Protein 8YZS (pdb70)

Sequence (469 aa):
AELINQIGNRCHPKLYDEGDPSEKLELVTGTNVYITRAQLNCHVSAGTRHKVLLRRLLASFFDRNTLANSCGTGIRSSTNDPRRKPLDSRVLHAVKYYCQNFAPNFKESENAIAADCTNARRVVRKSWPNQIGNRCHPKLYDEGDPSEKLELVTGTNVYITRAQLNCHVSAGTRHKVLLRRLLASFFDRNTLANSCGTGIRSSTNDPRRKPLDSRVLHAVKYYCQNFAPNFKESENAIAADCTNARRVVRKSWPINQIGNRCHPKLYDEGDPSEKLELVTGTNVYITRAQLNCHVSAGTRHKVLLRRLLASFFDRNTLANSKPLDSRVLHAVKYYCQNFAPNFKESENAIAADCTNARRVVRKSINQIGNRCHPKLYDEGDPSEKLELVTGTNVYITRAQLNCHVSAGTRHKVLLRRLLASFFDRNTLANSPLDSRVLHAVKYYCQNFAPNFKESENAIAADCTNARRV

InterPro domains:
  IPR000210 BTB/POZ domain [PF00651] (20-121)
  IPR000210 BTB/POZ domain [PS50097] (30-94)
  IPR000210 BTB/POZ domain [SM00225] (30-124)
  IPR011333 SKP1/BTB/POZ domain superfamily [G3DSA:3.30.710.10] (1-125)
  IPR011333 SKP1/BTB/POZ domain superfamily [SSF54695] (3-120)
  IPR018379 BEN domain [PF10523] (398-454)
  IPR018379 BEN domain [PS51457] (374-471)
  IPR018379 BEN domain [SM01025] (396-471)
  IPR050457 Zinc finger and BTB domain-containing [PTHR46105] (2-470)

Structure (mmCIF, N/CA/C/O backbone):
data_8YZS
#
_entry.id   8YZS
#
_cell.length_a   77.126
_cell.length_b   83.883
_cell.length_c   133.845
_cell.angle_alpha   90.000
_cell.angle_beta   90.000
_cell.angle_gamma   90.000
#
_symmetry.space_group_name_H-M   'P 21 21 21'
#
loop_
_entity.id
_entity.type
_entity.pdbx_description
1 polymer 'Nucleus accumbens-associated protein 1'
2 polymer 'CATG-containing DNA'
3 water water
#
loop_
_atom_site.group_PDB
_atom_site.id
_atom_site.type_symbol
_atom_site.label_atom_id
_atom_site.label_alt_id
_atom_site.label_comp_id
_atom_site.label_asym_id
_atom_site.label_entity_id
_atom_site.label_seq_id
_atom_site.pdbx_PDB_ins_code
_atom_site.Cartn_x
_atom_site.Cartn_y
_atom_site.Cartn_z
_atom_site.occupancy
_atom_site.B_iso_or_equiv
_atom_site.auth_seq_id
_atom_site.auth_comp_id
_atom_site.auth_asym_id
_atom_site.auth_atom_id
_atom_site.pdbx_PDB_model_num
ATOM 1 N N . ALA A 1 7 ? 45.29200 99.36400 57.11500 1.000 70.57571 345 ALA A N 1
ATOM 2 C CA . ALA A 1 7 ? 46.20400 99.91800 58.10200 1.000 71.71399 345 ALA A CA 1
ATOM 3 C C . ALA A 1 7 ? 47.15600 100.91300 57.44900 1.000 68.96415 345 ALA A C 1
ATOM 4 O O . ALA A 1 7 ? 47.54100 100.78500 56.28100 1.000 67.99398 345 ALA A O 1
ATOM 6 N N . GLU A 1 8 ? 47.53000 101.90800 58.24000 1.000 68.40557 346 GLU A N 1
ATOM 7 C CA . GLU A 1 8 ? 48.47900 102.94800 57.88500 1.000 67.11360 346 GLU A CA 1
ATOM 8 C C . GLU A 1 8 ? 49.90200 102.40800 57.68900 1.000 68.28421 346 GLU A C 1
ATOM 9 O O . GLU A 1 8 ? 50.78500 103.15400 57.24500 1.000 62.30775 346 GLU A O 1
ATOM 15 N N . LEU A 1 9 ? 50.14400 101.12100 57.95200 1.000 67.02965 347 LEU A N 1
ATOM 16 C CA . LEU A 1 9 ? 51.48600 100.55800 57.87900 1.000 63.97764 347 LEU A CA 1
ATOM 17 C C . LEU A 1 9 ? 51.78600 99.81000 56.58000 1.000 60.68070 347 LEU A C 1
ATOM 18 O O . LEU A 1 9 ? 52.95800 99.52300 56.31600 1.000 57.82765 347 LEU A O 1
ATOM 23 N N . ILE A 1 10 ? 50.77300 99.50000 55.75900 1.000 59.42867 348 ILE A N 1
ATOM 24 C CA . ILE A 1 10 ? 50.98300 98.64900 54.58200 1.000 56.05018 348 ILE A CA 1
ATOM 25 C C . ILE A 1 10 ? 51.96100 99.29100 53.60000 1.000 50.95374 348 ILE A C 1
ATOM 26 O O . ILE A 1 10 ? 52.81900 98.60700 53.03000 1.000 51.74822 348 ILE A O 1
ATOM 31 N N . ASN A 1 11 ? 51.85700 100.60800 53.38500 1.000 47.21201 349 ASN A N 1
ATOM 32 C CA . ASN A 1 11 ? 52.70200 101.26200 52.38300 1.000 50.74875 349 ASN A CA 1
ATOM 33 C C . ASN A 1 11 ? 54.18900 101.23100 52.75900 1.000 49.10500 349 ASN A C 1
ATOM 34 O O . ASN A 1 11 ? 55.04600 101.32600 51.87400 1.000 42.80173 349 ASN A O 1
ATOM 39 N N . GLN A 1 12 ? 54.51400 101.13600 54.04800 1.000 46.73665 350 GLN A N 1
ATOM 40 C CA . GLN A 1 12 ? 55.90500 101.25100 54.47600 1.000 51.86746 350 GLN A CA 1
ATOM 41 C C . GLN A 1 12 ? 56.71300 100.03500 54.03100 1.000 53.16197 350 GLN A C 1
ATOM 42 O O . GLN A 1 12 ? 56.20300 98.90700 53.97300 1.000 52.28670 350 GLN A O 1
ATOM 48 N N . ILE A 1 13 ? 57.99200 100.28000 53.71200 1.000 45.39136 351 ILE A N 1
ATOM 49 C CA . ILE A 1 13 ? 58.93700 99.18000 53.48100 1.000 52.75178 351 ILE A CA 1
ATOM 50 C C . ILE A 1 13 ? 58.97600 98.24500 54.68100 1.000 50.29517 351 ILE A C 1
ATOM 51 O O . ILE A 1 13 ? 59.07800 97.01700 54.54000 1.000 49.99539 351 ILE A O 1
ATOM 56 N N . GLY A 1 14 ? 58.92100 98.82000 55.87700 1.000 48.75605 352 GLY A N 1
ATOM 57 C CA . GLY A 1 14 ? 58.94400 98.06400 57.10100 1.000 50.67865 352 GLY A CA 1
ATOM 58 C C . GLY A 1 14 ? 60.35200 97.65400 57.48000 1.000 56.41743 352 GLY A C 1
ATOM 59 O O . GLY A 1 14 ? 61.33600 97.92100 56.77800 1.000 49.80537 352 GLY A O 1
ATOM 60 N N . ASN A 1 15 ? 60.44900 96.99800 58.63500 1.000 53.56197 353 ASN A N 1
ATOM 61 C CA . ASN A 1 15 ? 61.71700 96.39200 58.97700 1.000 53.59068 353 ASN A CA 1
ATOM 62 C C . ASN A 1 15 ? 61.93300 95.20400 58.04200 1.000 59.92265 353 ASN A C 1
ATOM 63 O O . ASN A 1 15 ? 60.98700 94.66500 57.45600 1.000 66.17820 353 ASN A O 1
ATOM 68 N N . ARG A 1 16 ? 63.18900 94.84500 57.81900 1.000 52.59586 354 ARG A N 1
ATOM 69 C CA . ARG A 1 16 ? 63.44800 93.78000 56.85400 1.000 58.29765 354 ARG A CA 1
ATOM 70 C C . ARG A 1 16 ? 63.68400 92.44900 57.55700 1.000 57.56407 354 ARG A C 1
ATOM 71 O O . ARG A 1 16 ? 64.61200 91.70100 57.22600 1.000 51.52154 354 ARG A O 1
ATOM 79 N N . CYS A 1 17 ? 62.82300 92.15200 58.53300 1.000 53.91835 355 CYS A N 1
ATOM 80 C CA . CYS A 1 17 ? 62.90300 90.98500 59.39900 1.000 53.29859 355 CYS A CA 1
ATOM 81 C C . CYS A 1 17 ? 61.63400 90.15600 59.26300 1.000 55.36240 355 CYS A C 1
ATOM 82 O O . CYS A 1 17 ? 60.66200 90.56300 58.61600 1.000 55.45405 355 CYS A O 1
ATOM 85 N N . HIS A 1 18 ? 61.64600 88.99300 59.91300 1.000 51.54459 356 HIS A N 1
ATOM 86 C CA . HIS A 1 18 ? 60.47900 88.12300 59.88700 1.000 52.38279 356 HIS A CA 1
ATOM 87 C C . HIS A 1 18 ? 59.24100 88.86900 60.38400 1.000 53.02226 356 HIS A C 1
ATOM 88 O O . HIS A 1 18 ? 59.27800 89.48000 61.46500 1.000 53.11011 356 HIS A O 1
ATOM 95 N N . PRO A 1 19 ? 58.13900 88.85400 59.63000 1.000 52.25612 357 PRO A N 1
ATOM 96 C CA . PRO A 1 19 ? 56.96000 89.64000 60.05200 1.000 56.15936 357 PRO A CA 1
ATOM 97 C C . PRO A 1 19 ? 56.45800 89.26900 61.43700 1.000 57.97747 357 PRO A C 1
ATOM 98 O O . PRO A 1 19 ? 56.20900 90.16300 62.26500 1.000 57.74697 357 PRO A O 1
ATOM 102 N N . LYS A 1 20 ? 56.34500 87.96700 61.73300 1.000 60.81656 358 LYS A N 1
ATOM 103 C CA . LYS A 1 20 ? 55.87800 87.51000 63.04300 1.000 63.79203 358 LYS A CA 1
ATOM 104 C C . LYS A 1 20 ? 56.91900 87.65900 64.14700 1.000 57.76909 358 LYS A C 1
ATOM 105 O O . LYS A 1 20 ? 56.60700 87.34900 65.29600 1.000 60.19138 358 LYS A O 1
ATOM 111 N N . LEU A 1 21 ? 58.13500 88.11100 63.83600 1.000 56.89818 359 LEU A N 1
ATOM 112 C CA . LEU A 1 21 ? 59.21500 88.02700 64.81100 1.000 57.41202 359 LEU A CA 1
ATOM 113 C C . LEU A 1 21 ? 58.88100 88.79400 66.07700 1.000 56.75054 359 LEU A C 1
ATOM 114 O O . LEU A 1 21 ? 59.09700 88.29600 67.18400 1.000 52.57149 359 LEU A O 1
ATOM 119 N N . TYR A 1 22 ? 58.35300 90.00900 65.93000 1.000 67.98120 360 TYR A N 1
ATOM 120 C CA . TYR A 1 22 ? 58.02600 90.86300 67.06300 1.000 66.16545 360 TYR A CA 1
ATOM 121 C C . TYR A 1 22 ? 56.58200 90.71600 67.51300 1.000 68.58707 360 TYR A C 1
ATOM 122 O O . TYR A 1 22 ? 56.22500 91.25000 68.56600 1.000 75.93777 360 TYR A O 1
ATOM 131 N N . ASP A 1 23 ? 55.75600 90.00000 66.74500 1.000 71.87466 361 ASP A N 1
ATOM 132 C CA . ASP A 1 23 ? 54.43000 89.58200 67.18800 1.000 77.44488 361 ASP A CA 1
ATOM 133 C C . ASP A 1 23 ? 54.53700 88.91600 68.54900 1.000 80.92630 361 ASP A C 1
ATOM 134 O O . ASP A 1 23 ? 55.06300 87.80100 68.64200 1.000 81.51664 361 ASP A O 1
ATOM 139 N N . GLU A 1 24 ? 54.06400 89.58400 69.59900 1.000 82.46840 362 GLU A N 1
ATOM 140 C CA . GLU A 1 24 ? 53.99900 88.98900 70.92800 1.000 88.53934 362 GLU A CA 1
ATOM 141 C C . GLU A 1 24 ? 53.39700 87.58900 70.86200 1.000 89.82303 362 GLU A C 1
ATOM 142 O O . GLU A 1 24 ? 52.23100 87.41600 70.48400 1.000 88.59321 362 GLU A O 1
ATOM 148 N N . GLY A 1 25 ? 54.20600 86.58600 71.19100 1.000 82.02008 363 GLY A N 1
ATOM 149 C CA . GLY A 1 25 ? 53.80000 85.20900 70.97600 1.000 75.44486 363 GLY A CA 1
ATOM 150 C C . GLY A 1 25 ? 54.71500 84.24600 71.70000 1.000 69.66911 363 GLY A C 1
ATOM 151 O O . GLY A 1 25 ? 55.65900 84.64100 72.39300 1.000 69.02590 363 GLY A O 1
ATOM 152 N N . ASP A 1 26 ? 54.41300 82.96500 71.52900 1.000 63.28588 364 ASP A N 1
ATOM 153 C CA . ASP A 1 26 ? 55.17100 81.91800 72.20200 1.000 61.70731 364 ASP A CA 1
ATOM 154 C C . ASP A 1 26 ? 56.62100 81.92100 71.70700 1.000 63.99696 364 ASP A C 1
ATOM 155 O O . ASP A 1 26 ? 56.85800 81.96600 70.48700 1.000 60.71187 364 ASP A O 1
ATOM 160 N N . PRO A 1 27 ? 57.61000 81.92800 72.60800 1.000 57.02179 365 PRO A N 1
ATOM 161 C CA . PRO A 1 27 ? 59.00700 81.91700 72.14300 1.000 57.42302 365 PRO A CA 1
ATOM 162 C C . PRO A 1 27 ? 59.41000 80.60800 71.47700 1.000 60.50431 365 PRO A C 1
ATOM 163 O O . PRO A 1 27 ? 60.32600 80.61000 70.63900 1.000 56.71649 365 PRO A O 1
ATOM 167 N N . SER A 1 28 ? 58.75200 79.49500 71.81300 1.000 56.15253 366 SER A N 1
ATOM 168 C CA . SER A 1 28 ? 59.07900 78.21300 71.19900 1.000 55.74161 366 SER A CA 1
ATOM 169 C C . SER A 1 28 ? 58.37500 78.00000 69.87100 1.000 55.70349 366 SER A C 1
ATOM 170 O O . SER A 1 28 ? 58.62000 76.98100 69.21800 1.000 51.10060 366 SER A O 1
ATOM 173 N N . GLU A 1 29 ? 57.50000 78.91600 69.46900 1.000 54.10431 367 GLU A N 1
ATOM 174 C CA . GLU A 1 29 ? 56.83700 78.76700 68.18500 1.000 55.85525 367 GLU A CA 1
ATOM 175 C C . GLU A 1 29 ? 57.87400 78.73200 67.06600 1.000 55.61174 367 GLU A C 1
ATOM 176 O O . GLU A 1 29 ? 58.84500 79.49900 67.06500 1.000 47.84480 367 GLU A O 1
ATOM 182 N N . LYS A 1 30 ? 57.66200 77.82500 66.12000 1.000 50.18194 368 LYS A N 1
ATOM 183 C CA . LYS A 1 30 ? 58.58100 77.60700 65.01500 1.000 44.28985 368 LYS A CA 1
ATOM 184 C C . LYS A 1 30 ? 58.14900 78.48500 63.84600 1.000 50.21610 368 LYS A C 1
ATOM 185 O O . LYS A 1 30 ? 57.06000 78.30700 63.29800 1.000 50.21186 368 LYS A O 1
ATOM 191 N N . LEU A 1 31 ? 58.98500 79.44800 63.48100 1.000 50.92182 369 LEU A N 1
ATOM 192 C CA . LEU A 1 31 ? 58.68700 80.31400 62.35200 1.000 47.60602 369 LEU A CA 1
ATOM 193 C C . LEU A 1 31 ? 59.33100 79.74200 61.10200 1.000 44.74633 369 LEU A C 1
ATOM 194 O O . LEU A 1 31 ? 60.44200 79.21200 61.15400 1.000 44.23772 369 LEU A O 1
ATOM 199 N N . GLU A 1 32 ? 58.61200 79.79500 59.99000 1.000 48.27823 370 GLU A N 1
ATOM 200 C CA . GLU A 1 32 ? 59.24000 79.50100 58.70900 1.000 48.43756 370 GLU A CA 1
ATOM 201 C C . GLU A 1 32 ? 60.06300 80.72000 58.30700 1.000 46.47526 370 GLU A C 1
ATOM 202 O O . GLU A 1 32 ? 59.50700 81.80800 58.12600 1.000 42.97582 370 GLU A O 1
ATOM 208 N N . LEU A 1 33 ? 61.38600 80.54400 58.22200 1.000 42.22044 371 LEU A N 1
ATOM 209 C CA . LEU A 1 33 ? 62.29000 81.68000 58.04300 1.000 45.75183 371 LEU A CA 1
ATOM 210 C C . LEU A 1 33 ? 61.97600 82.43900 56.75800 1.000 43.29644 371 LEU A C 1
ATOM 211 O O . LEU A 1 33 ? 61.87400 83.66700 56.75600 1.000 45.70020 371 LEU A O 1
ATOM 216 N N . VAL A 1 34 ? 61.81000 81.72200 55.65700 1.000 46.23035 372 VAL A N 1
ATOM 217 C CA . VAL A 1 34 ? 61.43300 82.30100 54.37800 1.000 47.00699 372 VAL A CA 1
ATOM 218 C C . VAL A 1 34 ? 60.27100 81.47600 53.83600 1.000 55.00426 372 VAL A C 1
ATOM 219 O O . VAL A 1 34 ? 60.30600 80.23700 53.87900 1.000 49.86673 372 VAL A O 1
ATOM 223 N N . THR A 1 35 ? 59.24700 82.16500 53.32600 1.000 53.07087 373 THR A N 1
ATOM 224 C CA . THR A 1 35 ? 57.98500 81.51400 53.00200 1.000 56.68341 373 THR A CA 1
ATOM 225 C C . THR A 1 35 ? 58.18300 80.45900 51.92600 1.000 53.59131 373 THR A C 1
ATOM 226 O O . THR A 1 35 ? 58.79100 80.72800 50.88800 1.000 55.36656 373 THR A O 1
ATOM 230 N N . GLY A 1 36 ? 57.68400 79.24700 52.18300 1.000 50.80535 374 GLY A N 1
ATOM 231 C CA . GLY A 1 36 ? 57.78500 78.18500 51.19400 1.000 49.42742 374 GLY A CA 1
ATOM 232 C C . GLY A 1 36 ? 59.13100 77.49900 51.09500 1.000 54.93317 374 GLY A C 1
ATOM 233 O O . GLY A 1 36 ? 59.35500 76.73900 50.14400 1.000 54.67127 374 GLY A O 1
ATOM 234 N N . THR A 1 37 ? 60.04100 77.72700 52.04200 1.000 53.84808 375 THR A N 1
ATOM 235 C CA . THR A 1 37 ? 61.31100 77.00700 52.02200 1.000 54.77698 375 THR A CA 1
ATOM 236 C C . THR A 1 37 ? 61.31000 75.76200 52.90200 1.000 54.00016 375 THR A C 1
ATOM 237 O O . THR A 1 37 ? 62.16900 74.89200 52.70900 1.000 52.40853 375 THR A O 1
ATOM 241 N N . ASN A 1 38 ? 60.37800 75.66000 53.85700 1.000 48.93122 376 ASN A N 1
ATOM 242 C CA . ASN A 1 38 ? 60.37700 74.57400 54.84100 1.000 53.36299 376 ASN A CA 1
ATOM 243 C C . ASN A 1 38 ? 61.64500 74.60100 55.68700 1.000 49.81052 376 ASN A C 1
ATOM 244 O O . ASN A 1 38 ? 62.22700 73.56200 56.01100 1.000 50.34331 376 ASN A O 1
ATOM 249 N N . VAL A 1 39 ? 62.08600 75.80300 56.02500 1.000 42.70303 377 VAL A N 1
ATOM 250 C CA . VAL A 1 39 ? 63.16600 76.01300 56.97200 1.000 43.17108 377 VAL A CA 1
ATOM 251 C C . VAL A 1 39 ? 62.57300 76.70800 58.19200 1.000 38.28324 377 VAL A C 1
ATOM 252 O O . VAL A 1 39 ? 62.01400 77.80400 58.07200 1.000 38.55623 377 VAL A O 1
ATOM 256 N N . TYR A 1 40 ? 62.70100 76.08600 59.36400 1.000 35.67744 378 TYR A N 1
ATOM 257 C CA . TYR A 1 40 ? 62.07300 76.60900 60.56800 1.000 35.31883 378 TYR A CA 1
ATOM 258 C C . TYR A 1 40 ? 63.10300 76.93400 61.64100 1.000 36.92616 378 TYR A C 1
ATOM 259 O O . TYR A 1 40 ? 64.17900 76.32300 61.71300 1.000 36.78225 378 TYR A O 1
ATOM 268 N N . ILE A 1 41 ? 62.73500 77.89900 62.48600 1.000 34.39135 379 ILE A N 1
ATOM 269 C CA . ILE A 1 41 ? 63.54400 78.36500 63.60300 1.000 32.86615 379 ILE A CA 1
ATOM 270 C C . ILE A 1 41 ? 62.57300 78.87900 64.65500 1.000 38.29409 379 ILE A C 1
ATOM 271 O O . ILE A 1 41 ? 61.49500 79.37000 64.32100 1.000 43.59718 379 ILE A O 1
ATOM 276 N N . THR A 1 42 ? 62.93200 78.75100 65.93100 1.000 32.90727 380 THR A N 1
ATOM 277 C CA . THR A 1 42 ? 62.04300 79.29300 66.94500 1.000 41.91126 380 THR A CA 1
ATOM 278 C C . THR A 1 42 ? 62.13400 80.81400 66.98200 1.000 44.47733 380 THR A C 1
ATOM 279 O O . THR A 1 42 ? 63.18900 81.40600 66.71300 1.000 45.44744 380 THR A O 1
ATOM 283 N N . ARG A 1 43 ? 61.00700 81.44500 67.32700 1.000 45.52363 381 ARG A N 1
ATOM 284 C CA . ARG A 1 43 ? 60.99200 82.88900 67.54700 1.000 48.16139 381 ARG A CA 1
ATOM 285 C C . ARG A 1 43 ? 62.12500 83.31100 68.47600 1.000 46.68539 381 ARG A C 1
ATOM 286 O O . ARG A 1 43 ? 62.90400 84.21100 68.14600 1.000 47.22923 381 ARG A O 1
ATOM 294 N N . ALA A 1 44 ? 62.25800 82.63500 69.61800 1.000 36.77500 382 ALA A N 1
ATOM 295 C CA . ALA A 1 44 ? 63.32500 82.95700 70.56000 1.000 42.14515 382 ALA A CA 1
ATOM 296 C C . ALA A 1 44 ? 64.70100 82.88900 69.91100 1.000 45.11653 382 ALA A C 1
ATOM 297 O O . ALA A 1 44 ? 65.55800 83.74100 70.17700 1.000 46.04488 382 ALA A O 1
ATOM 299 N N . GLN A 1 45 ? 64.95300 81.86300 69.09100 1.000 40.24699 383 GLN A N 1
ATOM 300 C CA . GLN A 1 45 ? 66.29100 81.74400 68.52500 1.000 43.11473 383 GLN A CA 1
ATOM 301 C C . GLN A 1 45 ? 66.51200 82.79100 67.44000 1.000 40.59853 383 GLN A C 1
ATOM 302 O O . GLN A 1 45 ? 67.58200 83.41000 67.38000 1.000 41.82238 383 GLN A O 1
ATOM 308 N N . LEU A 1 46 ? 65.50800 83.02800 66.59400 1.000 38.96524 384 LEU A N 1
ATOM 309 C CA . LEU A 1 46 ? 65.64500 84.09500 65.60700 1.000 43.10801 384 LEU A CA 1
ATOM 310 C C . LEU A 1 46 ? 65.85600 85.43500 66.30300 1.000 44.67866 384 LEU A C 1
ATOM 311 O O . LEU A 1 46 ? 66.75600 86.19800 65.93500 1.000 44.53409 384 LEU A O 1
ATOM 324 N N . ASN A 1 48 ? 67.17600 85.88100 69.18800 1.000 44.62578 386 ASN A N 1
ATOM 325 C CA . ASN A 1 48 ? 68.54100 85.82400 69.69600 1.000 44.93508 386 ASN A CA 1
ATOM 326 C C . ASN A 1 48 ? 69.56200 86.16900 68.60600 1.000 46.71794 386 ASN A C 1
ATOM 327 O O . ASN A 1 48 ? 70.55500 86.86000 68.86600 1.000 43.07968 386 ASN A O 1
ATOM 332 N N . CYS A 1 49 ? 69.32500 85.71200 67.37300 1.000 39.14028 387 CYS A N 1
ATOM 333 C CA . CYS A 1 49 ? 70.22800 86.04900 66.27700 1.000 43.34657 387 CYS A CA 1
ATOM 334 C C . CYS A 1 49 ? 70.22100 87.54700 65.98600 1.000 48.09543 387 CYS A C 1
ATOM 335 O O . CYS A 1 49 ? 71.27800 88.14100 65.72200 1.000 47.67433 387 CYS A O 1
ATOM 338 N N . HIS A 1 50 ? 69.03900 88.17500 66.01600 1.000 44.24554 388 HIS A N 1
ATOM 339 C CA . HIS A 1 50 ? 68.94300 89.59100 65.67300 1.000 43.79084 388 HIS A CA 1
ATOM 340 C C . HIS A 1 50 ? 69.51700 90.47100 66.77100 1.000 41.40407 388 HIS A C 1
ATOM 341 O O . HIS A 1 50 ? 70.19400 91.45900 66.48300 1.000 42.64518 388 HIS A O 1
ATOM 348 N N . VAL A 1 51 ? 69.27000 90.12800 68.02900 1.000 40.88912 389 VAL A N 1
ATOM 349 C CA . VAL A 1 51 ? 69.84700 90.89700 69.12900 1.000 43.51101 389 VAL A CA 1
ATOM 350 C C . VAL A 1 51 ? 71.36700 90.85800 69.05300 1.000 48.77492 389 VAL A C 1
ATOM 351 O O . VAL A 1 51 ? 72.03400 91.89800 69.06500 1.000 48.95585 389 VAL A O 1
ATOM 355 N N . SER A 1 52 ? 71.93200 89.65600 68.93800 1.000 48.94474 390 SER A N 1
ATOM 356 C CA . SER A 1 52 ? 73.37900 89.51100 68.83900 1.000 43.54481 390 SER A CA 1
ATOM 357 C C . SER A 1 52 ? 73.94400 90.35000 67.69200 1.000 44.06700 390 SER A C 1
ATOM 358 O O . SER A 1 52 ? 74.95400 91.04300 67.85700 1.000 44.31580 390 SER A O 1
ATOM 361 N N . ALA A 1 53 ? 73.28000 90.33200 66.52700 1.000 44.73278 391 ALA A N 1
ATOM 362 C CA . ALA A 1 53 ? 73.81300 91.00400 65.34000 1.000 39.68246 391 ALA A CA 1
ATOM 363 C C . ALA A 1 53 ? 73.59800 92.51900 65.36400 1.000 48.22009 391 ALA A C 1
ATOM 364 O O . ALA A 1 53 ? 74.48700 93.28000 64.95500 1.000 42.77953 391 ALA A O 1
ATOM 366 N N . GLY A 1 54 ? 72.41300 92.96500 65.78100 1.000 42.28921 392 GLY A N 1
ATOM 367 C CA . GLY A 1 54 ? 72.03800 94.36000 65.62800 1.000 37.90171 392 GLY A CA 1
ATOM 368 C C . GLY A 1 54 ? 71.93600 94.71200 64.16000 1.000 44.77005 392 GLY A C 1
ATOM 369 O O . GLY A 1 54 ? 71.20700 94.07900 63.38000 1.000 46.73722 392 GLY A O 1
ATOM 370 N N . THR A 1 55 ? 72.68000 95.72700 63.75100 1.000 43.59567 393 THR A N 1
ATOM 371 C CA . THR A 1 55 ? 72.67800 96.12500 62.35300 1.000 43.93605 393 THR A CA 1
ATOM 372 C C . THR A 1 55 ? 73.75300 95.42100 61.53800 1.000 42.97990 393 THR A C 1
ATOM 373 O O . THR A 1 55 ? 73.83700 95.63800 60.32000 1.000 43.30177 393 THR A O 1
ATOM 377 N N . ARG A 1 56 ? 74.57500 94.58700 62.17000 1.000 42.86973 394 ARG A N 1
ATOM 378 C CA . ARG A 1 56 ? 75.66700 93.92600 61.45700 1.000 41.29813 394 ARG A CA 1
ATOM 379 C C . ARG A 1 56 ? 75.10000 92.74300 60.68600 1.000 41.27439 394 ARG A C 1
ATOM 380 O O . ARG A 1 56 ? 74.93900 91.64400 61.22900 1.000 40.06163 394 ARG A O 1
ATOM 388 N N . HIS A 1 57 ? 74.79900 92.94800 59.40400 1.000 41.38664 395 HIS A N 1
ATOM 389 C CA . HIS A 1 57 ? 74.30400 91.81700 58.63300 1.000 40.32783 395 HIS A CA 1
ATOM 390 C C . HIS A 1 57 ? 75.30100 90.66000 58.58100 1.000 38.64495 395 HIS A C 1
ATOM 391 O O . HIS A 1 57 ? 74.89000 89.51000 58.37100 1.000 35.21634 395 HIS A O 1
ATOM 398 N N . LYS A 1 58 ? 76.59800 90.92500 58.76900 1.000 36.07808 396 LYS A N 1
ATOM 399 C CA . LYS A 1 58 ? 77.57300 89.84000 58.67200 1.000 39.51763 396 LYS A CA 1
ATOM 400 C C . LYS A 1 58 ? 77.46400 88.90500 59.86200 1.000 33.84319 396 LYS A C 1
ATOM 401 O O . LYS A 1 58 ? 77.57500 87.68900 59.71400 1.000 34.61654 396 LYS A O 1
ATOM 407 N N . VAL A 1 59 ? 77.23200 89.46300 61.04300 1.000 34.66036 397 VAL A N 1
ATOM 408 C CA . VAL A 1 59 ? 77.05800 88.66000 62.23600 1.000 34.29888 397 VAL A CA 1
ATOM 409 C C . VAL A 1 59 ? 75.70300 87.96600 62.21200 1.000 37.50267 397 VAL A C 1
ATOM 410 O O . VAL A 1 59 ? 75.55600 86.85100 62.73500 1.000 35.30971 397 VAL A O 1
ATOM 414 N N . LEU A 1 60 ? 74.69700 88.59700 61.60300 1.000 33.29844 398 LEU A N 1
ATOM 415 C CA . LEU A 1 60 ? 73.38600 87.96700 61.53000 1.000 34.63859 398 LEU A CA 1
ATOM 416 C C . LEU A 1 60 ? 73.47300 86.68400 60.72000 1.000 31.01082 398 LEU A C 1
ATOM 417 O O . LEU A 1 60 ? 72.95500 85.64700 61.13400 1.000 30.13582 398 LEU A O 1
ATOM 422 N N . LEU A 1 61 ? 74.12400 86.74400 59.55300 1.000 28.25625 399 LEU A N 1
ATOM 423 C CA . LEU A 1 61 ? 74.43000 85.53200 58.80300 1.000 31.49303 399 LEU A CA 1
ATOM 424 C C . LEU A 1 61 ? 75.08300 84.47400 59.70800 1.000 33.98482 399 LEU A C 1
ATOM 425 O O . LEU A 1 61 ? 74.66600 83.31400 59.72000 1.000 31.81983 399 LEU A O 1
ATOM 430 N N . ARG A 1 62 ? 76.10200 84.87000 60.47800 1.000 28.86705 400 ARG A N 1
ATOM 431 C CA . ARG A 1 62 ? 76.88600 83.90900 61.26100 1.000 33.60026 400 ARG A CA 1
ATOM 432 C C . ARG A 1 62 ? 76.05400 83.24600 62.35700 1.000 34.80130 400 ARG A C 1
ATOM 433 O O . ARG A 1 62 ? 76.21400 82.04900 62.62500 1.000 35.40085 400 ARG A O 1
ATOM 441 N N . ARG A 1 63 ? 75.16800 84.00800 63.00400 1.000 26.36780 401 ARG A N 1
ATOM 442 C CA . ARG A 1 63 ? 74.35100 83.45700 64.07800 1.000 32.30588 401 ARG A CA 1
ATOM 443 C C . ARG A 1 63 ? 73.23800 82.56800 63.53300 1.000 34.77261 401 ARG A C 1
ATOM 444 O O . ARG A 1 63 ? 72.88600 81.55100 64.15600 1.000 33.67791 401 ARG A O 1
ATOM 452 N N . LEU A 1 64 ? 72.64800 82.94600 62.39300 1.000 29.70047 402 LEU A N 1
ATOM 453 C CA . LEU A 1 64 ? 71.68500 82.06200 61.74700 1.000 35.27184 402 LEU A CA 1
ATOM 454 C C . LEU A 1 64 ? 72.33600 80.74900 61.31800 1.000 34.19001 402 LEU A C 1
ATOM 455 O O . LEU A 1 64 ? 71.76600 79.67100 61.52100 1.000 32.22822 402 LEU A O 1
ATOM 460 N N . LEU A 1 65 ? 73.53400 80.81300 60.73300 1.000 33.43362 403 LEU A N 1
ATOM 461 C CA . LEU A 1 65 ? 74.17300 79.58000 60.27800 1.000 32.20881 403 LEU A CA 1
ATOM 462 C C . LEU A 1 65 ? 74.50400 78.67600 61.45600 1.000 35.93314 403 LEU A C 1
ATOM 463 O O . LEU A 1 65 ? 74.32600 77.45900 61.36800 1.000 32.91620 403 LEU A O 1
ATOM 468 N N . ALA A 1 66 ? 74.93500 79.26100 62.58400 1.000 29.30489 404 ALA A N 1
ATOM 469 C CA . ALA A 1 66 ? 75.24400 78.47300 63.76500 1.000 34.63472 404 ALA A CA 1
ATOM 470 C C . ALA A 1 66 ? 73.97900 77.92900 64.40900 1.000 37.59083 404 ALA A C 1
ATOM 471 O O . ALA A 1 66 ? 74.05200 76.95400 65.16100 1.000 35.84748 404 ALA A O 1
ATOM 473 N N . SER A 1 67 ? 72.82900 78.52800 64.10500 1.000 32.88788 405 SER A N 1
ATOM 474 C CA . SER A 1 67 ? 71.56300 78.03300 64.63000 1.000 39.72424 405 SER A CA 1
ATOM 475 C C . SER A 1 67 ? 71.16200 76.72500 63.97400 1.000 38.10897 405 SER A C 1
ATOM 476 O O . SER A 1 67 ? 70.47900 75.91500 64.60100 1.000 40.38005 405 SER A O 1
ATOM 479 N N . PHE A 1 68 ? 71.55600 76.50400 62.72000 1.000 33.73178 406 PHE A N 1
ATOM 480 C CA . PHE A 1 68 ? 71.19400 75.27700 62.02100 1.000 33.07115 406 PHE A CA 1
ATOM 481 C C . PHE A 1 68 ? 72.31500 74.25300 61.94500 1.000 36.33321 406 PHE A C 1
ATOM 482 O O . PHE A 1 68 ? 72.03200 73.07600 61.70800 1.000 39.04473 406 PHE A O 1
ATOM 490 N N . PHE A 1 69 ? 73.57300 74.67000 62.09700 1.000 33.59455 407 PHE A N 1
ATOM 491 C CA . PHE A 1 69 ? 74.72000 73.82700 61.78300 1.000 29.77859 407 PHE A CA 1
ATOM 492 C C . PHE A 1 69 ? 75.65500 73.86300 62.97600 1.000 34.41964 407 PHE A C 1
ATOM 493 O O . PHE A 1 69 ? 76.25000 74.90700 63.25600 1.000 33.06036 407 PHE A O 1
ATOM 501 N N . ASP A 1 70 ? 75.79900 72.73600 63.67100 1.000 33.58962 408 ASP A N 1
ATOM 502 C CA . ASP A 1 70 ? 76.72400 72.68400 64.79200 1.000 34.30722 408 ASP A CA 1
ATOM 503 C C . ASP A 1 70 ? 78.15100 72.56100 64.25300 1.000 30.09586 408 ASP A C 1
ATOM 504 O O . ASP A 1 70 ? 78.37600 72.46300 63.04900 1.000 30.57743 408 ASP A O 1
ATOM 509 N N . ARG A 1 71 ? 79.12800 72.57800 65.16200 1.000 33.57056 409 ARG A N 1
ATOM 510 C CA . ARG A 1 71 ? 80.54000 72.65300 64.78300 1.000 29.02018 409 ARG A CA 1
ATOM 511 C C . ARG A 1 71 ? 80.98600 71.45100 63.94700 1.000 36.27551 409 ARG A C 1
ATOM 512 O O . ARG A 1 71 ? 81.77500 71.59600 62.99500 1.000 34.11355 409 ARG A O 1
ATOM 520 N N . ASN A 1 72 ? 80.52800 70.24800 64.30900 1.000 36.59239 410 ASN A N 1
ATOM 521 C CA . ASN A 1 72 ? 80.95200 69.05600 63.57500 1.000 38.82057 410 ASN A CA 1
ATOM 522 C C . ASN A 1 72 ? 80.35700 69.04400 62.16200 1.000 31.94623 410 ASN A C 1
ATOM 523 O O . ASN A 1 72 ? 81.03700 68.67700 61.20700 1.000 35.60591 410 ASN A O 1
ATOM 528 N N . THR A 1 73 ? 79.10600 69.49600 61.99100 1.000 31.37985 411 THR A N 1
ATOM 529 C CA . THR A 1 73 ? 78.55800 69.64000 60.64100 1.000 32.74812 411 THR A CA 1
ATOM 530 C C . THR A 1 73 ? 79.33000 70.68800 59.84600 1.000 35.35829 411 THR A C 1
ATOM 531 O O . THR A 1 73 ? 79.65900 70.47000 58.67600 1.000 33.76221 411 THR A O 1
ATOM 535 N N . LEU A 1 74 ? 79.65100 71.82100 60.47500 1.000 32.96841 412 LEU A N 1
ATOM 536 C CA . LEU A 1 74 ? 80.44300 72.84500 59.79400 1.000 32.15598 412 LEU A CA 1
ATOM 537 C C . LEU A 1 74 ? 81.80800 72.31200 59.39100 1.000 35.77352 412 LEU A C 1
ATOM 538 O O . LEU A 1 74 ? 82.27700 72.56600 58.27700 1.000 30.48298 412 LEU A O 1
ATOM 543 N N . ALA A 1 75 ? 82.46300 71.57100 60.29500 1.000 33.46603 413 ALA A N 1
ATOM 544 C CA . ALA A 1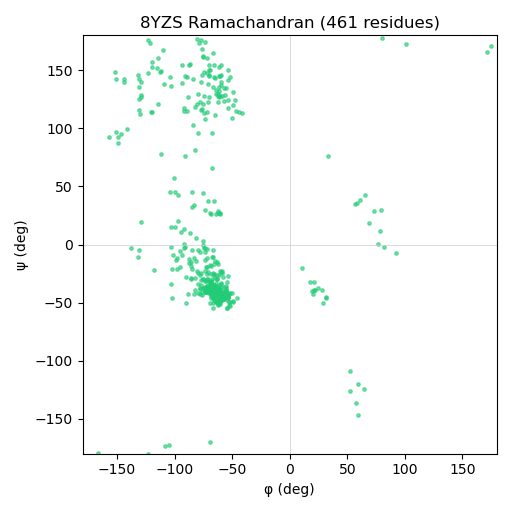 75 ? 83.81300 71.09200 60.02400 1.000 33.58721 413 ALA A CA 1
ATOM 545 C C . ALA A 1 75 ? 83.82900 70.09000 58.86800 1.000 38.03618 413 ALA A C 1
ATOM 546 O O . ALA A 1 75 ? 84.84300 69.95600 58.16800 1.000 39.99950 413 ALA A O 1
ATOM 548 N N . ASN A 1 76 ? 82.71800 69.39400 58.63700 1.000 38.53594 414 ASN A N 1
ATOM 549 C CA . ASN A 1 76 ? 82.64100 68.38400 57.59400 1.000 39.90351 414 ASN A CA 1
ATOM 550 C C . ASN A 1 76 ? 81.96500 68.89700 56.34200 1.000 43.47553 414 ASN A C 1
ATOM 551 O O . ASN A 1 76 ? 81.56600 68.09600 55.48900 1.000 48.18479 414 ASN A O 1
ATOM 556 N N . SER A 1 77 ? 81.81700 70.21200 56.21400 1.000 37.81428 415 SER A N 1
ATOM 557 C CA . SER A 1 77 ? 81.11900 70.79200 55.08400 1.000 41.70386 415 SER A CA 1
ATOM 558 C C . SER A 1 77 ? 82.08400 71.62300 54.25600 1.000 44.60531 415 SER A C 1
ATOM 559 O O . SER A 1 77 ? 83.07400 72.14700 54.77800 1.000 40.83266 415 SER A O 1
ATOM 562 N N . CYS A 1 78 ? 81.79600 71.73400 52.95900 1.000 41.43585 416 CYS A N 1
ATOM 563 C CA . CYS A 1 78 ? 82.57100 72.59300 52.05800 1.000 39.56453 416 CYS A CA 1
ATOM 564 C C . CYS A 1 78 ? 81.89700 73.94700 51.86400 1.000 41.67402 416 CYS A C 1
ATOM 565 O O . CYS A 1 78 ? 81.84500 74.47900 50.74900 1.000 43.02499 416 CYS A O 1
ATOM 568 N N . GLY A 1 79 ? 81.39200 74.53700 52.94800 1.000 37.04014 417 GLY A N 1
ATOM 569 C CA . GLY A 1 79 ? 80.66400 75.78700 52.82500 1.000 37.66358 417 GLY A CA 1
ATOM 570 C C . GLY A 1 79 ? 79.47900 75.64900 51.88300 1.000 40.68856 417 GLY A C 1
ATOM 571 O O . GLY A 1 79 ? 78.72700 74.66900 51.91600 1.000 43.66777 417 GLY A O 1
ATOM 572 N N . THR A 1 80 ? 79.30400 76.63700 51.01500 1.000 42.97838 418 THR A N 1
ATOM 573 C CA . THR A 1 80 ? 78.12900 76.59600 50.15200 1.000 43.57466 418 THR A CA 1
ATOM 574 C C . THR A 1 80 ? 78.22200 75.46500 49.13500 1.000 44.82580 418 THR A C 1
ATOM 575 O O . THR A 1 80 ? 77.19700 74.87700 48.77600 1.000 44.86541 418 THR A O 1
ATOM 579 N N . GLY A 1 81 ? 79.43000 75.11600 48.69900 1.000 45.24797 419 GLY A N 1
ATOM 580 C CA . GLY A 1 81 ? 79.58100 74.04600 47.73500 1.000 47.34400 419 GLY A CA 1
ATOM 581 C C . GLY A 1 81 ? 79.27900 74.43500 46.30700 1.000 45.29067 419 GLY A C 1
ATOM 582 O O . GLY A 1 81 ? 78.81900 73.59100 45.53000 1.000 43.02049 419 GLY A O 1
ATOM 583 N N . ILE A 1 82 ? 79.50700 75.69800 45.93700 1.000 44.12570 420 ILE A N 1
ATOM 584 C CA . ILE A 1 82 ? 79.38600 76.08200 44.53200 1.000 40.23434 420 ILE A CA 1
ATOM 585 C C . ILE A 1 82 ? 80.32200 75.23800 43.67900 1.000 49.41439 420 ILE A C 1
ATOM 586 O O . ILE A 1 82 ? 79.92200 74.69900 42.64200 1.000 47.61159 420 ILE A O 1
ATOM 591 N N . ARG A 1 83 ? 81.56700 75.08300 44.11400 1.000 47.80980 421 ARG A N 1
ATOM 592 C CA . ARG A 1 83 ? 82.43300 74.01700 43.63400 1.000 49.22926 421 ARG A CA 1
ATOM 593 C C . ARG A 1 83 ? 82.63100 73.01200 44.75000 1.000 50.72296 421 ARG A C 1
ATOM 594 O O . ARG A 1 83 ? 82.32400 73.27200 45.91600 1.000 55.31008 421 ARG A O 1
ATOM 602 N N . SER A 1 84 ? 83.17000 71.86100 44.38800 1.000 53.39610 422 SER A N 1
ATOM 603 C CA . SER A 1 84 ? 83.47300 70.88600 45.41200 1.000 54.68091 422 SER A CA 1
ATOM 604 C C . SER A 1 84 ? 84.69600 71.33900 46.20900 1.000 54.33055 422 SER A C 1
ATOM 605 O O . SER A 1 84 ? 85.34700 72.33900 45.89400 1.000 53.76124 422 SER A O 1
ATOM 608 N N . SER A 1 85 ? 85.00300 70.58900 47.25800 1.000 51.14826 423 SER A N 1
ATOM 609 C CA . SER A 1 85 ? 86.09100 70.96700 48.13600 1.000 53.98551 423 SER A CA 1
ATOM 610 C C . SER A 1 85 ? 87.43600 70.78900 47.43900 1.000 60.95598 423 SER A C 1
ATOM 611 O O . SER A 1 85 ? 87.64000 69.87000 46.63800 1.000 56.10161 423 SER A O 1
ATOM 614 N N . THR A 1 86 ? 88.35700 71.69200 47.76800 1.000 57.91233 424 THR A N 1
ATOM 615 C CA . THR A 1 86 ? 89.72900 71.60800 47.27800 1.000 65.06171 424 THR A CA 1
ATOM 616 C C . THR A 1 86 ? 90.52100 70.51500 48.00200 1.000 65.39580 424 THR A C 1
ATOM 617 O O . THR A 1 86 ? 91.31700 69.80100 47.38300 1.000 69.05305 424 THR A O 1
ATOM 621 N N . ASN A 1 87 ? 90.27900 70.35300 49.30300 1.000 61.16274 425 ASN A N 1
ATOM 622 C CA . ASN A 1 87 ? 91.06000 69.55700 50.24000 1.000 60.10331 425 ASN A CA 1
ATOM 623 C C . ASN A 1 87 ? 90.58700 68.11700 50.34600 1.000 65.85978 425 ASN A C 1
ATOM 624 O O . ASN A 1 87 ? 91.39800 67.18700 50.28200 1.000 71.92048 425 ASN A O 1
ATOM 629 N N . ASP A 1 88 ? 89.29100 67.93300 50.55500 1.000 66.08887 426 ASP A N 1
ATOM 630 C CA . ASP A 1 88 ? 88.72500 66.65700 50.99100 1.000 65.29845 426 ASP A CA 1
ATOM 631 C C . ASP A 1 88 ? 87.40900 66.48200 50.24400 1.000 69.09827 426 ASP A C 1
ATOM 632 O O . ASP A 1 88 ? 86.37900 67.04600 50.64800 1.000 62.03252 426 ASP A O 1
ATOM 637 N N . PRO A 1 89 ? 87.39800 65.70000 49.15600 1.000 74.34622 427 PRO A N 1
ATOM 638 C CA . PRO A 1 89 ? 86.17900 65.59700 48.33300 1.000 71.31016 427 PRO A CA 1
ATOM 639 C C . PRO A 1 89 ? 85.00800 64.92400 49.04000 1.000 67.42790 427 PRO A C 1
ATOM 640 O O . PRO A 1 89 ? 83.88700 64.98200 48.52200 1.000 69.45391 427 PRO A O 1
ATOM 644 N N . ARG A 1 90 ? 85.22700 64.30200 50.19900 1.000 67.92048 428 ARG A N 1
ATOM 645 C CA . ARG A 1 90 ? 84.14100 63.74500 51.00100 1.000 70.35593 428 ARG A CA 1
ATOM 646 C C . ARG A 1 90 ? 83.30300 64.80600 51.71900 1.000 65.03710 428 ARG A C 1
ATOM 647 O O . ARG A 1 90 ? 82.29100 64.44400 52.33400 1.000 65.01485 428 ARG A O 1
ATOM 655 N N . ARG A 1 91 ? 83.68700 66.08400 51.67400 1.000 63.02420 429 ARG A N 1
ATOM 656 C CA . ARG A 1 91 ? 82.97300 67.12100 52.41200 1.000 57.32708 429 ARG A CA 1
ATOM 657 C C . ARG A 1 91 ? 81.74100 67.53400 51.62700 1.000 51.81955 429 ARG A C 1
ATOM 658 O O . ARG A 1 91 ? 81.85600 67.98500 50.48400 1.000 55.47839 429 ARG A O 1
ATOM 666 N N . LYS A 1 92 ? 80.58600 67.38500 52.22800 1.000 50.62965 430 LYS A N 1
ATOM 667 C CA . LYS A 1 92 ? 79.38200 67.73900 51.48700 1.000 54.22862 430 LYS A CA 1
ATOM 668 C C . LYS A 1 92 ? 79.06900 69.21900 51.66700 1.000 46.98987 430 LYS A C 1
ATOM 669 O O . LYS A 1 92 ? 79.48400 69.82300 52.65600 1.000 44.88481 430 LYS A O 1
ATOM 675 N N . PRO A 1 93 ? 78.36700 69.83800 50.71900 1.000 46.53192 431 PRO A N 1
ATOM 676 C CA . PRO A 1 93 ? 77.93300 71.22400 50.92700 1.000 42.50818 431 PRO A CA 1
ATOM 677 C C . PRO A 1 93 ? 77.01800 71.32200 52.13700 1.000 42.22254 431 PRO A C 1
ATOM 678 O O . PRO A 1 93 ? 76.35600 70.35500 52.52100 1.000 41.88538 431 PRO A O 1
ATOM 682 N N . LEU A 1 94 ? 77.01800 72.49700 52.76600 1.000 37.08261 432 LEU A N 1
ATOM 683 C CA . LEU A 1 94 ? 76.02100 72.76400 53.78400 1.000 40.87148 432 LEU A CA 1
ATOM 684 C C . LEU A 1 94 ? 74.64900 72.64800 53.13900 1.000 41.03100 432 LEU A C 1
ATOM 685 O O . LEU A 1 94 ? 74.48400 72.95400 51.95800 1.000 40.59918 432 LEU A O 1
ATOM 690 N N . ASP A 1 95 ? 73.67700 72.16700 53.91300 1.000 42.60802 433 ASP A N 1
ATOM 691 C CA . ASP A 1 95 ? 72.32200 71.92100 53.43900 1.000 37.92016 433 ASP A CA 1
ATOM 692 C C . ASP A 1 95 ? 71.83100 73.04900 52.53500 1.000 38.86703 433 ASP A C 1
ATOM 693 O O . ASP A 1 95 ? 71.62800 74.19200 52.98000 1.000 36.45512 433 ASP A O 1
ATOM 698 N N . SER A 1 96 ? 71.63200 72.71500 51.25800 1.000 34.91001 434 SER A N 1
ATOM 699 C CA . SER A 1 96 ? 71.38800 73.74100 50.25100 1.000 44.28229 434 SER A CA 1
ATOM 700 C C . SER A 1 96 ? 70.07000 74.47100 50.48600 1.000 42.46314 434 SER A C 1
ATOM 701 O O . SER A 1 96 ? 69.98500 75.68500 50.26700 1.000 42.48938 434 SER A O 1
ATOM 704 N N . ARG A 1 97 ? 69.04800 73.76200 50.97300 1.000 42.95977 435 ARG A N 1
ATOM 705 C CA . ARG A 1 97 ? 67.78200 74.41800 51.27000 1.000 36.67572 435 ARG A CA 1
ATOM 706 C C . ARG A 1 97 ? 67.92800 75.37000 52.44700 1.000 37.05463 435 ARG A C 1
ATOM 707 O O . ARG A 1 97 ? 67.35500 76.46700 52.44500 1.000 37.91107 435 ARG A O 1
ATOM 715 N N . VAL A 1 98 ? 68.67300 74.97400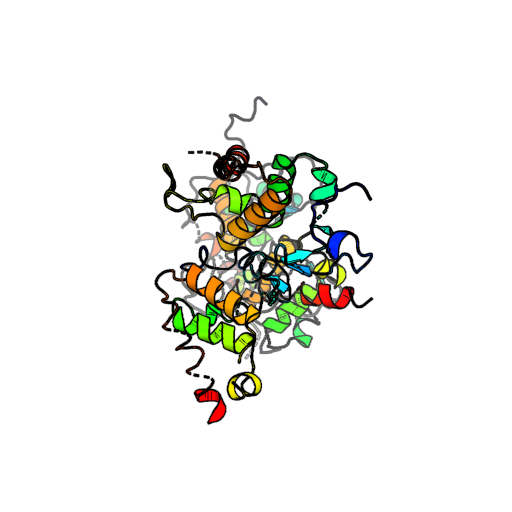 53.48100 1.000 36.61130 436 VAL A N 1
ATOM 716 C CA . VAL A 1 98 ? 68.82200 75.88100 54.61400 1.000 36.58679 436 VAL A CA 1
ATOM 717 C C . VAL A 1 98 ? 69.67100 77.08500 54.20400 1.000 36.79671 436 VAL A C 1
ATOM 718 O O . VAL A 1 98 ? 69.35200 78.23400 54.53600 1.000 31.31708 436 VAL A O 1
ATOM 722 N N . LEU A 1 99 ? 70.75300 76.83800 53.46100 1.000 36.62463 437 LEU A N 1
ATOM 723 C CA . LEU A 1 99 ? 71.64300 77.92400 53.06000 1.000 39.16164 437 LEU A CA 1
ATOM 724 C C . LEU A 1 99 ? 70.91000 78.97800 52.23500 1.000 39.21511 437 LEU A C 1
ATOM 725 O O . LEU A 1 99 ? 71.07200 80.18100 52.47500 1.000 36.99659 437 LEU A O 1
ATOM 730 N N . HIS A 1 100 ? 70.08900 78.54500 51.25700 1.000 40.03752 438 HIS A N 1
ATOM 731 C CA . HIS A 1 100 ? 69.37100 79.51300 50.42200 1.000 39.89529 438 HIS A CA 1
ATOM 732 C C . HIS A 1 100 ? 68.41200 80.33900 51.25100 1.000 35.90322 438 HIS A C 1
ATOM 733 O O . HIS A 1 100 ? 68.31400 81.55800 51.07500 1.000 38.67037 438 HIS A O 1
ATOM 740 N N . ALA A 1 101 ? 67.68800 79.70100 52.16200 1.000 34.64016 439 ALA A N 1
ATOM 741 C CA . ALA A 1 101 ? 66.74900 80.46300 52.96300 1.000 35.24296 439 ALA A CA 1
ATOM 742 C C . ALA A 1 101 ? 67.48600 81.45900 53.83900 1.000 36.97377 439 ALA A C 1
ATOM 743 O O . ALA A 1 101 ? 67.08600 82.62500 53.94700 1.000 38.79430 439 ALA A O 1
ATOM 745 N N . VAL A 1 102 ? 68.56400 81.01300 54.49400 1.000 34.97757 440 VAL A N 1
ATOM 746 C CA . VAL A 1 102 ? 69.31000 81.91400 55.37300 1.000 33.76188 440 VAL A CA 1
ATOM 747 C C . VAL A 1 102 ? 69.85100 83.09700 54.57200 1.000 34.24770 440 VAL A C 1
ATOM 748 O O . VAL A 1 102 ? 69.73000 84.26000 54.98200 1.000 32.19884 440 VAL A O 1
ATOM 752 N N . LYS A 1 103 ? 70.44700 82.81100 53.41000 1.000 31.16056 441 LYS A N 1
ATOM 753 C CA . LYS A 1 103 ? 71.02600 83.87000 52.58600 1.000 39.04899 441 LYS A CA 1
ATOM 754 C C . LYS A 1 103 ? 69.94400 84.80700 52.06500 1.000 41.81700 441 LYS A C 1
ATOM 755 O O . LYS A 1 103 ? 70.08700 86.03600 52.13900 1.000 39.92588 441 LYS A O 1
ATOM 761 N N . TYR A 1 104 ? 68.84000 84.24000 51.54300 1.000 40.38850 442 TYR A N 1
ATOM 762 C CA . TYR A 1 104 ? 67.72600 85.07500 51.10400 1.000 40.95659 442 TYR A CA 1
ATOM 763 C C . TYR A 1 104 ? 67.23200 85.95900 52.23800 1.000 38.77007 442 TYR A C 1
ATOM 764 O O . TYR A 1 104 ? 66.94900 87.14200 52.03000 1.000 38.89375 442 TYR A O 1
ATOM 773 N N . TYR A 1 105 ? 67.15700 85.41300 53.45800 1.000 37.70120 443 TYR A N 1
ATOM 774 C CA . TYR A 1 105 ? 66.73300 86.22200 54.59700 1.000 40.02934 443 TYR A CA 1
ATOM 775 C C . TYR A 1 105 ? 67.71700 87.33700 54.92000 1.000 41.33301 443 TYR A C 1
ATOM 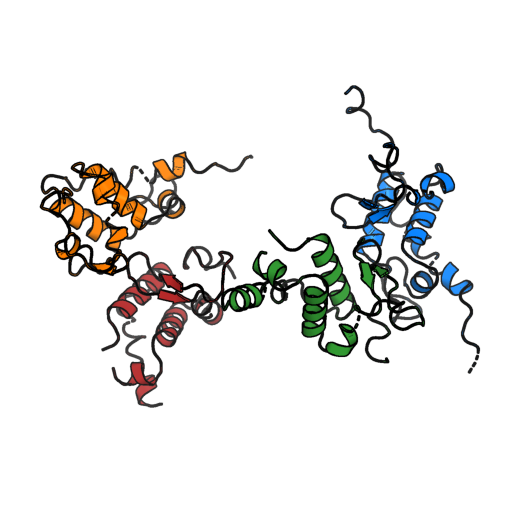776 O O . TYR A 1 105 ? 67.30400 88.39600 55.39700 1.000 39.25595 443 TYR A O 1
ATOM 785 N N . CYS A 1 106 ? 69.02200 87.09600 54.75200 1.000 38.88098 444 CYS A N 1
ATOM 786 C CA . CYS A 1 106 ? 69.99200 88.13800 55.09800 1.000 39.72139 444 CYS A CA 1
ATOM 787 C C . CYS A 1 106 ? 70.14000 89.15400 53.96200 1.000 43.65551 444 CYS A C 1
ATOM 788 O O . CYS A 1 106 ? 70.28400 90.35900 54.21800 1.000 37.13546 444 CYS A O 1
ATOM 791 N N . GLN A 1 107 ? 70.12500 88.68900 52.70200 1.000 37.67264 445 GLN A N 1
ATOM 792 C CA . GLN A 1 107 ? 70.13400 89.63900 51.59400 1.000 45.90972 445 GLN A CA 1
ATOM 793 C C . GLN A 1 107 ? 68.88400 90.49600 51.61700 1.000 43.73914 445 GLN A C 1
ATOM 794 O O . GLN A 1 107 ? 68.92700 91.66300 51.22400 1.000 47.68737 445 GLN A O 1
ATOM 800 N N . ASN A 1 108 ? 67.77800 89.96000 52.12200 1.000 47.65061 446 ASN A N 1
ATOM 801 C CA . ASN A 1 108 ? 66.59700 90.79400 52.29000 1.000 46.67019 446 ASN A CA 1
ATOM 802 C C . ASN A 1 108 ? 66.70000 91.70600 53.51500 1.000 44.88780 446 ASN A C 1
ATOM 803 O O . ASN A 1 108 ? 66.12500 92.80200 53.50400 1.000 48.95933 446 ASN A O 1
ATOM 808 N N . PHE A 1 109 ? 67.40500 91.28300 54.57800 1.000 37.11729 447 PHE A N 1
ATOM 809 C CA . PHE A 1 109 ? 67.63400 92.16200 55.73100 1.000 39.34698 447 PHE A CA 1
ATOM 810 C C . PHE A 1 109 ? 68.61300 93.29300 55.42500 1.000 41.71891 447 PHE A C 1
ATOM 811 O O . PHE A 1 109 ? 68.56400 94.32100 56.10800 1.000 44.45980 447 PHE A O 1
ATOM 819 N N . ALA A 1 110 ? 69.48300 93.12100 54.43400 1.000 38.64134 448 ALA A N 1
ATOM 820 C CA . ALA A 1 110 ? 70.52100 94.10400 54.10600 1.000 37.50230 448 ALA A CA 1
ATOM 821 C C . ALA A 1 110 ? 70.75300 93.99900 52.61300 1.000 45.64538 448 ALA A C 1
ATOM 822 O O . ALA A 1 110 ? 71.52200 93.14500 52.14100 1.000 40.69373 448 ALA A O 1
ATOM 824 N N . PRO A 1 111 ? 70.05500 94.81700 51.82000 1.000 45.09454 449 PRO A N 1
ATOM 825 C CA . PRO A 1 111 ? 70.09800 94.60900 50.36600 1.000 42.13265 449 PRO A CA 1
ATOM 826 C C . PRO A 1 111 ? 71.47100 94.82400 49.73600 1.000 42.76793 449 PRO A C 1
ATOM 827 O O . PRO A 1 111 ? 71.66900 94.35700 48.61200 1.000 40.53214 449 PRO A O 1
ATOM 831 N N . ASN A 1 112 ? 72.44300 95.44500 50.42300 1.000 42.79748 450 ASN A N 1
ATOM 832 C CA . ASN A 1 112 ? 73.78900 95.56900 49.85000 1.000 50.96175 450 ASN A CA 1
ATOM 833 C C . ASN A 1 112 ? 74.67000 94.33400 50.06300 1.000 48.84683 450 ASN A C 1
ATOM 834 O O . ASN A 1 112 ? 75.73500 94.24800 49.43800 1.000 45.01382 450 ASN A O 1
ATOM 839 N N . PHE A 1 113 ? 74.27800 93.38200 50.90200 1.000 47.47370 451 PHE A N 1
ATOM 840 C CA . PHE A 1 113 ? 75.03100 92.16400 51.13000 1.000 42.39185 451 PHE A CA 1
ATOM 841 C C . PHE A 1 113 ? 75.10600 91.40600 49.83900 1.000 43.93440 451 PHE A C 1
ATOM 842 O O . PHE A 1 113 ? 74.12900 91.06300 49.30500 1.000 49.09624 451 PHE A O 1
ATOM 850 N N . LYS A 1 114 ? 76.26400 91.10100 49.34700 1.000 38.06150 452 LYS A N 1
ATOM 851 C CA . LYS A 1 114 ? 76.37300 90.37500 48.08900 1.000 41.93766 452 LYS A CA 1
ATOM 852 C C . LYS A 1 114 ? 76.47300 88.86800 48.31800 1.000 42.49944 452 LYS A C 1
ATOM 853 O O . LYS A 1 114 ? 76.91300 88.40100 49.37300 1.000 43.19324 452 LYS A O 1
ATOM 859 N N . GLU A 1 115 ? 76.04100 88.11300 47.30100 1.000 43.97053 453 GLU A N 1
ATOM 860 C CA . GLU A 1 115 ? 76.17000 86.66200 47.29400 1.000 45.06414 453 GLU A CA 1
ATOM 861 C C . GLU A 1 115 ? 77.58800 86.22900 47.61700 1.000 44.40816 453 GLU A C 1
ATOM 862 O O . GLU A 1 115 ? 77.79700 85.24000 48.33300 1.000 39.51097 453 GLU A O 1
ATOM 868 N N . SER A 1 116 ? 78.57900 86.92600 47.06500 1.000 35.44963 454 SER A N 1
ATOM 869 C CA . SER A 1 116 ? 79.94500 86.46300 47.26000 1.000 42.69245 454 SER A CA 1
ATOM 870 C C . SER A 1 116 ? 80.44200 86.76600 48.66900 1.000 36.05831 454 SER A C 1
ATOM 871 O O . SER A 1 116 ? 81.26700 86.02100 49.19400 1.000 35.81019 454 SER A O 1
ATOM 874 N N . GLU A 1 117 ? 79.95900 87.83400 49.30000 1.000 31.59525 455 GLU A N 1
ATOM 875 C CA . GLU A 1 117 ? 80.32000 88.04400 50.69700 1.000 38.51268 455 GLU A CA 1
ATOM 876 C C . GLU A 1 117 ? 79.66600 86.99800 51.58800 1.000 39.96523 455 GLU A C 1
ATOM 877 O O . GLU A 1 117 ? 80.27000 86.54000 52.56800 1.000 37.76162 455 GLU A O 1
ATOM 891 N N . ASN A 1 119 ? 78.76200 83.88600 50.72300 1.000 31.19163 457 ASN A N 1
ATOM 892 C CA . ASN A 1 119 ? 79.44700 82.60900 50.57300 1.000 36.59172 457 ASN A CA 1
ATOM 893 C C . ASN A 1 119 ? 80.80000 82.60600 51.27400 1.000 38.82025 457 ASN A C 1
ATOM 894 O O . ASN A 1 119 ? 81.24000 81.55600 51.76900 1.000 35.90255 457 ASN A O 1
ATOM 899 N N . ALA A 1 120 ? 81.46800 83.76100 51.32300 1.000 33.98630 458 ALA A N 1
ATOM 900 C CA . ALA A 1 120 ? 82.78300 83.83600 51.94400 1.000 37.47109 458 ALA A CA 1
ATOM 901 C C . ALA A 1 120 ? 82.67900 83.65300 53.45300 1.000 33.66114 458 ALA A C 1
ATOM 902 O O . ALA A 1 120 ? 83.51600 82.97600 54.06000 1.000 30.19073 458 ALA A O 1
ATOM 904 N N . ILE A 1 121 ? 81.62500 84.20000 54.05800 1.000 33.40457 459 ILE A N 1
ATOM 905 C CA . ILE A 1 121 ? 81.35700 83.99200 55.48000 1.000 29.57047 459 ILE A CA 1
ATOM 906 C C . ILE A 1 121 ? 80.98800 82.53600 55.76000 1.000 33.52051 459 ILE A C 1
ATOM 907 O O . ILE A 1 121 ? 81.45700 81.94100 56.73600 1.000 35.48234 459 ILE A O 1
ATOM 912 N N . ALA A 1 122 ? 80.16900 81.92500 54.90300 1.000 32.69180 460 ALA A N 1
ATOM 913 C CA . ALA A 1 122 ? 79.81800 80.52500 55.10700 1.000 31.33012 460 ALA A CA 1
ATOM 914 C C . ALA A 1 122 ? 81.04500 79.62500 55.02700 1.000 32.57211 460 ALA A C 1
ATOM 915 O O . ALA A 1 122 ? 81.16000 78.65000 55.78600 1.000 34.85698 460 ALA A O 1
ATOM 917 N N . ALA A 1 123 ? 81.96700 79.91600 54.10900 1.000 29.28830 461 ALA A N 1
ATOM 918 C CA . ALA A 1 123 ? 83.19800 79.12100 54.02900 1.000 30.89430 461 ALA A CA 1
ATOM 919 C C . ALA A 1 123 ? 84.05700 79.31000 55.27500 1.000 30.55841 461 ALA A C 1
ATOM 920 O O . ALA A 1 123 ? 84.72500 78.36600 55.72200 1.000 30.28602 461 ALA A O 1
ATOM 922 N N . ASP A 1 124 ? 84.05000 80.52000 55.84200 1.000 29.94255 462 ASP A N 1
ATOM 923 C CA . ASP A 1 124 ? 84.84700 80.81100 57.02500 1.000 29.34493 462 ASP A CA 1
ATOM 924 C C . ASP A 1 124 ? 84.29600 80.11800 58.27200 1.000 35.79962 462 ASP A C 1
ATOM 925 O O . ASP A 1 124 ? 85.07400 79.76400 59.16100 1.000 29.55923 462 ASP A O 1
ATOM 938 N N . CYS A 1 126 ? 82.96300 77.08300 58.37500 1.000 27.21792 464 CYS A N 1
ATOM 939 C CA . CYS A 1 126 ? 83.51200 75.74100 58.23700 1.000 33.18055 464 CYS A CA 1
ATOM 940 C C . CYS A 1 126 ? 85.00700 75.74300 58.48800 1.000 33.94936 464 CYS A C 1
ATOM 941 O O . CYS A 1 126 ? 85.54200 74.84700 59.14800 1.000 34.72703 464 CYS A O 1
ATOM 944 N N . THR A 1 127 ? 85.69100 76.73700 57.94200 1.000 30.14132 465 THR A N 1
ATOM 945 C CA . THR A 1 127 ? 87.12400 76.87200 58.14900 1.000 34.77393 465 THR A CA 1
ATOM 946 C C . THR A 1 127 ? 87.46100 77.08600 59.62900 1.000 34.41778 465 THR A C 1
ATOM 947 O O . THR A 1 127 ? 88.42500 76.51400 60.14500 1.000 32.90958 465 THR A O 1
ATOM 951 N N . ASN A 1 128 ? 86.65200 77.86000 60.34000 1.000 29.99138 466 ASN A N 1
ATOM 952 C CA . ASN A 1 128 ? 86.86600 78.01300 61.77200 1.000 31.67247 466 ASN A CA 1
ATOM 953 C C . ASN A 1 128 ? 86.51800 76.72600 62.52200 1.000 29.24708 466 ASN A C 1
ATOM 954 O O . ASN A 1 128 ? 87.16500 76.37700 63.50800 1.000 29.24085 466 ASN A O 1
ATOM 959 N N . ALA A 1 129 ? 85.47700 76.02700 62.09200 1.000 27.37899 467 ALA A N 1
ATOM 960 C CA . ALA A 1 129 ? 85.10800 74.80200 62.78800 1.000 31.51934 467 ALA A CA 1
ATOM 961 C C . ALA A 1 129 ? 86.22900 73.76600 62.70700 1.000 32.12790 467 ALA A C 1
ATOM 962 O O . ALA A 1 129 ? 86.49700 73.07200 63.68700 1.000 32.76269 467 ALA A O 1
ATOM 964 N N . ARG A 1 130 ? 86.91900 73.68200 61.56600 1.000 29.50985 468 ARG A N 1
ATOM 965 C CA . ARG A 1 130 ? 88.02500 72.73600 61.40500 1.000 33.77430 468 ARG A CA 1
ATOM 966 C C . ARG A 1 130 ? 89.24600 73.12400 62.23300 1.000 34.46405 468 ARG A C 1
ATOM 967 O O . ARG A 1 130 ? 89.95500 72.23800 62.72800 1.000 32.93533 468 ARG A O 1
ATOM 975 N N . ARG A 1 131 ? 89.53300 74.42600 62.37500 1.000 34.32045 469 ARG A N 1
ATOM 976 C CA . ARG A 1 131 ? 90.69200 74.78800 63.18600 1.000 32.20030 469 ARG A CA 1
ATOM 977 C C . ARG A 1 131 ? 90.45500 74.56700 64.66900 1.000 31.27293 469 ARG A C 1
ATOM 978 O O . ARG A 1 131 ? 91.42000 74.60300 65.43000 1.000 39.22907 469 ARG A O 1
ATOM 986 N N . VAL A 1 132 ? 89.21600 74.32200 65.09300 1.000 33.29362 470 VAL A N 1
ATOM 987 C CA . VAL A 1 132 ? 88.89700 74.13000 66.50100 1.000 35.28197 470 VAL A CA 1
ATOM 988 C C . VAL A 1 132 ? 88.69900 72.65300 66.84000 1.000 37.72083 470 VAL A C 1
ATOM 989 O O . VAL A 1 132 ? 89.20700 72.19000 67.85600 1.000 31.65028 470 VAL A O 1
ATOM 993 N N . VAL A 1 133 ? 87.94100 71.90800 66.02200 1.000 31.48252 471 VAL A N 1
ATOM 994 C CA . VAL A 1 133 ? 87.74700 70.47300 66.19200 1.000 34.70917 471 VAL A CA 1
ATOM 995 C C . VAL A 1 133 ? 89.10600 69.81500 66.41900 1.000 36.63834 471 VAL A C 1
ATOM 996 O O . VAL A 1 133 ? 90.05600 70.00000 65.64600 1.000 33.90666 471 VAL A O 1
ATOM 1000 N N . ARG A 1 134 ? 89.22700 69.09300 67.51600 1.000 36.08270 472 ARG A N 1
ATOM 1001 C CA . ARG A 1 134 ? 90.49700 68.46300 67.83600 1.000 42.86530 472 ARG A CA 1
ATOM 1002 C C . ARG A 1 134 ? 90.63000 67.18800 67.01400 1.000 41.32613 472 ARG A C 1
ATOM 1003 O O . ARG A 1 134 ? 89.70100 66.37200 66.96400 1.000 42.80407 472 ARG A O 1
ATOM 1011 N N . LYS A 1 135 ? 91.76100 67.04100 66.33700 1.000 42.82889 473 LYS A N 1
ATOM 1012 C CA . LYS A 1 135 ? 91.96900 65.86600 65.50400 1.000 50.77848 473 LYS A CA 1
ATOM 1013 C C . LYS A 1 135 ? 92.19900 64.64700 66.38500 1.000 51.93509 473 LYS A C 1
ATOM 1014 O O . LYS A 1 135 ? 92.53500 64.76400 67.56200 1.000 51.60718 473 LYS A O 1
ATOM 1020 N N . SER A 1 136 ? 91.99900 63.47000 65.80300 1.000 52.54346 474 SER A N 1
ATOM 1021 C CA . SER A 1 136 ? 92.13600 62.22500 66.54700 1.000 55.61742 474 SER A CA 1
ATOM 1022 C C . SER A 1 136 ? 93.58100 62.00700 66.99300 1.000 56.73609 474 SER A C 1
ATOM 1023 O O . SER A 1 136 ? 94.53200 62.33800 66.27600 1.000 54.35624 474 SER A O 1
ATOM 1026 N N . TRP A 1 137 ? 93.74400 61.43300 68.18100 1.000 52.07771 475 TRP A N 1
ATOM 1027 C CA . TRP A 1 137 ? 95.07000 61.11400 68.69100 1.000 56.29421 475 TRP A CA 1
ATOM 1028 C C . TRP A 1 137 ? 95.53900 59.69800 68.32800 1.000 53.98568 475 TRP A C 1
ATOM 1029 O O . TRP A 1 137 ? 96.59200 59.27000 68.81600 1.000 50.85491 475 TRP A O 1
ATOM 1048 N N . PRO A 1 139 ? 97.06200 56.77000 65.61300 1.000 64.04497 477 PRO A N 1
ATOM 1049 C CA . PRO A 1 139 ? 98.10200 56.93500 64.58000 1.000 61.59275 477 PRO A CA 1
ATOM 1050 C C . PRO A 1 139 ? 97.52000 57.16500 63.18500 1.000 62.10566 477 PRO A C 1
ATOM 1051 O O . PRO A 1 139 ? 96.38800 56.73600 62.95000 1.000 65.96807 477 PRO A O 1
ATOM 1055 N N . ASN B 1 11 ? 5.79200 52.04100 38.25500 1.000 94.93991 349 ASN B N 1
ATOM 1056 C CA . ASN B 1 11 ? 4.50300 51.70600 37.65900 1.000 98.10872 349 ASN B CA 1
ATOM 1057 C C . ASN B 1 11 ? 4.17500 52.66900 36.52200 1.000 96.28242 349 ASN B C 1
ATOM 1058 O O . ASN B 1 11 ? 3.78600 52.24000 35.42600 1.000 93.28731 349 ASN B O 1
ATOM 1063 N N . GLN B 1 12 ? 4.33000 53.96900 36.78000 1.000 95.52746 350 GLN B N 1
ATOM 1064 C CA . GLN B 1 12 ? 3.96400 54.99600 35.80400 1.000 93.43064 350 GLN B CA 1
ATOM 1065 C C . GLN B 1 12 ? 5.22700 55.68400 35.30500 1.000 90.89101 350 GLN B C 1
ATOM 1066 O O . GLN B 1 12 ? 5.60200 56.78600 35.71600 1.000 90.61740 350 GLN B O 1
ATOM 1072 N N . ILE B 1 13 ? 5.89200 54.97500 34.40100 1.000 91.70469 351 ILE B N 1
ATOM 1073 C CA . ILE B 1 13 ? 6.87700 55.52400 33.48900 1.000 81.69205 351 ILE B CA 1
ATOM 1074 C C . ILE B 1 13 ? 6.25700 55.80500 32.12000 1.000 79.10436 351 ILE B C 1
ATOM 1075 O O . ILE B 1 13 ? 6.87100 56.50500 31.29500 1.000 73.19761 351 ILE B O 1
ATOM 1080 N N . GLY B 1 14 ? 5.04300 55.32200 31.87700 1.000 74.23552 352 GLY B N 1
ATOM 1081 C CA . GLY B 1 14 ? 4.47500 55.22300 30.55100 1.000 73.56719 352 GLY B CA 1
ATOM 1082 C C . GLY B 1 14 ? 4.57300 53.80300 30.02200 1.000 78.15229 352 GLY B C 1
ATOM 1083 O O . GLY B 1 14 ? 5.20200 52.92000 30.61300 1.00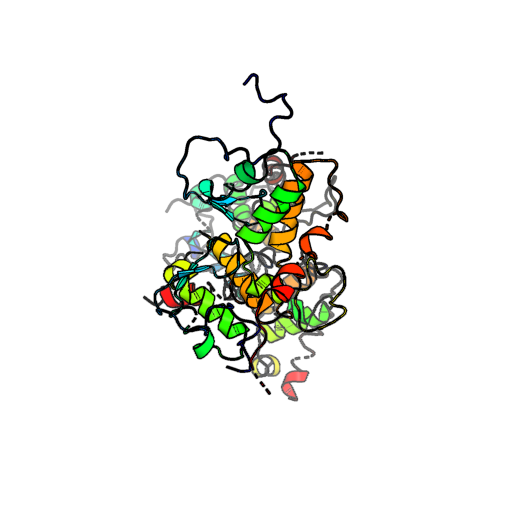0 77.82823 352 GLY B O 1
ATOM 1084 N N . ASN B 1 15 ? 3.93200 53.58300 28.87300 1.000 78.93348 353 ASN B N 1
ATOM 1085 C CA . ASN B 1 15 ? 3.94600 52.25800 28.25700 1.000 78.06700 353 ASN B CA 1
ATOM 1086 C C . ASN B 1 15 ? 5.24800 52.00600 27.49500 1.000 77.99355 353 ASN B C 1
ATOM 1087 O O . ASN B 1 15 ? 5.77200 50.88200 27.52600 1.000 75.18497 353 ASN B O 1
ATOM 1092 N N . ARG B 1 16 ? 5.69500 53.02200 26.77600 1.000 70.62108 354 ARG B N 1
ATOM 1093 C CA . ARG B 1 16 ? 6.75800 52.88700 25.80600 1.000 64.32290 354 ARG B CA 1
ATOM 1094 C C . ARG B 1 16 ? 8.22100 52.96500 26.16800 1.000 63.03695 354 ARG B C 1
ATOM 1095 O O . ARG B 1 16 ? 8.98900 53.55700 25.47400 1.000 56.57471 354 ARG B O 1
ATOM 1103 N N . CYS B 1 17 ? 8.59600 52.29300 27.22500 1.000 60.07521 355 CYS B N 1
ATOM 1104 C CA . CYS B 1 17 ? 9.98000 52.29200 27.66000 1.000 58.16234 355 CYS B CA 1
ATOM 1105 C C . CYS B 1 17 ? 10.66200 50.96800 27.30800 1.000 57.85547 355 CYS B C 1
ATOM 1106 O O . CYS B 1 17 ? 10.11600 50.13100 26.58500 1.000 59.61210 355 CYS B O 1
ATOM 1109 N N . HIS B 1 18 ? 11.88600 50.78900 27.79200 1.000 54.90621 356 HIS B N 1
ATOM 1110 C CA . HIS B 1 18 ? 12.59400 49.52600 27.59100 1.000 56.90724 356 HIS B CA 1
ATOM 1111 C C . HIS B 1 18 ? 11.74500 48.36600 28.11000 1.000 56.25549 356 HIS B C 1
ATOM 1112 O O . HIS B 1 18 ? 11.18300 48.46200 29.21300 1.000 55.44634 356 HIS B O 1
ATOM 1119 N N . PRO B 1 19 ? 11.62700 47.26900 27.35700 1.000 57.29326 357 PRO B N 1
ATOM 1120 C CA . PRO B 1 19 ? 10.76500 46.16100 27.82600 1.000 63.71804 357 PRO B CA 1
ATOM 1121 C C . PRO B 1 19 ? 11.19200 45.61900 29.18400 1.000 62.95912 357 PRO B C 1
ATOM 1122 O O . PRO B 1 19 ? 10.34900 45.44100 30.07200 1.000 66.10264 357 PRO B O 1
ATOM 1126 N N . LYS B 1 20 ? 12.49400 45.41400 29.39200 1.000 61.26179 358 LYS B N 1
ATOM 1127 C CA . LYS B 1 20 ? 13.00000 44.83300 30.63300 1.000 64.13086 358 LYS B CA 1
ATOM 1128 C C . LYS B 1 20 ? 12.98600 45.80100 31.80300 1.000 63.14405 358 LYS B C 1
ATOM 1129 O O . LYS B 1 20 ? 13.46100 45.43700 32.88200 1.000 64.39330 358 LYS B O 1
ATOM 1135 N N . LEU B 1 21 ? 12.47300 47.01800 31.61900 1.000 61.44574 359 LEU B N 1
ATOM 1136 C CA . LEU B 1 21 ? 12.52600 48.01400 32.68600 1.000 63.82083 359 LEU B CA 1
ATOM 1137 C C . LEU B 1 21 ? 11.59500 47.65300 33.83600 1.000 67.59951 359 LEU B C 1
ATOM 1138 O O . LEU B 1 21 ? 11.93700 47.86100 35.00800 1.000 69.69031 359 LEU B O 1
ATOM 1143 N N . TYR B 1 22 ? 10.41100 47.12300 33.51800 1.000 67.41951 360 TYR B N 1
ATOM 1144 C CA . TYR B 1 22 ? 9.40700 46.81900 34.53000 1.000 72.77377 360 TYR B CA 1
ATOM 1145 C C . TYR B 1 22 ? 9.65900 45.49400 35.25700 1.000 77.48839 360 TYR B C 1
ATOM 1146 O O . TYR B 1 22 ? 9.15900 45.31500 36.37600 1.000 83.37072 360 TYR B O 1
ATOM 1155 N N . ASP B 1 23 ? 10.39800 44.56300 34.64900 1.000 74.67049 361 ASP B N 1
ATOM 1156 C CA . ASP B 1 23 ? 10.77700 43.33200 35.33400 1.000 74.74412 361 ASP B CA 1
ATOM 1157 C C . ASP B 1 23 ? 11.59300 43.65300 36.58400 1.000 76.92318 361 ASP B C 1
ATOM 1158 O O . ASP B 1 23 ? 12.44600 44.54300 36.57500 1.000 76.32527 361 ASP B O 1
ATOM 1163 N N . GLU B 1 24 ? 11.34000 42.91200 37.66300 1.000 79.09818 362 GLU B N 1
ATOM 1164 C CA . GLU B 1 24 ? 11.91800 43.24500 38.96300 1.000 83.28449 362 GLU B CA 1
ATOM 1165 C C . GLU B 1 24 ? 13.34200 42.72000 39.13800 1.000 82.13438 362 GLU B C 1
ATOM 1166 O O . GLU B 1 24 ? 13.73400 42.36400 40.25500 1.000 86.60378 362 GLU B O 1
ATOM 1172 N N . GLY B 1 25 ? 14.12800 42.68900 38.06400 1.000 76.45253 363 GLY B N 1
ATOM 1173 C CA . GLY B 1 25 ? 15.48500 42.18100 38.11700 1.000 69.30389 363 GLY B CA 1
ATOM 1174 C C . GLY B 1 25 ? 16.43300 43.08100 38.90200 1.000 70.19244 363 GLY B C 1
ATOM 1175 O O . GLY B 1 25 ? 16.04400 44.03200 39.58300 1.000 73.36062 363 GLY B O 1
ATOM 1176 N N . ASP B 1 26 ? 17.72000 42.76000 38.78400 1.000 68.98951 364 ASP B N 1
ATOM 1177 C CA . ASP B 1 26 ? 18.74400 43.47500 39.53900 1.000 66.56061 364 ASP B CA 1
ATOM 1178 C C . ASP B 1 26 ? 18.84600 44.92400 39.06100 1.000 65.19431 364 ASP B C 1
ATOM 1179 O O . ASP B 1 26 ? 18.84000 45.18300 37.85500 1.000 63.08627 364 ASP B O 1
ATOM 1184 N N . PRO B 1 27 ? 18.92400 45.89200 39.97700 1.000 64.15161 365 PRO B N 1
ATOM 1185 C CA . PRO B 1 27 ? 19.14600 47.28000 39.53400 1.000 61.26996 365 PRO B CA 1
ATOM 1186 C C . PRO B 1 27 ? 20.41300 47.45500 38.71400 1.000 63.58143 365 PRO B C 1
ATOM 1187 O O . PRO B 1 27 ? 20.39200 48.14700 37.68800 1.000 57.58251 365 PRO B O 1
ATOM 1191 N N . SER B 1 28 ? 21.52500 46.85000 39.13900 1.000 64.32614 366 SER B N 1
ATOM 1192 C CA . SER B 1 28 ? 22.80100 47.01700 38.44700 1.000 62.12586 366 SER B CA 1
ATOM 1193 C C . SER B 1 28 ? 22.86400 46.29400 37.11100 1.000 56.44926 366 SER B C 1
ATOM 1194 O O . SER B 1 28 ? 23.87600 46.43600 36.41500 1.000 53.75836 366 SER B O 1
ATOM 1197 N N . GLU B 1 29 ? 21.83600 45.53900 36.73500 1.000 52.60260 367 GLU B N 1
ATOM 1198 C CA . GLU B 1 29 ? 21.86900 44.83800 35.46000 1.000 54.31865 367 GLU B CA 1
ATOM 1199 C C . GLU B 1 29 ? 22.07800 45.81800 34.31400 1.000 58.99654 367 GLU B C 1
ATOM 1200 O O . GLU B 1 29 ? 21.44200 46.87800 34.24500 1.000 55.68317 367 GLU B O 1
ATOM 1206 N N . LYS B 1 30 ? 22.97700 45.45900 33.40900 1.000 52.98316 368 LYS B N 1
ATOM 1207 C CA . LYS B 1 30 ? 23.30900 46.32100 32.29100 1.000 49.25160 368 LYS B CA 1
ATOM 1208 C C . LYS B 1 30 ? 22.41100 45.95300 31.11100 1.000 50.24289 368 LYS B C 1
ATOM 1209 O O . LYS B 1 30 ? 22.43100 44.81200 30.64000 1.000 49.12197 368 LYS B O 1
ATOM 1215 N N . LEU B 1 31 ? 21.58800 46.90400 30.66900 1.000 48.46604 369 LEU B N 1
ATOM 1216 C CA . LEU B 1 31 ? 20.60500 46.66800 29.61800 1.000 48.74685 369 LEU B CA 1
ATOM 1217 C C . LEU B 1 31 ? 21.08600 47.27600 28.31000 1.000 44.89596 369 LEU B C 1
ATOM 1218 O O . LEU B 1 31 ? 21.72400 48.33500 28.31300 1.000 42.39872 369 LEU B O 1
ATOM 1223 N N . GLU B 1 32 ? 20.78200 46.61200 27.19400 1.000 42.48275 370 GLU B N 1
ATOM 1224 C CA . GLU B 1 32 ? 21.09500 47.19400 25.89200 1.000 47.48500 370 GLU B CA 1
ATOM 1225 C C . GLU B 1 32 ? 19.98300 48.17800 25.53200 1.000 48.14139 370 GLU B C 1
ATOM 1226 O O . GLU B 1 32 ? 18.81800 47.78100 25.41800 1.000 42.70841 370 GLU B O 1
ATOM 1232 N N . LEU B 1 33 ? 20.33900 49.46100 25.37900 1.000 39.64510 371 LEU B N 1
ATOM 1233 C CA . LEU B 1 33 ? 19.31800 50.50400 25.30200 1.000 45.36457 371 LEU B CA 1
ATOM 1234 C C . LEU B 1 33 ? 18.30500 50.19800 24.20500 1.000 41.84224 371 LEU B C 1
ATOM 1235 O O . LEU B 1 33 ? 17.09200 50.14500 24.45200 1.000 37.70907 371 LEU B O 1
ATOM 1240 N N . VAL B 1 34 ? 18.78000 49.98600 22.98000 1.000 41.58678 372 VAL B N 1
ATOM 1241 C CA . VAL B 1 34 ? 17.94400 49.37600 21.96000 1.000 43.18340 372 VAL B CA 1
ATOM 1242 C C . VAL B 1 34 ? 18.74700 48.24900 21.32900 1.000 47.59690 372 VAL B C 1
ATOM 1243 O O . VAL B 1 34 ? 19.97900 48.33200 21.20300 1.000 44.86073 372 VAL B O 1
ATOM 1247 N N . THR B 1 35 ? 18.05000 47.16200 21.01100 1.000 47.46013 373 THR B N 1
ATOM 1248 C CA . THR B 1 35 ? 18.71200 45.91600 20.65700 1.000 41.52306 373 THR B CA 1
ATOM 1249 C C . THR B 1 35 ? 19.57300 46.12100 19.41800 1.000 43.98692 373 THR B C 1
ATOM 1250 O O . THR B 1 35 ? 19.13500 46.73400 18.44600 1.000 45.83102 373 THR B O 1
ATOM 1254 N N . GLY B 1 36 ? 20.82800 45.65500 19.47600 1.000 49.23421 374 GLY B N 1
ATOM 1255 C CA . GLY B 1 36 ? 21.72600 45.70400 18.33600 1.000 41.58759 374 GLY B CA 1
ATOM 1256 C C . GLY B 1 36 ? 22.60800 46.93500 18.23300 1.000 47.30323 374 GLY B C 1
ATOM 1257 O O . GLY B 1 36 ? 23.49300 46.96400 17.36400 1.000 44.79179 374 GLY B O 1
ATOM 1258 N N . THR B 1 37 ? 22.41100 47.95000 19.09100 1.000 45.96587 375 THR B N 1
ATOM 1259 C CA . THR B 1 37 ? 23.22100 49.16300 19.02000 1.000 45.00995 375 THR B CA 1
ATOM 1260 C C . THR B 1 37 ? 24.50700 49.10700 19.82000 1.000 45.49394 375 THR B C 1
ATOM 1261 O O . THR B 1 37 ? 25.35100 49.98900 19.62500 1.000 41.51210 375 THR B O 1
ATOM 1265 N N . ASN B 1 38 ? 24.66100 48.15300 20.74200 1.000 38.58666 376 ASN B N 1
ATOM 1266 C CA . ASN B 1 38 ? 25.88700 48.06500 21.52400 1.000 45.24086 376 ASN B CA 1
ATOM 1267 C C . ASN B 1 38 ? 26.04700 49.28700 22.43600 1.000 42.81815 376 ASN B C 1
ATOM 1268 O O . ASN B 1 38 ? 27.13000 49.86000 22.55800 1.000 41.55764 376 ASN B O 1
ATOM 1273 N N . VAL B 1 39 ? 24.95500 49.69900 23.07500 1.000 40.64954 377 VAL B N 1
ATOM 1274 C CA . VAL B 1 39 ? 24.97100 50.79200 24.03900 1.000 43.27543 377 VAL B CA 1
ATOM 1275 C C . VAL B 1 39 ? 24.24000 50.32300 25.28500 1.000 36.69206 377 VAL B C 1
ATOM 1276 O O . VAL B 1 39 ? 23.08800 49.88900 25.19900 1.000 38.85842 377 VAL B O 1
ATOM 1280 N N . TYR B 1 40 ? 24.90000 50.41300 26.43600 1.000 33.93976 378 TYR B N 1
ATOM 1281 C CA . TYR B 1 40 ? 24.42100 49.76700 27.64500 1.000 37.87793 378 TYR B CA 1
ATOM 1282 C C . TYR B 1 40 ? 24.22700 50.77400 28.76400 1.000 38.46575 378 TYR B C 1
ATOM 1283 O O . TYR B 1 40 ? 24.96900 51.75400 28.88100 1.000 33.59291 378 TYR B O 1
ATOM 1292 N N . ILE B 1 41 ? 23.23700 50.49700 29.60700 1.000 36.04844 379 ILE B N 1
ATOM 1293 C CA . ILE B 1 41 ? 22.91900 51.36000 30.73800 1.000 40.41730 379 ILE B CA 1
ATOM 1294 C C . ILE B 1 41 ? 22.31300 50.48800 31.83700 1.000 42.26004 379 ILE B C 1
ATOM 1295 O O . ILE B 1 41 ? 21.57700 49.53600 31.55400 1.000 41.31461 379 ILE B O 1
ATOM 1300 N N . THR B 1 42 ? 22.64200 50.79200 33.09700 1.000 44.18841 380 THR B N 1
ATOM 1301 C CA . THR B 1 42 ? 22.04000 50.03100 34.18500 1.000 50.83326 380 THR B CA 1
ATOM 1302 C C . THR B 1 42 ? 20.54100 50.28200 34.22800 1.000 49.50136 380 THR B C 1
ATOM 1303 O O . THR B 1 42 ? 20.06900 51.39400 33.96200 1.000 47.96583 380 THR B O 1
ATOM 1307 N N . ARG B 1 43 ? 19.79200 49.22800 34.56000 1.000 49.20062 381 ARG B N 1
ATOM 1308 C CA . ARG B 1 43 ? 18.38000 49.39500 34.87500 1.000 51.51092 381 ARG B CA 1
ATOM 1309 C C . ARG B 1 43 ? 18.16100 50.57300 35.82200 1.000 48.55452 381 ARG B C 1
ATOM 1310 O O . ARG B 1 43 ? 17.29900 51.41800 35.57100 1.000 49.98692 381 ARG B O 1
ATOM 1318 N N . ALA B 1 44 ? 18.96800 50.67300 36.88500 1.000 49.60996 382 ALA B N 1
ATOM 1319 C CA . ALA B 1 44 ? 18.78700 51.73500 37.87800 1.000 49.86015 382 ALA B CA 1
ATOM 1320 C C . ALA B 1 44 ? 18.95100 53.13100 37.27400 1.000 51.29933 382 ALA B C 1
ATOM 1321 O O . ALA B 1 44 ? 18.23700 54.06800 37.65800 1.000 49.94139 382 ALA B O 1
ATOM 1323 N N . GLN B 1 45 ? 19.91000 53.30600 36.35900 1.000 50.89993 383 GLN B N 1
ATOM 1324 C CA . GLN B 1 45 ? 20.12500 54.63200 35.79600 1.000 45.12556 383 GLN B CA 1
ATOM 1325 C C . GLN B 1 45 ? 19.07000 54.94600 34.74500 1.000 44.46027 383 GLN B C 1
ATOM 1326 O O . GLN B 1 45 ? 18.600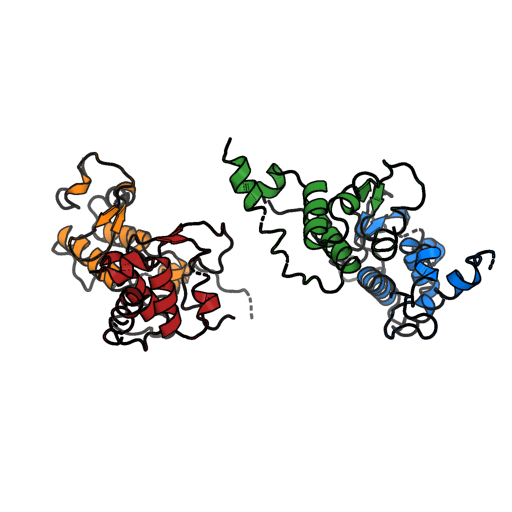00 56.08300 34.65200 1.000 42.20495 383 GLN B O 1
ATOM 1332 N N . LEU B 1 46 ? 18.68400 53.94300 33.96200 1.000 43.30553 384 LEU B N 1
ATOM 1333 C CA . LEU B 1 46 ? 17.62000 54.12200 32.99000 1.000 39.82699 384 LEU B CA 1
ATOM 1334 C C . LEU B 1 46 ? 16.29900 54.43600 33.67800 1.000 46.04126 384 LEU B C 1
ATOM 1335 O O . LEU B 1 46 ? 15.56900 55.34200 33.24700 1.000 45.54147 384 LEU B O 1
ATOM 1348 N N . ASN B 1 48 ? 16.05100 55.84100 36.60700 1.000 41.80436 386 ASN B N 1
ATOM 1349 C CA . ASN B 1 48 ? 16.26000 57.20700 37.05800 1.000 45.35365 386 ASN B CA 1
ATOM 1350 C C . ASN B 1 48 ? 15.91400 58.21700 35.96900 1.000 47.98332 386 ASN B C 1
ATOM 1351 O O . ASN B 1 48 ? 15.22400 59.20900 36.23200 1.000 47.88465 386 ASN B O 1
ATOM 1356 N N . CYS B 1 49 ? 16.37500 57.97500 34.73600 1.000 44.80650 387 CYS B N 1
ATOM 1357 C CA . CYS B 1 49 ? 16.10200 58.90600 33.64000 1.000 45.73464 387 CYS B CA 1
ATOM 1358 C C . CYS B 1 49 ? 14.60800 59.06900 33.42200 1.000 45.48062 387 CYS B C 1
ATOM 1359 O O . CYS B 1 49 ? 14.11300 60.18600 33.22000 1.000 38.15167 387 CYS B O 1
ATOM 1362 N N . HIS B 1 50 ? 13.87700 57.95300 33.46200 1.000 40.23293 388 HIS B N 1
ATOM 1363 C CA . HIS B 1 50 ? 12.45400 57.97500 33.17800 1.000 44.00784 388 HIS B CA 1
ATOM 1364 C C . HIS B 1 50 ? 11.66500 58.61400 34.32200 1.000 48.21900 388 HIS B C 1
ATOM 1365 O O . HIS B 1 50 ? 10.69800 59.34600 34.08700 1.000 42.34572 388 HIS B O 1
ATOM 1372 N N . VAL B 1 51 ? 12.05900 58.34300 35.56600 1.000 47.44581 389 VAL B N 1
ATOM 1373 C CA . VAL B 1 51 ? 11.37100 58.95700 36.69500 1.000 48.47366 389 VAL B CA 1
ATOM 1374 C C . VAL B 1 51 ? 11.55600 60.47500 36.66600 1.000 49.92361 389 VAL B C 1
ATOM 1375 O O . VAL B 1 51 ? 10.60700 61.23700 36.88900 1.000 45.11534 389 VAL B O 1
ATOM 1379 N N . SER B 1 52 ? 12.77100 60.93700 36.36700 1.000 47.72414 390 SER B N 1
ATOM 1380 C CA . SER B 1 52 ? 12.99600 62.36900 36.19600 1.000 47.21272 390 SER B CA 1
ATOM 1381 C C . SER B 1 52 ? 12.10600 62.94500 35.09300 1.000 48.86308 390 SER B C 1
ATOM 1382 O O . SER B 1 52 ? 11.43900 63.96700 35.28900 1.000 46.69103 390 SER B O 1
ATOM 1385 N N . ALA B 1 53 ? 12.04700 62.27100 33.94500 1.000 43.22056 391 ALA B N 1
ATOM 1386 C CA . ALA B 1 53 ? 11.39800 62.82100 32.76500 1.000 39.02115 391 ALA B CA 1
ATOM 1387 C C . ALA B 1 53 ? 9.88300 62.69100 32.79200 1.000 48.70158 391 ALA B C 1
ATOM 1388 O O . ALA B 1 53 ? 9.17600 63.55500 32.24600 1.000 45.01986 391 ALA B O 1
ATOM 1390 N N . GLY B 1 54 ? 9.37200 61.61800 33.37400 1.000 46.22139 392 GLY B N 1
ATOM 1391 C CA . GLY B 1 54 ? 7.94500 61.37600 33.31000 1.000 43.61345 392 GLY B CA 1
ATOM 1392 C C . GLY B 1 54 ? 7.51900 61.26900 31.86900 1.000 43.33624 392 GLY B C 1
ATOM 1393 O O . GLY B 1 54 ? 8.00200 60.42100 31.11300 1.000 48.08275 392 GLY B O 1
ATOM 1394 N N . THR B 1 55 ? 6.62200 62.15900 31.47200 1.000 44.09108 393 THR B N 1
ATOM 1395 C CA . THR B 1 55 ? 6.07400 62.18800 30.12500 1.000 43.70564 393 THR B CA 1
ATOM 1396 C C . THR B 1 55 ? 6.94000 62.97700 29.13100 1.000 45.86450 393 THR B C 1
ATOM 1397 O O . THR B 1 55 ? 6.75800 62.83100 27.91500 1.000 45.67302 393 THR B O 1
ATOM 1401 N N . ARG B 1 56 ? 7.88400 63.79000 29.60600 1.000 43.21494 394 ARG B N 1
ATOM 1402 C CA . ARG B 1 56 ? 8.53800 64.80200 28.77200 1.000 44.12333 394 ARG B CA 1
ATOM 1403 C C . ARG B 1 56 ? 9.69200 64.16800 27.99600 1.000 40.45072 394 ARG B C 1
ATOM 1404 O O . ARG B 1 56 ? 10.76600 63.91000 28.54500 1.000 37.78889 394 ARG B O 1
ATOM 1412 N N . HIS B 1 57 ? 9.47400 63.90800 26.71100 1.000 39.71314 395 HIS B N 1
ATOM 1413 C CA . HIS B 1 57 ? 10.50100 63.20900 25.95100 1.000 38.88718 395 HIS B CA 1
ATOM 1414 C C . HIS B 1 57 ? 11.78300 64.03800 25.82100 1.000 37.29242 395 HIS B C 1
ATOM 1415 O O . HIS B 1 57 ? 12.87700 63.46600 25.74800 1.000 33.11615 395 HIS B O 1
ATOM 1422 N N . LYS B 1 58 ? 11.67400 65.37400 25.83100 1.000 36.73486 396 LYS B N 1
ATOM 1423 C CA . LYS B 1 58 ? 12.85800 66.23000 25.76400 1.000 36.93672 396 LYS B CA 1
ATOM 1424 C C . LYS B 1 58 ? 13.71800 66.10000 27.01800 1.000 34.65393 396 LYS B C 1
ATOM 1425 O O . LYS B 1 58 ? 14.95000 66.13600 26.94100 1.000 31.46759 396 LYS B O 1
ATOM 1431 N N . VAL B 1 59 ? 13.09100 65.98000 28.18300 1.000 34.08297 397 VAL B N 1
ATOM 1432 C CA . VAL B 1 59 ? 13.85900 65.78400 29.40700 1.000 34.73193 397 VAL B CA 1
ATOM 1433 C C . VAL B 1 59 ? 14.47500 64.38800 29.43100 1.000 34.02805 397 VAL B C 1
ATOM 1434 O O . VAL B 1 59 ? 15.62000 64.20800 29.86300 1.000 33.08282 397 VAL B O 1
ATOM 1438 N N . LEU B 1 60 ? 13.74200 63.39200 28.92600 1.000 31.94543 398 LEU B N 1
ATOM 1439 C CA . LEU B 1 60 ? 14.27700 62.03800 28.80000 1.000 33.43742 398 LEU B CA 1
ATOM 1440 C C . LEU B 1 60 ? 15.56600 62.02200 27.98000 1.000 34.35917 398 LEU B C 1
ATOM 1441 O O . LEU B 1 60 ? 16.54200 61.36200 28.35000 1.000 30.86596 398 LEU B O 1
ATOM 1446 N N . LEU B 1 61 ? 15.56900 62.71600 26.83500 1.000 34.32537 399 LEU B N 1
ATOM 1447 C CA . LEU B 1 61 ? 16.77400 62.81200 26.01900 1.000 34.28742 399 LEU B CA 1
ATOM 1448 C C . LEU B 1 61 ? 17.92100 63.42100 26.81800 1.000 34.21744 399 LEU B C 1
ATOM 1449 O O . LEU B 1 61 ? 19.04600 62.90500 26.80200 1.000 32.52401 399 LEU B O 1
ATOM 1454 N N . ARG B 1 62 ? 17.64600 64.51600 27.52700 1.000 26.74876 400 ARG B N 1
ATOM 1455 C CA . ARG B 1 62 ? 18.69100 65.16900 28.31900 1.000 37.60854 400 ARG B CA 1
ATOM 1456 C C . ARG B 1 62 ? 19.24500 64.24300 29.40200 1.000 36.39928 400 ARG B C 1
ATOM 1457 O O . ARG B 1 62 ? 20.47000 64.12600 29.55700 1.000 36.65798 400 ARG B O 1
ATOM 1465 N N . ARG B 1 63 ? 18.37000 63.55100 30.14000 1.000 31.42384 401 ARG B N 1
ATOM 1466 C CA . ARG B 1 63 ? 18.84600 62.63200 31.16900 1.000 34.31448 401 ARG B CA 1
ATOM 1467 C C . ARG B 1 63 ? 19.73000 61.54500 30.56800 1.000 36.80714 401 ARG B C 1
ATOM 1468 O O . ARG B 1 63 ? 20.80900 61.24200 31.09400 1.000 38.07535 401 ARG B O 1
ATOM 1476 N N . LEU B 1 64 ? 19.28900 60.94700 29.46000 1.000 33.70286 402 LEU B N 1
ATOM 1477 C CA . LEU B 1 64 ? 20.05400 59.86700 28.84300 1.000 35.11340 402 LEU B CA 1
ATOM 1478 C C . LEU B 1 64 ? 21.42700 60.35200 28.39400 1.000 34.88228 402 LEU B C 1
ATOM 1479 O O . LEU B 1 64 ? 22.44800 59.72500 28.69400 1.000 33.44824 402 LEU B O 1
ATOM 1484 N N . LEU B 1 65 ? 21.46800 61.49300 27.69900 1.000 29.80575 403 LEU B N 1
ATOM 1485 C CA . LEU B 1 65 ? 22.74000 62.04900 27.25400 1.000 32.11560 403 LEU B CA 1
ATOM 1486 C C . LEU B 1 65 ? 23.67700 62.29700 28.43000 1.000 37.03636 403 LEU B C 1
ATOM 1487 O O . LEU B 1 65 ? 24.86700 61.98400 28.35500 1.000 35.98180 403 LEU B O 1
ATOM 1492 N N . ALA B 1 66 ? 23.15500 62.86700 29.52500 1.000 35.10900 404 ALA B N 1
ATOM 1493 C CA . ALA B 1 66 ? 23.96100 63.08200 30.71700 1.000 37.01086 404 ALA B CA 1
ATOM 1494 C C . ALA B 1 66 ? 24.33000 61.76900 31.40000 1.000 39.00449 404 ALA B C 1
ATOM 1495 O O . ALA B 1 66 ? 25.27200 61.74600 32.19500 1.000 39.14626 404 ALA B O 1
ATOM 1497 N N . SER B 1 67 ? 23.62100 60.67500 31.11800 1.000 35.16549 405 SER B N 1
ATOM 1498 C CA . SER B 1 67 ? 24.06900 59.38500 31.64100 1.000 41.63387 405 SER B CA 1
ATOM 1499 C C . SER B 1 67 ? 25.30900 58.84200 30.92700 1.000 40.02370 405 SER B C 1
ATOM 1500 O O . SER B 1 67 ? 25.90100 57.87500 31.41000 1.000 39.55427 405 SER B O 1
ATOM 1503 N N . PHE B 1 68 ? 25.69600 59.41100 29.78000 1.000 36.38567 406 PHE B N 1
ATOM 1504 C CA . PHE B 1 68 ? 26.84900 58.92700 29.03100 1.000 37.61971 406 PHE B CA 1
ATOM 1505 C C . PHE B 1 68 ? 27.96900 59.94600 28.89900 1.000 35.80543 406 PHE B C 1
ATOM 1506 O O . PHE B 1 68 ? 29.11100 59.54200 28.67000 1.000 40.51878 406 PHE B O 1
ATOM 1514 N N . PHE B 1 69 ? 27.67900 61.23900 29.05000 1.000 33.87917 407 PHE B N 1
ATOM 1515 C CA . PHE B 1 69 ? 28.60700 62.31600 28.74000 1.000 36.10669 407 PHE B CA 1
ATOM 1516 C C . PHE B 1 69 ? 28.63400 63.27000 29.92000 1.000 41.86560 407 PHE B C 1
ATOM 1517 O O . PHE B 1 69 ? 27.62000 63.91800 30.20900 1.000 43.22473 407 PHE B O 1
ATOM 1525 N N . ASP B 1 70 ? 29.78800 63.37800 30.57800 1.000 37.33115 408 ASP B N 1
ATOM 1526 C CA . ASP B 1 70 ? 29.90600 64.28100 31.71100 1.000 41.78770 408 ASP B CA 1
ATOM 1527 C C . ASP B 1 70 ? 30.08500 65.70800 31.21800 1.000 41.73644 408 ASP B C 1
ATOM 1528 O O . ASP B 1 70 ? 30.21400 65.95900 30.02200 1.000 45.01865 408 ASP B O 1
ATOM 1533 N N . ARG B 1 71 ? 30.07400 66.65600 32.16100 1.000 41.76071 409 ARG B N 1
ATOM 1534 C CA . ARG B 1 71 ? 30.09300 68.06200 31.78400 1.000 42.88736 409 ARG B CA 1
ATOM 1535 C C . ARG B 1 71 ? 31.30800 68.39100 30.91400 1.000 44.90558 409 ARG B C 1
ATOM 1536 O O . ARG B 1 71 ? 31.20200 69.18300 29.96800 1.000 42.96022 409 ARG B O 1
ATOM 1544 N N . ASN B 1 72 ? 32.45900 67.76800 31.19300 1.000 38.34587 410 ASN B N 1
ATOM 1545 C CA . ASN B 1 72 ? 33.66200 68.08600 30.43400 1.000 43.17424 410 ASN B CA 1
ATOM 1546 C C . ASN B 1 72 ? 33.60800 67.51800 29.01300 1.000 41.62434 410 ASN B C 1
ATOM 1547 O O . ASN B 1 72 ? 34.00200 68.19600 28.06200 1.000 42.88160 410 ASN B O 1
ATOM 1552 N N . THR B 1 73 ? 33.11800 66.28800 28.83300 1.000 42.77428 411 THR B N 1
ATOM 1553 C CA . THR B 1 73 ? 32.90000 65.81400 27.46500 1.000 38.98507 411 THR B CA 1
ATOM 1554 C C . THR B 1 73 ? 31.93900 66.73900 26.71200 1.000 40.64976 411 THR B C 1
ATOM 1555 O O . THR B 1 73 ? 32.19900 67.12600 25.56700 1.000 36.15269 411 THR B O 1
ATOM 1559 N N . LEU B 1 74 ? 30.83400 67.13100 27.34800 1.000 36.89926 412 LEU B N 1
ATOM 1560 C CA . LEU B 1 74 ? 29.89200 68.00700 26.66400 1.000 36.91851 412 LEU B CA 1
ATOM 1561 C C . LEU B 1 74 ? 30.54700 69.31300 26.25800 1.000 38.80128 412 LEU B C 1
ATOM 1562 O O . LEU B 1 74 ? 30.34800 69.79100 25.13500 1.000 40.54102 412 LEU B O 1
ATOM 1567 N N . ALA B 1 75 ? 31.33100 69.91300 27.16500 1.000 37.11125 413 ALA B N 1
ATOM 1568 C CA . ALA B 1 75 ? 31.93700 71.20000 26.86700 1.000 42.13716 413 ALA B CA 1
ATOM 1569 C C . ALA B 1 75 ? 32.92600 71.09900 25.71300 1.000 41.48489 413 ALA B C 1
ATOM 1570 O O . ALA B 1 75 ? 33.04900 72.04500 24.93200 1.000 42.89137 413 ALA B O 1
ATOM 1572 N N . ASN B 1 76 ? 33.61400 69.96700 25.56800 1.000 38.74316 414 ASN B N 1
ATOM 1573 C CA . ASN B 1 76 ? 34.60500 69.82600 24.51300 1.000 47.02693 414 ASN B CA 1
ATOM 1574 C C . ASN B 1 76 ? 34.05600 69.11600 23.27700 1.000 47.62646 414 ASN B C 1
ATOM 1575 O O . ASN B 1 76 ? 34.83600 68.61400 22.46100 1.000 50.02543 414 ASN B O 1
ATOM 1580 N N . SER B 1 77 ? 32.73800 69.08900 23.10500 1.000 40.22108 415 SER B N 1
ATOM 1581 C CA . SER B 1 77 ? 32.11400 68.43000 21.97000 1.000 43.91643 415 SER B CA 1
ATOM 1582 C C . SER B 1 77 ? 31.31300 69.42300 21.14200 1.000 42.72318 415 SER B C 1
ATOM 1583 O O . SER B 1 77 ? 30.89700 70.47300 21.63100 1.000 45.57847 415 SER B O 1
ATOM 1586 N N . CYS B 1 78 ? 31.09400 69.08000 19.87600 1.000 41.53811 416 CYS B N 1
ATOM 1587 C CA . CYS B 1 78 ? 30.27300 69.90900 18.99900 1.000 42.40488 416 CYS B CA 1
ATOM 1588 C C . CYS B 1 78 ? 28.89400 69.30100 18.78200 1.000 39.45237 416 CYS B C 1
ATOM 1589 O O . CYS B 1 78 ? 28.37100 69.27900 17.66500 1.000 44.46065 416 CYS B O 1
ATOM 1592 N N . GLY B 1 79 ? 28.26300 68.84200 19.85500 1.000 40.92159 417 GLY B N 1
ATOM 1593 C CA . GLY B 1 79 ? 26.96200 68.21300 19.73700 1.000 36.55290 417 GLY B CA 1
ATOM 1594 C C . GLY B 1 79 ? 27.02400 67.00300 18.82500 1.000 41.04500 417 GLY B C 1
ATOM 1595 O O . GLY B 1 79 ? 28.03200 66.28000 18.74200 1.000 38.27622 417 GLY B O 1
ATOM 1596 N N . THR B 1 80 ? 25.92300 66.79200 18.10800 1.000 39.39993 418 THR B N 1
ATOM 1597 C CA . THR B 1 80 ? 25.86700 65.70300 17.14000 1.000 39.64430 418 THR B CA 1
ATOM 1598 C C . THR B 1 80 ? 27.01300 65.78000 16.12700 1.000 41.42448 418 THR B C 1
ATOM 1599 O O . THR B 1 80 ? 27.49600 64.74300 15.65000 1.000 35.53050 418 THR B O 1
ATOM 1603 N N . GLY B 1 81 ? 27.46000 66.98900 15.79600 1.000 40.05609 419 GLY B N 1
ATOM 1604 C CA . GLY B 1 81 ? 28.57900 67.14800 14.89200 1.000 41.20870 419 GLY B CA 1
ATOM 1605 C C . GLY B 1 81 ? 28.26500 66.85700 13.44400 1.000 44.38469 419 GLY B C 1
ATOM 1606 O O . GLY B 1 81 ? 29.15400 66.41500 12.71400 1.000 44.64997 419 GLY B O 1
ATOM 1607 N N . ILE B 1 82 ? 27.01000 67.06200 13.01400 1.000 40.80685 420 ILE B N 1
ATOM 1608 C CA . ILE B 1 82 ? 26.69500 66.99200 11.58500 1.000 43.00434 420 ILE B CA 1
ATOM 1609 C C . ILE B 1 82 ? 27.64900 67.88100 10.80200 1.000 43.90768 420 ILE B C 1
ATOM 1610 O O . ILE B 1 82 ? 28.13600 67.50500 9.73400 1.000 43.33575 420 ILE B O 1
ATOM 1615 N N . ARG B 1 83 ? 27.93000 69.07200 11.32500 1.000 44.72096 421 ARG B N 1
ATOM 1616 C CA . ARG B 1 83 ? 29.03000 69.90400 10.86700 1.000 47.30580 421 ARG B CA 1
ATOM 1617 C C . ARG B 1 83 ? 30.05700 70.04400 11.98100 1.000 49.31116 421 ARG B C 1
ATOM 1618 O O . ARG B 1 83 ? 29.76500 69.80200 13.15700 1.000 48.55952 421 ARG B O 1
ATOM 1626 N N . SER B 1 84 ? 31.27100 70.42400 11.59800 1.000 43.77219 422 SER B N 1
ATOM 1627 C CA . SER B 1 84 ? 32.30000 70.64400 12.59900 1.000 52.40482 422 SER B CA 1
ATOM 1628 C C . SER B 1 84 ? 32.05700 71.96700 13.31600 1.000 52.14783 422 SER B C 1
ATOM 1629 O O . SER B 1 84 ? 31.33200 72.84300 12.83300 1.000 49.36041 422 SER B O 1
ATOM 1632 N N . SER B 1 85 ? 32.67400 72.10200 14.48500 1.000 47.56086 423 SER B N 1
ATOM 1633 C CA . SER B 1 85 ? 32.51600 73.31400 15.27100 1.000 49.49734 423 SER B CA 1
ATOM 1634 C C . SER B 1 85 ? 32.81800 74.55600 14.43800 1.000 57.08187 423 SER B C 1
ATOM 1635 O O . SER B 1 85 ? 33.70600 74.56100 13.57500 1.000 48.74854 423 SER B O 1
ATOM 1638 N N . THR B 1 86 ? 32.05500 75.61000 14.71600 1.000 54.54154 424 THR B N 1
ATOM 1639 C CA . THR B 1 86 ? 32.17400 76.89900 14.05600 1.000 55.27296 424 THR B CA 1
ATOM 1640 C C . THR B 1 86 ? 33.23700 77.80100 14.67900 1.000 59.07589 424 THR B C 1
ATOM 1641 O O . THR B 1 86 ? 33.71400 78.72600 14.00600 1.000 55.76581 424 THR B O 1
ATOM 1645 N N . ASN B 1 87 ? 33.63100 77.55500 15.94100 1.000 52.11848 425 ASN B N 1
ATOM 1646 C CA . ASN B 1 87 ? 34.57100 78.43300 16.62500 1.000 54.18839 425 ASN B CA 1
ATOM 1647 C C . ASN B 1 87 ? 35.73600 77.71000 17.29100 1.000 59.33190 425 ASN B C 1
ATOM 1648 O O . ASN B 1 87 ? 36.62900 78.38300 17.81400 1.000 61.68919 425 ASN B O 1
ATOM 1653 N N . ASP B 1 88 ? 35.76000 76.37000 17.29200 1.000 55.92819 426 ASP B N 1
ATOM 1654 C CA . ASP B 1 88 ? 36.87200 75.62500 17.86900 1.000 53.63403 426 ASP B CA 1
ATOM 1655 C C . ASP B 1 88 ? 36.90900 74.23800 17.24800 1.000 61.59045 426 ASP B C 1
ATOM 1656 O O . ASP B 1 88 ? 36.26300 73.31700 17.76400 1.000 59.15239 426 ASP B O 1
ATOM 1661 N N . PRO B 1 89 ? 37.66400 74.03900 16.16400 1.000 64.74682 427 PRO B N 1
ATOM 1662 C CA . PRO B 1 89 ? 37.60100 72.76700 15.42900 1.000 59.66937 427 PRO B CA 1
ATOM 1663 C C . PRO B 1 89 ? 38.30800 71.60400 16.11000 1.000 62.59070 427 PRO B C 1
ATOM 1664 O O . PRO B 1 89 ? 38.29500 70.49100 15.56700 1.000 60.56311 427 PRO B O 1
ATOM 1668 N N . ARG B 1 90 ? 38.91100 71.81300 17.28000 1.000 64.06595 428 ARG B N 1
ATOM 1669 C CA . ARG B 1 90 ? 39.39800 70.69600 18.08300 1.000 67.03146 428 ARG B CA 1
ATOM 1670 C C . ARG B 1 90 ? 38.28000 69.90000 18.76300 1.000 64.52370 428 ARG B C 1
ATOM 1671 O O . ARG B 1 90 ? 38.58100 68.91000 19.44500 1.000 57.40145 428 ARG B O 1
ATOM 1679 N N . ARG B 1 91 ? 37.01200 70.30200 18.62800 1.000 58.03404 429 ARG B N 1
ATOM 1680 C CA . ARG B 1 91 ? 35.92900 69.61700 19.32200 1.000 53.89354 429 ARG B CA 1
ATOM 1681 C C . ARG B 1 91 ? 35.40600 68.46800 18.46700 1.000 49.92817 429 ARG B C 1
ATOM 1682 O O . ARG B 1 91 ? 35.06300 68.65500 17.29300 1.000 49.91712 429 ARG B O 1
ATOM 1690 N N . LYS B 1 92 ? 35.36800 67.28600 19.05400 1.000 44.95715 430 LYS B N 1
ATOM 1691 C CA . LYS B 1 92 ? 34.85600 66.12600 18.34700 1.000 47.14953 430 LYS B CA 1
ATOM 1692 C C . LYS B 1 92 ? 33.34200 66.03300 18.51900 1.000 44.39284 430 LYS B C 1
ATOM 1693 O O . LYS B 1 92 ? 32.79400 66.51400 19.51500 1.000 43.13726 430 LYS B O 1
ATOM 1699 N N . PRO B 1 93 ? 32.65100 65.38700 17.58200 1.000 43.03433 431 PRO B N 1
ATOM 1700 C CA . PRO B 1 93 ? 31.24100 65.09000 17.80900 1.000 35.61779 431 PRO B CA 1
ATOM 1701 C C . PRO B 1 93 ? 31.07300 64.21600 19.04500 1.000 38.97734 431 PRO B C 1
ATOM 1702 O O . PRO B 1 93 ? 31.98100 63.47800 19.44400 1.000 36.07679 431 PRO B O 1
ATOM 1706 N N . LEU B 1 94 ? 29.89200 64.30700 19.65200 1.000 34.91942 432 LEU B N 1
ATOM 1707 C CA . LEU B 1 94 ? 29.53100 63.34500 20.67800 1.000 39.14005 432 LEU B CA 1
ATOM 1708 C C . LEU B 1 94 ? 29.49700 61.95900 20.04700 1.000 38.96714 432 LEU B C 1
ATOM 1709 O O . LEU B 1 94 ? 29.14400 61.80300 18.87700 1.000 37.32204 432 LEU B O 1
ATOM 1714 N N . ASP B 1 95 ? 29.90400 60.96300 20.82300 1.000 34.58627 433 ASP B N 1
ATOM 1715 C CA . ASP B 1 95 ? 29.99400 59.57900 20.39000 1.000 34.44147 433 ASP B CA 1
ATOM 1716 C C . ASP B 1 95 ? 28.75500 59.18000 19.58800 1.000 36.85685 433 ASP B C 1
ATOM 1717 O O . ASP B 1 95 ? 27.63500 59.13400 20.11600 1.000 37.88699 433 ASP B O 1
ATOM 1722 N N . SER B 1 96 ? 28.94200 58.89400 18.30600 1.000 34.13008 434 SER B N 1
ATOM 1723 C CA . SER B 1 96 ? 27.78600 58.79000 17.42100 1.000 40.89142 434 SER B CA 1
ATOM 1724 C C . SER B 1 96 ? 27.04000 57.47400 17.59600 1.000 38.60223 434 SER B C 1
ATOM 1725 O O . SER B 1 96 ? 25.84200 57.41100 17.30000 1.000 40.42014 434 SER B O 1
ATOM 1728 N N . ARG B 1 97 ? 27.71800 56.42900 18.07900 1.000 36.88418 435 ARG B N 1
ATOM 1729 C CA . ARG B 1 97 ? 27.03000 55.19200 18.44500 1.000 38.08355 435 ARG B CA 1
ATOM 1730 C C . ARG B 1 97 ? 26.08000 55.42100 19.61400 1.000 35.02112 435 ARG B C 1
ATOM 1731 O O . ARG B 1 97 ? 24.97100 54.87700 19.64200 1.000 35.87597 435 ARG B O 1
ATOM 1739 N N . VAL B 1 98 ? 26.51600 56.20000 20.60600 1.000 33.75569 436 VAL B N 1
ATOM 1740 C CA . VAL B 1 98 ? 25.65300 56.55400 21.72900 1.000 31.92957 436 VAL B CA 1
ATOM 1741 C C . VAL B 1 98 ? 24.49200 57.42400 21.25000 1.000 32.30522 436 VAL B C 1
ATOM 1742 O O . VAL B 1 98 ? 23.33100 57.19500 21.60500 1.000 31.63260 436 VAL B O 1
ATOM 1746 N N . LEU B 1 99 ? 24.79500 58.45500 20.45300 1.000 31.68530 437 LEU B N 1
ATOM 1747 C CA . LEU B 1 99 ? 23.74600 59.36100 20.00100 1.000 34.09803 437 LEU B CA 1
ATOM 1748 C C . LEU B 1 99 ? 22.70800 58.62100 19.17400 1.000 35.98761 437 LEU B C 1
ATOM 1749 O O . LEU B 1 99 ? 21.50100 58.82400 19.35400 1.000 33.21977 437 LEU B O 1
ATOM 1754 N N . HIS B 1 100 ? 23.16400 57.75600 18.26500 1.000 31.58464 438 HIS B N 1
ATOM 1755 C CA . HIS B 1 100 ? 22.23300 56.94800 17.49600 1.000 34.28633 438 HIS B CA 1
ATOM 1756 C C . HIS B 1 100 ? 21.29500 56.18600 18.41900 1.000 36.39400 438 HIS B C 1
ATOM 1757 O O . HIS B 1 100 ? 20.07500 56.18100 18.22000 1.000 33.88340 438 HIS B O 1
ATOM 1764 N N . ALA B 1 101 ? 21.84800 55.55900 19.45600 1.000 33.85277 439 ALA B N 1
ATOM 1765 C CA . ALA B 1 101 ? 21.02300 54.70700 20.30200 1.000 36.91562 439 ALA B CA 1
ATOM 1766 C C . ALA B 1 101 ? 20.09100 55.54000 21.17500 1.000 35.68886 439 ALA B C 1
ATOM 1767 O O . ALA B 1 101 ? 18.92100 55.18200 21.35900 1.000 31.46002 439 ALA B O 1
ATOM 1769 N N . VAL B 1 102 ? 20.58400 56.65400 21.72600 1.000 33.70493 440 VAL B N 1
ATOM 1770 C CA . VAL B 1 102 ? 19.71600 57.46500 22.57700 1.000 33.33847 440 VAL B CA 1
ATOM 1771 C C . VAL B 1 102 ? 18.55500 58.05000 21.77400 1.000 31.56150 440 VAL B C 1
ATOM 1772 O O . VAL B 1 102 ? 17.40800 58.07100 22.24300 1.000 30.49281 440 VAL B O 1
ATOM 1776 N N . LYS B 1 103 ? 18.83300 58.52000 20.55000 1.000 32.58071 441 LYS B N 1
ATOM 1777 C CA . LYS B 1 103 ? 17.80300 59.15900 19.72600 1.000 35.94917 441 LYS B CA 1
ATOM 1778 C C . LYS B 1 103 ? 16.78100 58.14600 19.21400 1.000 37.48037 441 LYS B C 1
ATOM 1779 O O . LYS B 1 103 ? 15.58300 58.44600 19.14800 1.000 30.05442 441 LYS B O 1
ATOM 1785 N N . TYR B 1 104 ? 17.25100 56.96100 18.81400 1.000 32.68260 442 TYR B N 1
ATOM 1786 C CA . TYR B 1 104 ? 16.36000 55.86300 18.45200 1.000 37.99491 442 TYR B CA 1
ATOM 1787 C C . TYR B 1 104 ? 15.43500 55.51600 19.61000 1.000 34.63406 442 TYR B C 1
ATOM 1788 O O . TYR B 1 104 ? 14.21600 55.38800 19.44000 1.000 33.46821 442 TYR B O 1
ATOM 1797 N N . TYR B 1 105 ? 16.00600 55.39100 20.80700 1.000 30.93008 443 TYR B N 1
ATOM 1798 C CA . TYR B 1 105 ? 15.21300 55.10000 21.99200 1.000 35.72634 443 TYR B CA 1
ATOM 1799 C C . TYR B 1 105 ? 14.18400 56.18700 22.28000 1.000 38.32008 443 TYR B C 1
ATOM 1800 O O . TYR B 1 105 ? 13.05200 55.88400 22.68700 1.000 38.32991 443 TYR B O 1
ATOM 1809 N N . CYS B 1 106 ? 14.57000 57.45900 22.14800 1.000 33.16705 444 CYS B N 1
ATOM 1810 C CA . CYS B 1 106 ? 13.61100 58.51800 22.46200 1.000 37.84437 444 CYS B CA 1
ATOM 1811 C C . CYS B 1 106 ? 12.53600 58.63500 21.39000 1.000 38.24067 444 CYS B C 1
ATOM 1812 O O . CYS B 1 106 ? 11.38600 58.94400 21.71000 1.000 36.61631 444 CYS B O 1
ATOM 1815 N N . GLN B 1 107 ? 12.86600 58.33900 20.13600 1.000 34.59467 445 GLN B N 1
ATOM 1816 C CA . GLN B 1 107 ? 11.83000 58.29200 19.11600 1.000 40.47036 445 GLN B CA 1
ATOM 1817 C C . GLN B 1 107 ? 10.88200 57.10100 19.32500 1.000 43.13053 445 GLN B C 1
ATOM 1818 O O . GLN B 1 107 ? 9.67100 57.22200 19.08400 1.000 41.60888 445 GLN B O 1
ATOM 1824 N N . ASN B 1 108 ? 11.39300 55.94400 19.78800 1.000 40.92082 446 ASN B N 1
ATOM 1825 C CA . ASN B 1 108 ? 10.47200 54.86800 20.16100 1.000 37.84989 446 ASN B CA 1
ATOM 1826 C C . ASN B 1 108 ? 9.56300 55.33200 21.28000 1.000 42.42025 446 ASN B C 1
ATOM 1827 O O . ASN B 1 108 ? 8.36300 55.03100 21.29000 1.000 41.27337 446 ASN B O 1
ATOM 1832 N N . PHE B 1 109 ? 10.13200 56.06900 22.23700 1.000 39.48082 447 PHE B N 1
ATOM 1833 C CA . PHE B 1 109 ? 9.35300 56.60400 23.34700 1.000 39.57371 447 PHE B CA 1
ATOM 1834 C C . PHE B 1 109 ? 8.28600 57.57500 22.85500 1.000 41.99469 447 PHE B C 1
ATOM 1835 O O . PHE B 1 109 ? 7.17100 57.59500 23.38200 1.000 43.52303 447 PHE B O 1
ATOM 1843 N N . ALA B 1 110 ? 8.60100 58.36000 21.82800 1.000 36.92874 448 ALA B N 1
ATOM 1844 C CA . ALA B 1 110 ? 7.74800 59.46900 21.40600 1.000 36.72977 448 ALA B CA 1
ATOM 1845 C C . ALA B 1 110 ? 7.91500 59.63400 19.90300 1.000 37.52166 448 ALA B C 1
ATOM 1846 O O . ALA B 1 110 ? 8.74900 60.41700 19.44000 1.000 37.70714 448 ALA B O 1
ATOM 1848 N N . PRO B 1 111 ? 7.12600 58.90600 19.10400 1.000 40.93098 449 PRO B N 1
ATOM 1849 C CA . PRO B 1 111 ? 7.42600 58.80400 17.65700 1.000 36.11244 449 PRO B CA 1
ATOM 1850 C C . PRO B 1 111 ? 7.37000 60.11000 16.89400 1.000 40.03344 449 PRO B C 1
ATOM 1851 O O . PRO B 1 111 ? 7.91000 60.16800 15.78200 1.000 39.10491 449 PRO B O 1
ATOM 1855 N N . ASN B 1 112 ? 6.76100 61.16100 17.43800 1.000 40.52915 450 ASN B N 1
ATOM 1856 C CA . ASN B 1 112 ? 6.73800 62.44500 16.73900 1.000 49.02453 450 ASN B CA 1
ATOM 1857 C C . ASN B 1 112 ? 7.85900 63.40700 17.16600 1.000 49.79537 450 ASN B C 1
ATOM 1858 O O . ASN B 1 112 ? 7.99700 64.47700 16.55700 1.000 44.81029 450 ASN B O 1
ATOM 1863 N N . PHE B 1 113 ? 8.65700 63.05300 18.18000 1.000 43.95528 451 PHE B N 1
ATOM 1864 C CA . PHE B 1 113 ? 9.92400 63.72900 18.45600 1.000 42.72738 451 PHE B CA 1
ATOM 1865 C C . PHE B 1 113 ? 10.78200 63.73300 17.19200 1.000 41.88629 451 PHE B C 1
ATOM 1866 O O . PHE B 1 113 ? 11.14100 62.67100 16.67700 1.000 45.49418 451 PHE B O 1
ATOM 1874 N N . LYS B 1 114 ? 11.08600 64.91600 16.66800 1.000 37.67302 452 LYS B N 1
ATOM 1875 C CA . LYS B 1 114 ? 11.81900 65.01800 15.41000 1.000 39.19976 452 LYS B CA 1
ATOM 1876 C C . LYS B 1 114 ? 13.32600 65.03900 15.62100 1.000 41.08990 452 LYS B C 1
ATOM 1877 O O . LYS B 1 114 ? 13.83100 65.67100 16.55900 1.000 42.38679 452 LYS B O 1
ATOM 1883 N N . GLU B 1 115 ? 14.04000 64.40700 14.68500 1.000 41.46628 453 GLU B N 1
ATOM 1884 C CA . GLU B 1 115 ? 15.49500 64.33500 14.74600 1.000 39.03321 453 GLU B CA 1
ATOM 1885 C C . GLU B 1 115 ? 16.13700 65.71100 14.89200 1.000 35.86073 453 GLU B C 1
ATOM 1886 O O . GLU B 1 115 ? 17.05100 65.89800 15.70800 1.000 32.70151 453 GLU B O 1
ATOM 1892 N N . SER B 1 116 ? 15.68400 66.68400 14.11000 1.000 32.86932 454 SER B N 1
ATOM 1893 C CA . SER B 1 116 ? 16.31700 67.99600 14.17500 1.000 38.03867 454 SER B CA 1
ATOM 1894 C C . SER B 1 116 ? 16.15300 68.63700 15.55500 1.000 34.25347 454 SER B C 1
ATOM 1895 O O . SER B 1 116 ? 17.03100 69.37600 16.00000 1.000 37.08835 454 SER B O 1
ATOM 1898 N N . GLU B 1 117 ? 15.07400 68.33500 16.26600 1.000 30.66674 455 GLU B N 1
ATOM 1899 C CA . GLU B 1 117 ? 14.93500 68.86600 17.61400 1.000 34.61030 455 GLU B CA 1
ATOM 1900 C C . GLU B 1 117 ? 15.87800 68.15000 18.57400 1.000 38.79824 455 GLU B C 1
ATOM 1901 O O . GLU B 1 117 ? 16.50400 68.79100 19.43500 1.000 35.84869 455 GLU B O 1
ATOM 1915 N N . ASN B 1 119 ? 18.78400 66.80900 17.85800 1.000 28.58548 457 ASN B N 1
ATOM 1916 C CA . ASN B 1 119 ? 20.12400 67.34100 17.64500 1.000 31.76428 457 ASN B CA 1
ATOM 1917 C C . ASN B 1 119 ? 20.27900 68.72100 18.27800 1.000 31.87383 457 ASN B C 1
ATOM 1918 O O . ASN B 1 119 ? 21.33100 69.03800 18.83400 1.000 32.11890 457 ASN B O 1
ATOM 1923 N N . ALA B 1 120 ? 19.24800 69.56300 18.19400 1.000 33.86591 458 ALA B N 1
ATOM 1924 C CA . ALA B 1 120 ? 19.36200 70.89600 18.78800 1.000 35.77486 458 ALA B CA 1
ATOM 1925 C C . ALA B 1 120 ? 19.43500 70.80700 20.29300 1.000 31.43401 458 ALA B C 1
ATOM 1926 O O . ALA B 1 120 ? 20.09600 71.63800 20.92300 1.000 31.28870 458 ALA B O 1
ATOM 1928 N N . ILE B 1 121 ? 18.80600 69.78100 20.88000 1.000 33.34114 459 ILE B N 1
ATOM 1929 C CA . ILE B 1 121 ? 18.96100 69.53200 22.31100 1.000 28.86954 459 ILE B CA 1
ATOM 1930 C C . ILE B 1 121 ? 20.37000 69.03000 22.62600 1.000 33.40935 459 ILE B C 1
ATOM 1931 O O . ILE B 1 121 ? 20.95700 6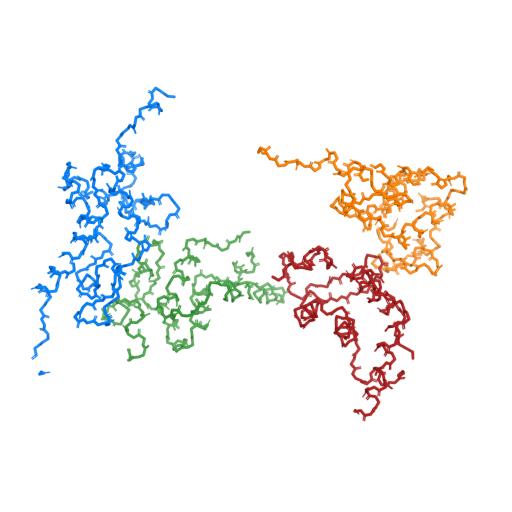9.38000 23.66500 1.000 29.79697 459 ILE B O 1
ATOM 1936 N N . ALA B 1 122 ? 20.92600 68.17000 21.76800 1.000 28.97709 460 ALA B N 1
ATOM 1937 C CA . ALA B 1 122 ? 22.28700 67.71300 22.02300 1.000 28.93398 460 ALA B CA 1
ATOM 1938 C C . ALA B 1 122 ? 23.23700 68.89300 21.99600 1.000 31.38555 460 ALA B C 1
ATOM 1939 O O . ALA B 1 122 ? 24.12600 69.00700 22.84400 1.000 33.94735 460 ALA B O 1
ATOM 1941 N N . ALA B 1 123 ? 23.03400 69.79500 21.03400 1.000 30.88608 461 ALA B N 1
ATOM 1942 C CA . ALA B 1 123 ? 23.87100 70.97800 20.91100 1.000 34.68863 461 ALA B CA 1
ATOM 1943 C C . ALA B 1 123 ? 23.72700 71.88800 22.13000 1.000 34.37215 461 ALA B C 1
ATOM 1944 O O . ALA B 1 123 ? 24.71400 72.46200 22.59700 1.000 31.97382 461 ALA B O 1
ATOM 1946 N N . ASP B 1 124 ? 22.49600 72.04500 22.63600 1.000 32.08211 462 ASP B N 1
ATOM 1947 C CA . ASP B 1 124 ? 22.24000 72.90700 23.78600 1.000 32.42630 462 ASP B CA 1
ATOM 1948 C C . ASP B 1 124 ? 22.89500 72.37200 25.05700 1.000 37.85422 462 ASP B C 1
ATOM 1949 O O . ASP B 1 124 ? 23.27500 73.14800 25.94400 1.000 33.72593 462 ASP B O 1
ATOM 1962 N N . CYS B 1 126 ? 25.79800 70.95200 25.11600 1.000 32.56171 464 CYS B N 1
ATOM 1963 C CA . CYS B 1 126 ? 27.19300 71.35000 24.98700 1.000 37.51005 464 CYS B CA 1
ATOM 1964 C C . CYS B 1 126 ? 27.36300 72.84600 25.23200 1.000 36.54476 464 CYS B C 1
ATOM 1965 O O . CYS B 1 126 ? 28.31900 73.25700 25.89200 1.000 37.14467 464 CYS B O 1
ATOM 1968 N N . THR B 1 127 ? 26.44600 73.67700 24.73200 1.000 33.57068 465 THR B N 1
ATOM 1969 C CA . THR B 1 127 ? 26.55400 75.09600 25.04300 1.000 40.66007 465 THR B CA 1
ATOM 1970 C C . THR B 1 127 ? 26.34600 75.34800 26.53200 1.000 42.82352 465 THR B C 1
ATOM 1971 O O . THR B 1 127 ? 27.03300 76.19100 27.12000 1.000 39.19473 465 THR B O 1
ATOM 1975 N N . ASN B 1 128 ? 25.42500 74.61100 27.16200 1.000 38.48916 466 ASN B N 1
ATOM 1976 C CA . ASN B 1 128 ? 25.23100 74.77500 28.59400 1.000 40.12703 466 ASN B CA 1
ATOM 1977 C C . ASN B 1 128 ? 26.47500 74.36800 29.36400 1.000 38.85091 466 ASN B C 1
ATOM 1978 O O . ASN B 1 128 ? 26.86000 75.03300 30.33200 1.000 39.19205 466 ASN B O 1
ATOM 1983 N N . ALA B 1 129 ? 27.09400 73.24900 28.98500 1.000 35.03063 467 ALA B N 1
ATOM 1984 C CA . ALA B 1 129 ? 28.29300 72.83000 29.70000 1.000 36.03610 467 ALA B CA 1
ATOM 1985 C C . ALA B 1 129 ? 29.39200 73.89600 29.60500 1.000 45.24882 467 ALA B C 1
ATOM 1986 O O . ALA B 1 129 ? 30.15300 74.09500 30.55700 1.000 43.18422 467 ALA B O 1
ATOM 1988 N N . ARG B 1 130 ? 29.47100 74.61000 28.47100 1.000 38.61817 468 ARG B N 1
ATOM 1989 C CA . ARG B 1 130 ? 30.50000 75.62700 28.28000 1.000 45.65170 468 ARG B CA 1
ATOM 1990 C C . ARG B 1 130 ? 30.15700 76.91400 29.02700 1.000 45.71660 468 ARG B C 1
ATOM 1991 O O . ARG B 1 130 ? 31.04800 77.55600 29.58400 1.000 39.37272 468 ARG B O 1
ATOM 1999 N N . ARG B 1 131 ? 28.87800 77.30500 29.06300 1.000 39.34224 469 ARG B N 1
ATOM 2000 C CA . ARG B 1 131 ? 28.54100 78.53800 29.75600 1.000 40.93384 469 ARG B CA 1
ATOM 2001 C C . ARG B 1 131 ? 28.74400 78.43800 31.26200 1.000 41.08090 469 ARG B C 1
ATOM 2002 O O . ARG B 1 131 ? 28.72600 79.47400 31.92600 1.000 47.06944 469 ARG B O 1
ATOM 2010 N N . VAL B 1 132 ? 28.98100 77.23800 31.80100 1.000 44.57722 470 VAL B N 1
ATOM 2011 C CA . VAL B 1 132 ? 29.11200 77.00100 33.23800 1.000 42.70258 470 VAL B CA 1
ATOM 2012 C C . VAL B 1 132 ? 30.57900 76.83500 33.63500 1.000 48.11119 470 VAL B C 1
ATOM 2013 O O . VAL B 1 132 ? 30.97700 77.22200 34.74300 1.000 47.42017 470 VAL B O 1
ATOM 2017 N N . VAL B 1 133 ? 31.38700 76.23600 32.75000 1.000 47.24820 471 VAL B N 1
ATOM 2018 C CA . VAL B 1 133 ? 32.82500 76.11000 32.99700 1.000 46.83068 471 VAL B CA 1
ATOM 2019 C C . VAL B 1 133 ? 33.40800 77.50000 33.21400 1.000 49.05845 471 VAL B C 1
ATOM 2020 O O . VAL B 1 133 ? 33.23200 78.40700 32.38700 1.000 48.43001 471 VAL B O 1
ATOM 2024 N N . ARG B 1 134 ? 34.05500 77.68700 34.36100 1.000 49.34220 472 ARG B N 1
ATOM 2025 C CA . ARG B 1 134 ? 34.67100 78.96900 34.67200 1.000 56.64010 472 ARG B CA 1
ATOM 2026 C C . ARG B 1 134 ? 35.94500 79.14400 33.84800 1.000 52.16033 472 ARG B C 1
ATOM 2027 O O . ARG B 1 134 ? 36.81200 78.26400 33.81900 1.000 49.51726 472 ARG B O 1
ATOM 2035 N N . LYS B 1 135 ? 36.03900 80.26600 33.15000 1.000 50.71191 473 LYS B N 1
ATOM 2036 C CA . LYS B 1 135 ? 37.26400 80.58400 32.43200 1.000 63.48745 473 LYS B CA 1
ATOM 2037 C C . LYS B 1 135 ? 38.41400 80.83400 33.41100 1.000 61.39411 473 LYS B C 1
ATOM 2038 O O . LYS B 1 135 ? 38.22200 81.01900 34.62000 1.000 59.47931 473 LYS B O 1
ATOM 2044 N N . SER B 1 136 ? 39.63000 80.81700 32.88000 1.000 62.06587 474 SER B N 1
ATOM 2045 C CA . SER B 1 136 ? 40.77600 81.14800 33.71400 1.000 64.85972 474 SER B CA 1
ATOM 2046 C C . SER B 1 136 ? 40.83400 82.65600 33.93200 1.000 63.73188 474 SER B C 1
ATOM 2047 O O . SER B 1 136 ? 40.46200 83.45400 33.06100 1.000 61.19214 474 SER B O 1
ATOM 2050 N N . TRP B 1 137 ? 41.28300 83.04600 35.11700 1.000 59.23551 475 TRP B N 1
ATOM 2051 C CA . TRP B 1 137 ? 41.41700 84.46700 35.39800 1.000 57.53471 475 TRP B CA 1
ATOM 2052 C C . TRP B 1 137 ? 42.71200 85.05100 34.86000 1.000 63.75511 475 TRP B C 1
ATOM 2053 O O . TRP B 1 137 ? 42.97300 86.23700 35.08700 1.000 61.15445 475 TRP B O 1
ATOM 2072 N N . PRO B 1 139 ? 45.36400 86.63600 32.12900 1.000 74.93491 477 PRO B N 1
ATOM 2073 C CA . PRO B 1 139 ? 45.16500 87.63800 31.07300 1.000 67.58859 477 PRO B CA 1
ATOM 2074 C C . PRO B 1 139 ? 44.99100 86.98900 29.70600 1.000 70.48156 477 PRO B C 1
ATOM 2075 O O . PRO B 1 139 ? 44.18400 87.50000 28.93100 1.000 75.32624 477 PRO B O 1
ATOM 2079 N N . ILE C 1 10 ? 77.62600 51.80000 61.55000 1.000 83.87075 348 ILE C N 1
ATOM 2080 C CA . ILE C 1 10 ? 78.13900 50.79100 60.63200 1.000 84.98670 348 ILE C CA 1
ATOM 2081 C C . ILE C 1 10 ? 78.67900 51.45300 59.35900 1.000 88.75412 348 ILE C C 1
ATOM 2082 O O . ILE C 1 10 ? 78.34000 52.60100 59.06000 1.000 88.39625 348 ILE C O 1
ATOM 2087 N N . ASN C 1 11 ? 79.50900 50.71300 58.60800 1.000 90.13220 349 ASN C N 1
ATOM 2088 C CA . ASN C 1 11 ? 80.37600 51.31100 57.59000 1.000 90.52545 349 ASN C CA 1
ATOM 2089 C C . ASN C 1 11 ? 79.63400 51.77500 56.33900 1.000 90.84961 349 ASN C C 1
ATOM 2090 O O . ASN C 1 11 ? 80.18000 52.58600 55.57900 1.000 87.73867 349 ASN C O 1
ATOM 2095 N N . GLN C 1 12 ? 78.42100 51.28300 56.08800 1.000 94.13631 350 GLN C N 1
ATOM 2096 C CA . GLN C 1 12 ? 77.74100 51.61300 54.84000 1.000 91.69142 350 GLN C CA 1
ATOM 2097 C C . GLN C 1 12 ? 76.67500 52.69700 54.98400 1.000 85.88167 350 GLN C C 1
ATOM 2098 O O . GLN C 1 12 ? 76.16700 53.17000 53.96100 1.000 82.44910 350 GLN C O 1
ATOM 2104 N N . ILE C 1 13 ? 76.32200 53.11400 56.20700 1.000 85.35283 351 ILE C N 1
ATOM 2105 C CA . ILE C 1 13 ? 75.30500 54.15800 56.35700 1.000 85.88034 351 ILE C CA 1
ATOM 2106 C C . ILE C 1 13 ? 75.74100 55.26500 57.31900 1.000 82.25499 351 ILE C C 1
ATOM 2107 O O . ILE C 1 13 ? 75.09900 56.32100 57.38900 1.000 77.06785 351 ILE C O 1
ATOM 2112 N N . GLY C 1 14 ? 76.84300 55.05100 58.04400 1.000 86.01672 352 GLY C N 1
ATOM 2113 C CA . GLY C 1 14 ? 77.27300 56.00600 59.05900 1.000 84.42075 352 GLY C CA 1
ATOM 2114 C C . GLY C 1 14 ? 77.55600 57.41000 58.54500 1.000 83.85036 352 GLY C C 1
ATOM 2115 O O . GLY C 1 14 ? 77.51000 58.36500 59.33400 1.000 74.31432 352 GLY C O 1
ATOM 2116 N N . ASN C 1 15 ? 77.84400 57.55800 57.24300 1.000 81.36093 353 ASN C N 1
ATOM 2117 C CA . ASN C 1 15 ? 78.14000 58.84600 56.61600 1.000 81.19077 353 ASN C CA 1
ATOM 2118 C C . ASN C 1 15 ? 76.97900 59.41400 55.79900 1.000 81.41306 353 ASN C C 1
ATOM 2119 O O . ASN C 1 15 ? 77.11000 60.51400 55.24400 1.000 82.30896 353 ASN C O 1
ATOM 2124 N N . ARG C 1 16 ? 75.85500 58.69700 55.69700 1.000 76.16680 354 ARG C N 1
ATOM 2125 C CA . ARG C 1 16 ? 74.72000 59.16200 54.90500 1.000 71.75378 354 ARG C CA 1
ATOM 2126 C C . ARG C 1 16 ? 73.41900 59.11800 55.70000 1.000 63.66658 354 ARG C C 1
ATOM 2127 O O . ARG C 1 16 ? 72.33600 59.13100 55.10900 1.000 61.27509 354 ARG C O 1
ATOM 2135 N N . CYS C 1 17 ? 73.50800 59.07000 57.01800 1.000 58.90780 355 CYS C N 1
ATOM 2136 C CA . CYS C 1 17 ? 72.37100 59.00000 57.92100 1.000 58.13536 355 CYS C CA 1
ATOM 2137 C C . CYS C 1 17 ? 72.44000 60.17300 58.89300 1.000 57.39803 355 CYS C C 1
ATOM 2138 O O . CYS C 1 17 ? 73.36000 60.98900 58.84600 1.000 61.49704 355 CYS C O 1
ATOM 2141 N N . HIS C 1 18 ? 71.46800 60.25100 59.79000 1.000 47.07126 356 HIS C N 1
ATOM 2142 C CA . HIS C 1 18 ? 71.45800 61.34500 60.74000 1.000 53.77812 356 HIS C CA 1
ATOM 2143 C C . HIS C 1 18 ? 72.74900 61.33300 61.56200 1.000 63.23141 356 HIS C C 1
ATOM 2144 O O . HIS C 1 18 ? 73.10600 60.28900 62.13000 1.000 60.95056 356 HIS C O 1
ATOM 2151 N N . PRO C 1 19 ? 73.47200 62.46200 61.64300 1.000 63.77020 357 PRO C N 1
ATOM 2152 C CA . PRO C 1 19 ? 74.79400 62.45600 62.29800 1.000 60.09083 357 PRO C CA 1
ATOM 2153 C C . PRO C 1 19 ? 74.77000 61.98400 63.73800 1.000 61.84871 357 PRO C C 1
ATOM 2154 O O . PRO C 1 19 ? 75.77600 61.45100 64.22200 1.000 57.38499 357 PRO C O 1
ATOM 2158 N N . LYS C 1 20 ? 73.66400 62.16700 64.45300 1.000 59.93484 358 LYS C N 1
ATOM 2159 C CA . LYS C 1 20 ? 73.62000 61.78500 65.85400 1.000 65.01031 358 LYS C CA 1
ATOM 2160 C C . LYS C 1 20 ? 72.85900 60.47900 66.08600 1.000 70.21720 358 LYS C C 1
ATOM 2161 O O . LYS C 1 20 ? 72.51300 60.16300 67.23300 1.000 69.21334 358 LYS C O 1
ATOM 2167 N N . LEU C 1 21 ? 72.61400 59.70200 65.02600 1.000 67.91552 359 LEU C N 1
ATOM 2168 C CA . LEU C 1 21 ? 71.91600 58.43100 65.19400 1.000 68.93903 359 LEU C CA 1
ATOM 2169 C C . LEU C 1 21 ? 72.76800 57.44500 65.98300 1.000 68.60231 359 LEU C C 1
ATOM 2170 O O . LEU C 1 21 ? 72.33800 56.92900 67.02100 1.000 64.40374 359 LEU C O 1
ATOM 2175 N N . TYR C 1 22 ? 73.99900 57.20500 65.52500 1.000 73.21174 360 TYR C N 1
ATOM 2176 C CA . TYR C 1 22 ? 74.81400 56.14600 66.11000 1.000 77.35815 360 TYR C CA 1
ATOM 2177 C C . TYR C 1 22 ? 75.54600 56.59400 67.37200 1.000 82.73307 360 TYR C C 1
ATOM 2178 O O . TYR C 1 22 ? 75.59300 55.83700 68.34900 1.000 84.93071 360 TYR C O 1
ATOM 2187 N N . ASP C 1 23 ? 76.12500 57.80100 67.38700 1.000 81.29592 361 ASP C N 1
ATOM 2188 C CA . ASP C 1 23 ? 76.82000 58.24200 68.59100 1.000 81.03687 361 ASP C CA 1
ATOM 2189 C C . ASP C 1 23 ? 75.89000 58.11900 69.79000 1.000 82.14087 361 ASP C C 1
ATOM 2190 O O . ASP C 1 23 ? 74.68000 58.33700 69.68300 1.000 80.77036 361 ASP C O 1
ATOM 2195 N N . GLU C 1 24 ? 76.47100 57.70600 70.91800 1.000 87.41183 362 GLU C N 1
ATOM 2196 C CA . GLU C 1 24 ? 75.71200 57.24000 72.07400 1.000 89.94975 362 GLU C CA 1
ATOM 2197 C C . GLU C 1 24 ? 74.67000 58.26500 72.50700 1.000 85.82053 362 GLU C C 1
ATOM 2198 O O . GLU C 1 24 ? 74.84300 59.47600 72.34100 1.000 83.81744 362 GLU C O 1
ATOM 2204 N N . GLY C 1 25 ? 73.57800 57.76600 73.06700 1.000 82.55399 363 GLY C N 1
ATOM 2205 C CA . GLY C 1 25 ? 72.51000 58.63200 73.51900 1.000 77.95690 363 GLY C CA 1
ATOM 2206 C C . GLY C 1 25 ? 71.31200 57.80600 73.90900 1.000 73.47612 363 GLY C C 1
ATOM 2207 O O . GLY C 1 25 ? 71.21300 56.61500 73.60100 1.000 76.23163 363 GLY C O 1
ATOM 2208 N N . ASP C 1 26 ? 70.39500 58.45900 74.60300 1.000 72.88165 364 ASP C N 1
ATOM 2209 C CA . ASP C 1 26 ? 69.18500 57.77900 75.02200 1.000 73.61239 364 ASP C CA 1
ATOM 2210 C C . ASP C 1 26 ? 68.29800 57.51100 73.80100 1.000 77.63858 364 ASP C C 1
ATOM 2211 O O . ASP C 1 26 ? 68.19300 58.35600 72.89800 1.000 71.68188 364 ASP C O 1
ATOM 2216 N N . PRO C 1 27 ? 67.69100 56.32200 73.71200 1.000 77.21744 365 PRO C N 1
ATOM 2217 C CA . PRO C 1 27 ? 66.95600 55.97000 72.48800 1.000 69.02746 365 PRO C CA 1
ATOM 2218 C C . PRO C 1 27 ? 65.68600 56.76900 72.29200 1.000 65.69405 365 PRO C C 1
ATOM 2219 O O . PRO C 1 27 ? 65.17100 56.80500 71.16900 1.000 63.62420 365 PRO C O 1
ATOM 2223 N N . SER C 1 28 ? 65.16300 57.40600 73.33500 1.000 67.40279 366 SER C N 1
ATOM 2224 C CA . SER C 1 28 ? 63.91100 58.14100 73.24100 1.000 68.43953 366 SER C CA 1
ATOM 2225 C C . SER C 1 28 ? 64.10400 59.61000 72.89400 1.000 65.62218 366 SER C C 1
ATOM 2226 O O . SER C 1 28 ? 63.10900 60.34000 72.79900 1.000 60.85907 366 SER C O 1
ATOM 2229 N N . GLU C 1 29 ? 65.35100 60.05500 72.71600 1.000 65.36783 367 GLU C N 1
ATOM 2230 C CA . GLU C 1 29 ? 65.62700 61.45300 72.39900 1.000 66.26517 367 GLU C CA 1
ATOM 2231 C C . GLU C 1 29 ? 65.17000 61.78400 70.98200 1.000 62.61905 367 GLU C C 1
ATOM 2232 O O . GLU C 1 29 ? 65.54500 61.10600 70.02000 1.000 59.46692 367 GLU C O 1
ATOM 2238 N N . LYS C 1 30 ? 64.36700 62.83300 70.85100 1.000 61.70444 368 LYS C N 1
ATOM 2239 C CA . LYS C 1 30 ? 63.82900 63.21200 69.55400 1.000 56.62081 368 LYS C CA 1
ATOM 2240 C C . LYS C 1 30 ? 64.90400 63.90500 68.72600 1.000 62.23117 368 LYS C C 1
ATOM 2241 O O . LYS C 1 30 ? 65.40600 64.96800 69.11300 1.000 64.94624 368 LYS C O 1
ATOM 2247 N N . LEU C 1 31 ? 65.26900 63.29500 67.59800 1.000 55.73240 369 LEU C N 1
ATOM 2248 C CA . LEU C 1 31 ? 66.12900 63.93200 66.61500 1.000 51.64170 369 LEU C CA 1
ATOM 2249 C C . LEU C 1 31 ? 65.27500 64.66800 65.58600 1.000 53.34811 369 LEU C C 1
ATOM 2250 O O . LEU C 1 31 ? 64.16700 64.23100 65.25700 1.000 52.79680 369 LEU C O 1
ATOM 2255 N N . GLU C 1 32 ? 65.78000 65.80800 65.11200 1.000 51.43553 370 GLU C N 1
ATOM 2256 C CA . GLU C 1 32 ? 65.22000 66.46400 63.93900 1.000 45.78653 370 GLU C CA 1
ATOM 2257 C C . GLU C 1 32 ? 65.72000 65.71100 62.71800 1.000 45.51368 370 GLU C C 1
ATOM 2258 O O . GLU C 1 32 ? 66.93400 65.55300 62.53900 1.000 42.79392 370 GLU C O 1
ATOM 2264 N N . LEU C 1 33 ? 64.78800 65.22000 61.89800 1.000 43.76494 371 LEU C N 1
ATOM 2265 C CA . LEU C 1 33 ? 65.15700 64.27900 60.84300 1.000 39.87893 371 LEU C CA 1
ATOM 2266 C C . LEU C 1 33 ? 66.11800 64.92200 59.85600 1.000 39.23318 371 LEU C C 1
ATOM 2267 O O . LEU C 1 33 ? 67.16500 64.35100 59.51800 1.000 37.71981 371 LEU C O 1
ATOM 2272 N N . VAL C 1 34 ? 65.75800 66.10400 59.36500 1.000 40.64795 372 VAL C N 1
ATOM 2273 C CA . VAL C 1 34 ? 66.61000 66.92400 58.51500 1.000 40.15302 372 VAL C CA 1
ATOM 2274 C C . VAL C 1 34 ? 66.62100 68.32100 59.12700 1.000 43.26463 372 VAL C C 1
ATOM 2275 O O . VAL C 1 34 ? 65.59700 68.79500 59.63500 1.000 42.89388 372 VAL C O 1
ATOM 2279 N N . THR C 1 35 ? 67.78700 68.96100 59.12500 1.000 40.67227 373 THR C N 1
ATOM 2280 C CA . THR C 1 35 ? 67.95800 70.18000 59.90500 1.000 43.81413 373 THR C CA 1
ATOM 2281 C C . THR C 1 35 ? 67.03600 71.29200 59.38900 1.000 37.47532 373 THR C C 1
ATOM 2282 O O . THR C 1 35 ? 66.88600 71.48100 58.18700 1.000 38.93269 373 THR C O 1
ATOM 2286 N N . GLY C 1 36 ? 66.34300 71.96500 60.30500 1.000 39.26318 374 GLY C N 1
ATOM 2287 C CA . GLY C 1 36 ? 65.43000 73.02300 59.93300 1.000 35.62381 374 GLY C CA 1
ATOM 2288 C C . GLY C 1 36 ? 64.04400 72.60000 59.47900 1.000 43.36355 374 GLY C C 1
ATOM 2289 O O . GLY C 1 36 ? 63.22100 73.47900 59.19400 1.000 38.85285 374 GLY C O 1
ATOM 2290 N N . THR C 1 37 ? 63.74100 71.29700 59.39500 1.000 42.47829 375 THR C N 1
ATOM 2291 C CA . THR C 1 37 ? 62.43000 70.87600 58.89700 1.000 41.88251 375 THR C CA 1
ATOM 2292 C C . THR C 1 37 ? 61.37100 70.80200 59.98200 1.000 35.81298 375 THR C C 1
ATOM 2293 O O . THR C 1 37 ? 60.18900 70.69300 59.65700 1.000 42.04057 375 THR C O 1
ATOM 2297 N N . ASN C 1 38 ? 61.75700 70.86400 61.25000 1.000 37.06701 376 ASN C N 1
ATOM 2298 C CA . ASN C 1 38 ? 60.80900 70.77500 62.36100 1.000 43.06761 376 ASN C CA 1
ATOM 2299 C C . ASN C 1 38 ? 59.99400 69.48200 62.29300 1.000 45.37093 376 ASN C C 1
ATOM 2300 O O . ASN C 1 38 ? 58.80300 69.47600 62.61100 1.000 42.59663 376 ASN C O 1
ATOM 2305 N N . VAL C 1 39 ? 60.62800 68.40800 61.82100 1.000 40.69096 377 VAL C N 1
ATOM 2306 C CA . VAL C 1 39 ? 60.06900 67.06400 61.80000 1.000 41.69923 377 VAL C CA 1
ATOM 2307 C C . VAL C 1 39 ? 60.97600 66.17700 62.64200 1.000 41.69115 377 VAL C C 1
ATOM 2308 O O . VAL C 1 39 ? 62.13100 65.92000 62.26700 1.000 41.63792 377 VAL C O 1
ATOM 2312 N N . TYR C 1 40 ? 60.44600 65.67900 63.75300 1.000 39.23942 378 TYR C N 1
ATOM 2313 C CA . TYR C 1 40 ? 61.24300 64.95100 64.72700 1.000 45.86924 378 TYR C CA 1
ATOM 2314 C C . TYR C 1 40 ? 60.85100 63.48100 64.79300 1.000 47.98617 378 TYR C C 1
ATOM 2315 O O . TYR C 1 40 ? 59.68500 63.11300 64.60700 1.000 42.68363 378 TYR C O 1
ATOM 2324 N N . ILE C 1 41 ? 61.85500 62.66000 65.09000 1.000 45.66890 379 ILE C N 1
ATOM 2325 C CA . ILE C 1 41 ? 61.73100 61.21900 65.21100 1.000 41.07801 379 ILE C CA 1
ATOM 2326 C C . ILE C 1 41 ? 62.66600 60.76800 66.33000 1.000 51.65395 379 ILE C C 1
ATOM 2327 O O . ILE C 1 41 ? 63.77500 61.29100 66.47800 1.000 47.51841 379 ILE C O 1
ATOM 2332 N N . THR C 1 42 ? 62.21100 59.82100 67.15100 1.000 52.71147 380 THR C N 1
ATOM 2333 C CA . THR C 1 42 ? 63.09300 59.30600 68.18600 1.000 54.26560 380 THR C CA 1
ATOM 2334 C C . THR C 1 42 ? 64.25500 58.56100 67.54500 1.000 48.72894 380 THR C C 1
ATOM 2335 O O . THR C 1 42 ? 64.16700 58.08100 66.41300 1.000 49.32727 380 THR C O 1
ATOM 2339 N N . ARG C 1 43 ? 65.37100 58.50700 68.26900 1.000 49.22419 381 ARG C N 1
ATOM 2340 C CA . ARG C 1 43 ? 66.53000 57.77400 67.77800 1.000 51.08882 381 ARG C CA 1
ATOM 2341 C C . ARG C 1 43 ? 66.21800 56.28700 67.65200 1.000 50.95366 381 ARG C C 1
ATOM 2342 O O . ARG C 1 43 ? 66.69600 55.62200 66.72500 1.000 51.80031 381 ARG C O 1
ATOM 2350 N N . ALA C 1 44 ? 65.40000 55.75900 68.57100 1.000 49.72357 382 ALA C N 1
ATOM 2351 C CA . ALA C 1 44 ? 65.00700 54.35100 68.52700 1.000 54.99684 382 ALA C CA 1
ATOM 2352 C C . ALA C 1 44 ? 64.23700 54.03500 67.24800 1.000 50.26041 382 ALA C C 1
ATOM 2353 O O . ALA C 1 44 ? 64.57800 53.08900 66.51800 1.000 45.12139 382 ALA C O 1
ATOM 2355 N N . GLN C 1 45 ? 63.20100 54.82900 66.95000 1.000 49.10567 383 GLN C N 1
ATOM 2356 C CA . GLN C 1 45 ? 62.45800 54.64300 65.70100 1.000 48.25620 383 GLN C CA 1
ATOM 2357 C C . GLN C 1 45 ? 63.35900 54.79900 64.48000 1.000 47.40547 383 GLN C C 1
ATOM 2358 O O . GLN C 1 45 ? 63.33900 53.95800 63.56900 1.000 45.18522 383 GLN C O 1
ATOM 2364 N N . LEU C 1 46 ? 64.17300 55.86500 64.44500 1.000 46.57971 384 LEU C N 1
ATOM 2365 C CA . LEU C 1 46 ? 65.05700 56.06800 63.29500 1.000 48.29739 384 LEU C CA 1
ATOM 2366 C C . LEU C 1 46 ? 66.02800 54.90400 63.13400 1.000 44.20512 384 LEU C C 1
ATOM 2367 O O . LEU C 1 46 ? 66.26700 54.43400 62.01500 1.000 45.93036 384 LEU C O 1
ATOM 2380 N N . ASN C 1 48 ? 65.58200 51.79000 64.11800 1.000 47.18535 386 ASN C N 1
ATOM 2381 C CA . ASN C 1 48 ? 64.82400 50.63600 63.64800 1.000 51.45741 386 ASN C CA 1
ATOM 2382 C C . ASN C 1 48 ? 64.64800 50.67000 62.13100 1.000 55.23497 386 ASN C C 1
ATOM 2383 O O . ASN C 1 48 ? 64.94000 49.67900 61.44500 1.000 53.45359 386 ASN C O 1
ATOM 2388 N N . CYS C 1 49 ? 64.19000 51.81400 61.58600 1.000 50.69730 387 CYS C N 1
ATOM 2389 C CA . CYS C 1 49 ? 64.06600 51.96000 60.13400 1.000 42.98092 387 CYS C CA 1
ATOM 2390 C C . CYS C 1 49 ? 65.36400 51.59300 59.43600 1.000 48.03751 387 CYS C C 1
ATOM 2391 O O . CYS C 1 49 ? 65.36900 50.81800 58.47400 1.000 47.80826 387 CYS C O 1
ATOM 2394 N N . HIS C 1 50 ? 66.48500 52.15000 59.90200 1.000 50.04249 388 HIS C N 1
ATOM 2395 C CA . HIS C 1 50 ? 67.75100 51.90500 59.21300 1.000 51.60981 388 HIS C CA 1
ATOM 2396 C C . HIS C 1 50 ? 68.16900 50.44200 59.30700 1.000 51.81700 388 HIS C C 1
ATOM 2397 O O . HIS C 1 50 ? 68.67600 49.87700 58.32900 1.000 50.32626 388 HIS C O 1
ATOM 2404 N N . VAL C 1 51 ? 67.97700 49.81700 60.47400 1.000 48.44534 389 VAL C N 1
ATOM 2405 C CA . VAL C 1 51 ? 68.33600 48.41000 60.62900 1.000 49.95956 389 VAL C CA 1
ATOM 2406 C C . VAL C 1 51 ? 67.43200 47.53900 59.77100 1.000 54.62035 389 VAL C C 1
ATOM 2407 O O . VAL C 1 51 ? 67.90400 46.68400 59.01600 1.000 55.27419 389 VAL C O 1
ATOM 2411 N N . SER C 1 52 ? 66.11600 47.73700 59.88100 1.000 52.36498 390 SER C N 1
ATOM 2412 C CA . SER C 1 52 ? 65.20200 46.96400 59.05500 1.000 54.11822 390 SER C CA 1
ATOM 2413 C C . SER C 1 52 ? 65.54900 47.10000 57.58000 1.000 53.75208 390 SER C C 1
ATOM 2414 O O . SER C 1 52 ? 65.57300 46.10500 56.85000 1.000 55.83026 390 SER C O 1
ATOM 2417 N N . ALA C 1 53 ? 65.86400 48.32400 57.12900 1.000 56.38286 391 ALA C N 1
ATOM 2418 C CA . ALA C 1 53 ? 66.09600 48.56400 55.70600 1.000 50.85629 391 ALA C CA 1
ATOM 2419 C C . ALA C 1 53 ? 67.52800 48.26700 55.29000 1.000 57.68813 391 ALA C C 1
ATOM 2420 O O . ALA C 1 53 ? 67.76600 47.91500 54.12900 1.000 58.45094 391 ALA C O 1
ATOM 2422 N N . GLY C 1 54 ? 68.48500 48.42500 56.20300 1.000 59.88269 392 GLY C N 1
ATOM 2423 C CA . GLY C 1 54 ? 69.88700 48.30900 55.85400 1.000 59.32222 392 GLY C CA 1
ATOM 2424 C C . GLY C 1 54 ? 70.27100 49.18600 54.67900 1.000 62.24792 392 GLY C C 1
ATOM 2425 O O . GLY C 1 54 ? 70.29800 50.41400 54.78700 1.000 67.04096 392 GLY C O 1
ATOM 2426 N N . THR C 1 55 ? 70.52900 48.55800 53.53700 1.000 59.08025 393 THR C N 1
ATOM 2427 C CA . THR C 1 55 ? 71.03900 49.23300 52.35400 1.000 57.76410 393 THR C CA 1
ATOM 2428 C C . THR C 1 55 ? 69.95500 49.57600 51.33500 1.000 61.30884 393 THR C C 1
ATOM 2429 O O . THR C 1 55 ? 70.14900 50.48800 50.52200 1.000 56.91885 393 THR C O 1
ATOM 2433 N N . ARG C 1 56 ? 68.80500 48.90800 51.37700 1.000 60.41393 394 ARG C N 1
ATOM 2434 C CA . ARG C 1 56 ? 67.76300 49.15500 50.38800 1.000 60.53886 394 ARG C CA 1
ATOM 2435 C C . ARG C 1 56 ? 67.09400 50.49000 50.70300 1.000 59.26376 394 ARG C C 1
ATOM 2436 O O . ARG C 1 56 ? 66.42700 50.63400 51.73600 1.000 58.65608 394 ARG C O 1
ATOM 2444 N N . HIS C 1 57 ? 67.27300 51.47000 49.81500 1.000 56.86857 395 HIS C N 1
ATOM 2445 C CA . HIS C 1 57 ? 66.74600 52.80600 50.06700 1.000 56.30239 395 HIS C CA 1
ATOM 2446 C C . HIS C 1 57 ? 65.25700 52.92500 49.75800 1.000 57.37181 395 HIS C C 1
ATOM 2447 O O . HIS C 1 57 ? 64.58600 53.81200 50.30900 1.000 51.56788 395 HIS C O 1
ATOM 2454 N N . LYS C 1 58 ? 64.72300 52.07800 48.87800 1.000 53.11894 396 LYS C N 1
ATOM 2455 C CA . LYS C 1 58 ? 63.27700 52.07500 48.71800 1.000 54.13194 396 LYS C CA 1
ATOM 2456 C C . LYS C 1 58 ? 62.59900 51.53200 49.97300 1.000 51.78380 396 LYS C C 1
ATOM 2457 O O . LYS C 1 58 ? 61.51200 51.99400 50.34100 1.000 49.70045 396 LYS C O 1
ATOM 2463 N N . VAL C 1 59 ? 63.24800 50.60100 50.67300 1.000 44.89244 397 VAL C N 1
ATOM 2464 C CA . VAL C 1 59 ? 62.68800 50.09100 51.92000 1.000 48.99827 397 VAL C CA 1
ATOM 2465 C C . VAL C 1 59 ? 62.82100 51.13700 53.03300 1.000 49.55784 397 VAL C C 1
ATOM 2466 O O . VAL C 1 59 ? 61.89300 51.34000 53.83900 1.000 40.26730 397 VAL C O 1
ATOM 2470 N N . LEU C 1 60 ? 63.96800 51.83400 53.07900 1.000 49.64880 398 LEU C N 1
ATOM 2471 C CA . LEU C 1 60 ? 64.16500 52.90500 54.05800 1.000 46.92534 398 LEU C CA 1
ATOM 2472 C C . LEU C 1 60 ? 63.04000 53.92900 53.99800 1.000 40.75365 398 LEU C C 1
ATOM 2473 O O . LEU C 1 60 ? 62.51000 54.33600 55.03500 1.000 42.21184 398 LEU C O 1
ATOM 2478 N N . LEU C 1 61 ? 62.66500 54.34600 52.78800 1.000 36.50366 399 LEU C N 1
ATOM 2479 C CA . LEU C 1 61 ? 61.55300 55.26800 52.60400 1.000 41.03875 399 LEU C CA 1
ATOM 2480 C C . LEU C 1 61 ? 60.26000 54.69300 53.17200 1.000 39.75842 399 LEU C C 1
ATOM 2481 O O . LEU C 1 61 ? 59.52600 55.38500 53.88500 1.000 33.18708 399 LEU C O 1
ATOM 2486 N N . ARG C 1 62 ? 59.95800 53.43500 52.84300 1.000 36.76863 400 ARG C N 1
ATOM 2487 C CA . ARG C 1 62 ? 58.74100 52.80900 53.34900 1.000 41.64962 400 ARG C CA 1
ATOM 2488 C C . ARG C 1 62 ? 58.76000 52.69500 54.87100 1.000 41.06834 400 ARG C C 1
ATOM 2489 O O . ARG C 1 62 ? 57.73400 52.92000 55.52900 1.000 39.06117 400 ARG C O 1
ATOM 2497 N N . ARG C 1 63 ? 59.91300 52.34300 55.44600 1.000 33.83620 401 ARG C N 1
ATOM 2498 C CA . ARG C 1 63 ? 60.01000 52.29300 56.89600 1.000 37.28332 401 ARG C CA 1
ATOM 2499 C C . ARG C 1 63 ? 59.77100 53.66800 57.50800 1.000 35.99688 401 ARG C C 1
ATOM 2500 O O . ARG C 1 63 ? 59.02900 53.79600 58.48700 1.000 37.66808 401 ARG C O 1
ATOM 2508 N N . LEU C 1 64 ? 60.34100 54.71700 56.90900 1.000 37.34829 402 LEU C N 1
ATOM 2509 C CA . LEU C 1 64 ? 60.15500 56.06000 57.45800 1.000 40.48438 402 LEU C CA 1
ATOM 2510 C C . LEU C 1 64 ? 58.70200 56.50700 57.34600 1.000 35.30570 402 LEU C C 1
ATOM 2511 O O . LEU C 1 64 ? 58.12600 57.03300 58.30800 1.000 35.16289 402 LEU C O 1
ATOM 2516 N N . LEU C 1 65 ? 58.07800 56.28000 56.19600 1.000 33.91210 403 LEU C N 1
ATOM 2517 C CA . LEU C 1 65 ? 56.67900 56.66700 56.06100 1.000 33.96389 403 LEU C CA 1
ATOM 2518 C C . LEU C 1 65 ? 55.80700 55.91300 57.05300 1.000 35.25689 403 LEU C C 1
ATOM 2519 O O . LEU C 1 65 ? 54.93600 56.50800 57.69100 1.000 35.10317 403 LEU C O 1
ATOM 2524 N N . ALA C 1 66 ? 56.05500 54.60700 57.23000 1.000 36.00687 404 ALA C N 1
ATOM 2525 C CA . ALA C 1 66 ? 55.22600 53.84500 58.15700 1.000 40.51147 404 ALA C CA 1
ATOM 2526 C C . ALA C 1 66 ? 55.49500 54.26600 59.60200 1.000 36.55375 404 ALA C C 1
ATOM 2527 O O . ALA C 1 66 ? 54.57500 54.28800 60.42200 1.000 37.95247 404 ALA C O 1
ATOM 2529 N N . SER C 1 67 ? 56.73000 54.65900 59.90800 1.000 32.87278 405 SER C N 1
ATOM 2530 C CA . SER C 1 67 ? 57.04400 55.18900 61.22900 1.000 37.55399 405 SER C CA 1
ATOM 2531 C C . SER C 1 67 ? 56.22100 56.43700 61.54400 1.000 37.71693 405 SER C C 1
ATOM 2532 O O . SER C 1 67 ? 55.77600 56.62100 62.68100 1.000 36.99012 405 SER C O 1
ATOM 2535 N N . PHE C 1 68 ? 55.96400 57.28700 60.55000 1.000 37.28693 406 PHE C N 1
ATOM 2536 C CA . PHE C 1 68 ? 55.18600 58.49800 60.80900 1.000 33.90319 406 PHE C CA 1
ATOM 2537 C C . PHE C 1 68 ? 53.67900 58.30600 60.63300 1.000 38.82581 406 PHE C C 1
ATOM 2538 O O . PHE C 1 68 ? 52.89000 59.01800 61.27400 1.000 41.36240 406 PHE C O 1
ATOM 2546 N N . PHE C 1 69 ? 53.23600 57.38200 59.78100 1.000 36.20343 407 PHE C N 1
ATOM 2547 C CA . PHE C 1 69 ? 51.81200 57.28200 59.46000 1.000 38.51260 407 PHE C CA 1
ATOM 2548 C C . PHE C 1 69 ? 51.31300 55.85200 59.62400 1.000 40.23177 407 PHE C C 1
ATOM 2549 O O . PHE C 1 69 ? 51.87600 54.91900 59.03200 1.000 35.23624 407 PHE C O 1
ATOM 2557 N N . ASP C 1 70 ? 50.24500 55.68300 60.40500 1.000 37.52914 408 ASP C N 1
ATOM 2558 C CA . ASP C 1 70 ? 49.64400 54.36400 60.48400 1.000 38.33761 408 ASP C CA 1
ATOM 2559 C C . ASP C 1 70 ? 48.82400 54.08600 59.22300 1.000 41.66302 408 ASP C C 1
ATOM 2560 O O . ASP C 1 70 ? 48.52500 54.98800 58.42500 1.000 37.80067 408 ASP C O 1
ATOM 2565 N N . ARG C 1 71 ? 48.43300 52.81300 59.08200 1.000 42.98578 409 ARG C N 1
ATOM 2566 C CA . ARG C 1 71 ? 47.68400 52.34900 57.91500 1.000 39.27518 409 ARG C CA 1
ATOM 2567 C C . ARG C 1 71 ? 46.44400 53.18600 57.67100 1.000 42.81043 409 ARG C C 1
ATOM 2568 O O . ARG C 1 71 ? 46.15500 53.57000 56.53300 1.000 48.14730 409 ARG C O 1
ATOM 2576 N N . ASN C 1 72 ? 45.69900 53.48900 58.73100 1.000 40.46744 410 ASN C N 1
ATOM 2577 C CA . ASN C 1 72 ? 44.49200 54.29200 58.57000 1.000 45.49884 410 ASN C CA 1
ATOM 2578 C C . ASN C 1 72 ? 44.80300 55.64500 57.93400 1.000 51.79516 410 ASN C C 1
ATOM 2579 O O . ASN C 1 72 ? 44.12400 56.07200 56.99000 1.000 52.78586 410 ASN C O 1
ATOM 2584 N N . THR C 1 73 ? 45.84000 56.32800 58.43300 1.000 47.68219 411 THR C N 1
ATOM 2585 C CA . THR C 1 73 ? 46.20800 57.63400 57.89400 1.000 45.16148 411 THR C CA 1
ATOM 2586 C C . THR C 1 73 ? 46.66200 57.52400 56.44100 1.000 44.95769 411 THR C C 1
ATOM 2587 O O . THR C 1 73 ? 46.31700 58.36800 55.60900 1.000 51.09778 411 THR C O 1
ATOM 2591 N N . LEU C 1 74 ? 47.43900 56.48900 56.11500 1.000 42.59719 412 LEU C N 1
ATOM 2592 C CA . LEU C 1 74 ? 47.81200 56.27600 54.72100 1.000 45.83958 412 LEU C CA 1
ATOM 2593 C C . LEU C 1 74 ? 46.57900 56.01200 53.86500 1.000 49.56891 412 LEU C C 1
ATOM 2594 O O . LEU C 1 74 ? 46.43200 56.57800 52.78000 1.000 51.08293 412 LEU C O 1
ATOM 2599 N N . ALA C 1 75 ? 45.67000 55.16200 54.34800 1.000 49.16097 413 ALA C N 1
ATOM 2600 C CA . ALA C 1 75 ? 44.47400 54.84800 53.57400 1.000 52.66924 413 ALA C CA 1
ATOM 2601 C C . ALA C 1 75 ? 43.60000 56.08300 53.37700 1.000 56.55143 413 ALA C C 1
ATOM 2602 O O . ALA C 1 75 ? 43.03400 56.28400 52.29700 1.000 59.80161 413 ALA C O 1
ATOM 2604 N N . ASN C 1 76 ? 43.49600 56.93800 54.39400 1.000 53.48149 414 ASN C N 1
ATOM 2605 C CA . ASN C 1 76 ? 42.63100 58.10100 54.26300 1.000 60.27597 414 ASN C CA 1
ATOM 2606 C C . ASN C 1 76 ? 43.24900 59.22500 53.44700 1.000 60.05772 414 ASN C C 1
ATOM 2607 O O . ASN C 1 76 ? 42.55400 60.20400 53.16500 1.000 65.83689 414 ASN C O 1
ATOM 2612 N N . SER C 1 77 ? 44.51600 59.11800 53.06100 1.000 60.34220 415 SER C N 1
ATOM 2613 C CA . SER C 1 77 ? 45.14800 60.17800 52.27700 1.000 66.11127 415 SER C CA 1
ATOM 2614 C C . SER C 1 77 ? 44.65100 60.18900 50.82800 1.000 62.57472 415 SER C C 1
ATOM 2615 O O . SER C 1 77 ? 44.90800 59.25700 50.06000 1.000 65.29581 415 SER C O 1
ATOM 2618 N N . LYS C 1 92 ? 42.39900 64.27400 52.40800 1.000 80.03255 430 LYS C N 1
ATOM 2619 C CA . LYS C 1 92 ? 43.16600 64.40300 53.64800 1.000 75.76021 430 LYS C CA 1
ATOM 2620 C C . LYS C 1 92 ? 44.59800 63.90700 53.43700 1.000 71.22100 430 LYS C C 1
ATOM 2621 O O . LYS C 1 92 ? 44.94900 62.81900 53.88100 1.000 67.38284 430 LYS C O 1
ATOM 2627 N N . PRO C 1 93 ? 45.43100 64.71400 52.78000 1.000 76.04274 431 PRO C N 1
ATOM 2628 C CA . PRO C 1 93 ? 46.73700 64.22400 52.32000 1.000 72.61916 431 PRO C CA 1
ATOM 2629 C C . PRO C 1 93 ? 47.73200 64.09100 53.46600 1.000 62.73025 431 PRO C C 1
ATOM 2630 O O . PRO C 1 93 ? 47.55100 64.63800 54.55500 1.000 63.41546 431 PRO C O 1
ATOM 2634 N N . LEU C 1 94 ? 48.78900 63.32500 53.21100 1.000 59.44195 432 LEU C N 1
ATOM 2635 C CA . LEU C 1 94 ? 49.83600 63.19300 54.21400 1.000 55.31484 432 LEU C CA 1
ATOM 2636 C C . LEU C 1 94 ? 50.44100 64.56100 54.49400 1.000 50.26159 432 LEU C C 1
ATOM 2637 O O . LEU C 1 94 ? 50.55200 65.40100 53.59800 1.000 53.97072 432 LEU C O 1
ATOM 2642 N N . ASP C 1 95 ? 50.82000 64.79000 55.74600 1.000 54.97429 433 ASP C N 1
ATOM 2643 C CA . ASP C 1 95 ? 51.44000 66.05700 56.11200 1.000 50.29291 433 ASP C CA 1
ATOM 2644 C C . ASP C 1 95 ? 52.63600 66.36900 55.22200 1.000 48.92191 433 ASP C C 1
ATOM 2645 O O . ASP C 1 95 ? 53.58700 65.58000 55.12800 1.000 45.77871 433 ASP C O 1
ATOM 2650 N N . SER C 1 96 ? 52.57600 67.54600 54.59000 1.000 49.42384 434 SER C N 1
ATOM 2651 C CA . SER C 1 96 ? 53.57900 67.96200 53.61300 1.000 49.58710 434 SER C CA 1
ATOM 2652 C C . SER C 1 96 ? 54.95400 68.19400 54.24900 1.000 43.05574 434 SER C C 1
ATOM 2653 O O . SER C 1 96 ? 55.98200 67.89400 53.63000 1.000 46.24999 434 SER C O 1
ATOM 2656 N N . ARG C 1 97 ? 54.99600 68.73100 55.47000 1.000 43.73150 435 ARG C N 1
ATOM 2657 C CA . ARG C 1 97 ? 56.27500 68.93400 56.14500 1.000 42.95056 435 ARG C CA 1
ATOM 2658 C C . ARG C 1 97 ? 56.98400 67.60800 56.38600 1.000 44.17620 435 ARG C C 1
ATOM 2659 O O . ARG C 1 97 ? 58.19000 67.48700 56.13300 1.000 43.62023 435 ARG C O 1
ATOM 2667 N N . VAL C 1 98 ? 56.24000 66.59700 56.86500 1.000 44.56441 436 VAL C N 1
ATOM 2668 C CA . VAL C 1 98 ? 56.79500 65.26300 57.08100 1.000 40.77916 436 VAL C CA 1
ATOM 2669 C C . VAL C 1 98 ? 57.27000 64.66800 55.76900 1.000 36.49018 436 VAL C C 1
ATOM 2670 O O . VAL C 1 98 ? 58.36300 64.10600 55.68100 1.000 37.34793 436 VAL C O 1
ATOM 2674 N N . LEU C 1 99 ? 56.42400 64.74100 54.74300 1.000 39.71979 437 LEU C N 1
ATOM 2675 C CA . LEU C 1 99 ? 56.76200 64.16800 53.44200 1.000 40.93780 437 LEU C CA 1
ATOM 2676 C C . LEU C 1 99 ? 58.00100 64.82700 52.85800 1.000 43.87731 437 LEU C C 1
ATOM 2677 O O . LEU C 1 99 ? 58.84800 64.14800 52.26400 1.000 39.75942 437 LEU C O 1
ATOM 2682 N N . HIS C 1 100 ? 58.11100 66.15800 52.99900 1.000 39.87191 438 HIS C N 1
ATOM 2683 C CA . HIS C 1 100 ? 59.30100 66.84700 52.52400 1.000 49.64029 438 HIS C CA 1
ATOM 2684 C C . HIS C 1 100 ? 60.52100 66.39500 53.30100 1.000 42.75013 438 HIS C C 1
ATOM 2685 O O . HIS C 1 100 ? 61.54600 66.03700 52.70800 1.000 45.14064 438 HIS C O 1
ATOM 2692 N N . ALA C 1 101 ? 60.42100 66.39900 54.63300 1.000 39.54892 439 ALA C N 1
ATOM 2693 C CA . ALA C 1 101 ? 61.55800 66.01400 55.46100 1.000 41.25126 439 ALA C CA 1
ATOM 2694 C C . ALA C 1 101 ? 62.01000 64.59400 55.14500 1.000 39.67140 439 ALA C C 1
ATOM 2695 O O . ALA C 1 101 ? 63.21400 64.32600 55.05500 1.000 39.27811 439 ALA C O 1
ATOM 2697 N N . VAL C 1 102 ? 61.05500 63.68100 54.91400 1.000 40.40922 440 VAL C N 1
ATOM 2698 C CA . VAL C 1 102 ? 61.41000 62.28300 54.67800 1.000 39.83835 440 VAL C CA 1
ATOM 2699 C C . VAL C 1 102 ? 62.06100 62.12300 53.31000 1.000 36.52746 440 VAL C C 1
ATOM 2700 O O . VAL C 1 102 ? 62.99800 61.33300 53.13400 1.000 37.84380 440 VAL C O 1
ATOM 2704 N N . LYS C 1 103 ? 61.59000 62.87700 52.32200 1.000 41.00978 441 LYS C N 1
ATOM 2705 C CA . LYS C 1 103 ? 62.19300 62.78000 50.99700 1.000 46.49960 441 LYS C CA 1
ATOM 2706 C C . LYS C 1 103 ? 63.60500 63.36800 50.95700 1.000 45.82743 441 LYS C C 1
ATOM 2707 O O . LYS C 1 103 ? 64.49100 62.78000 50.32800 1.000 46.63452 441 LYS C O 1
ATOM 2713 N N . TYR C 1 104 ? 63.85100 64.51100 51.61800 1.000 41.45263 442 TYR C N 1
ATOM 2714 C CA . TYR C 1 104 ? 65.22300 65.03600 51.65200 1.000 46.97266 442 TYR C CA 1
ATOM 2715 C C . TYR C 1 104 ? 66.15400 64.04300 52.34600 1.000 45.08113 442 TYR C C 1
ATOM 2716 O O . TYR C 1 104 ? 67.25900 63.76500 51.86400 1.000 45.04994 442 TYR C O 1
ATOM 2725 N N . TYR C 1 105 ? 65.71700 63.50000 53.49000 1.000 44.67228 443 TYR C N 1
ATOM 2726 C CA . TYR C 1 105 ? 66.53100 62.53700 54.22900 1.000 34.54794 443 TYR C CA 1
ATOM 2727 C C . TYR C 1 105 ? 66.86800 61.33300 53.37300 1.000 38.58497 443 TYR C C 1
ATOM 2728 O O . TYR C 1 105 ? 67.98700 60.81600 53.42900 1.000 41.00828 443 TYR C O 1
ATOM 2737 N N . CYS C 1 106 ? 65.90300 60.84500 52.59500 1.000 40.69872 444 CYS C N 1
ATOM 2738 C CA . CYS C 1 106 ? 66.20400 59.70200 51.74500 1.000 42.61777 444 CYS C CA 1
ATOM 2739 C C . CYS C 1 106 ? 67.11800 60.10600 50.59800 1.000 52.94895 444 CYS C C 1
ATOM 2740 O O . CYS C 1 106 ? 67.91800 59.29100 50.12600 1.000 52.49253 444 CYS C O 1
ATOM 2743 N N . GLN C 1 107 ? 67.03500 61.36300 50.15400 1.000 52.01032 445 GLN C N 1
ATOM 2744 C CA . GLN C 1 107 ? 67.93300 61.80600 49.09700 1.000 56.56245 445 GLN C CA 1
ATOM 2745 C C . GLN C 1 107 ? 69.36000 61.95400 49.61700 1.000 56.13938 445 GLN C C 1
ATOM 2746 O O . GLN C 1 107 ? 70.31100 61.56000 48.93400 1.000 57.90845 445 GLN C O 1
ATOM 2752 N N . ASN C 1 108 ? 69.53500 62.49600 50.83000 1.000 51.14405 446 ASN C N 1
ATOM 2753 C CA . ASN C 1 108 ? 70.86300 62.47400 51.44500 1.000 50.95011 446 ASN C CA 1
ATOM 2754 C C . ASN C 1 108 ? 71.40100 61.04600 51.49400 1.000 53.79819 446 ASN C C 1
ATOM 2755 O O . ASN C 1 108 ? 72.58000 60.79600 51.21000 1.000 53.48755 446 ASN C O 1
ATOM 2760 N N . PHE C 1 109 ? 70.53600 60.09500 51.84700 1.000 55.07129 447 PHE C N 1
ATOM 2761 C CA . PHE C 1 109 ? 70.95300 58.70700 51.99600 1.000 52.53903 447 PHE C CA 1
ATOM 2762 C C . PHE C 1 109 ? 71.33100 58.08500 50.65400 1.000 50.44164 447 PHE C C 1
ATOM 2763 O O . PHE C 1 109 ? 72.21200 57.22200 50.60300 1.000 48.32245 447 PHE C O 1
ATOM 2771 N N . ALA C 1 110 ? 70.68100 58.50400 49.56900 1.000 50.22987 448 ALA C N 1
ATOM 2772 C CA . ALA C 1 110 ? 70.88700 57.90100 48.25100 1.000 56.37971 448 ALA C CA 1
ATOM 2773 C C . ALA C 1 110 ? 70.62100 58.97100 47.20100 1.000 58.90402 448 ALA C C 1
ATOM 2774 O O . ALA C 1 110 ? 69.46300 59.21400 46.82600 1.000 55.93222 448 ALA C O 1
ATOM 2776 N N . PRO C 1 111 ? 71.67000 59.63100 46.69600 1.000 62.43378 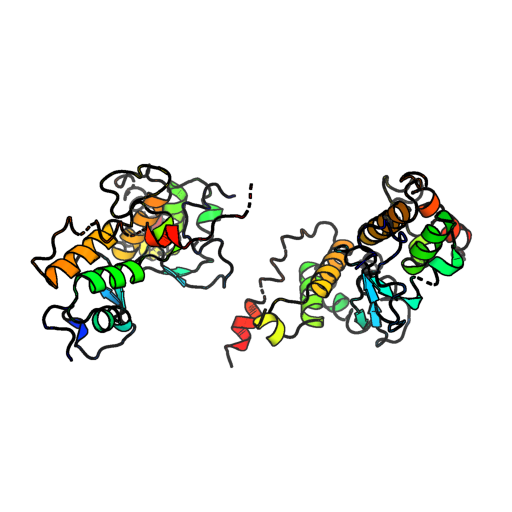449 PRO C N 1
ATOM 2777 C CA . PRO C 1 111 ? 71.45600 60.83900 45.86700 1.000 59.66809 449 PRO C CA 1
ATOM 2778 C C . PRO C 1 111 ? 70.76400 60.58700 44.53500 1.000 60.67650 449 PRO C C 1
ATOM 2779 O O . PRO C 1 111 ? 70.25800 61.54700 43.93900 1.000 61.81487 449 PRO C O 1
ATOM 2783 N N . ASN C 1 112 ? 70.71100 59.34600 44.04900 1.000 64.76298 450 ASN C N 1
ATOM 2784 C CA . ASN C 1 112 ? 70.14000 59.05700 42.73600 1.000 68.48970 450 ASN C CA 1
ATOM 2785 C C . ASN C 1 112 ? 68.64800 58.72600 42.78300 1.000 73.20289 450 ASN C C 1
ATOM 2786 O O . ASN C 1 112 ? 68.03000 58.52400 41.72700 1.000 71.59039 450 ASN C O 1
ATOM 2791 N N . PHE C 1 113 ? 68.06500 58.67600 43.98200 1.000 71.47749 451 PHE C N 1
ATOM 2792 C CA . PHE C 1 113 ? 66.64600 58.45400 44.22300 1.000 66.17391 451 PHE C CA 1
ATOM 2793 C C . PHE C 1 113 ? 65.83900 59.62000 43.65800 1.000 63.43754 451 PHE C C 1
ATOM 2794 O O . PHE C 1 113 ? 65.93100 60.73900 44.16400 1.000 68.59906 451 PHE C O 1
ATOM 2802 N N . LYS C 1 114 ? 65.06000 59.39200 42.60900 1.000 61.92733 452 LYS C N 1
ATOM 2803 C CA . LYS C 1 114 ? 64.35500 60.48800 41.96000 1.000 67.05767 452 LYS C CA 1
ATOM 2804 C C . LYS C 1 114 ? 63.04400 60.78400 42.67400 1.000 68.84619 452 LYS C C 1
ATOM 2805 O O . LYS C 1 114 ? 62.33600 59.86900 43.11100 1.000 67.98802 452 LYS C O 1
ATOM 2811 N N . GLU C 1 115 ? 62.70800 62.07600 42.76000 1.000 64.00359 453 GLU C N 1
ATOM 2812 C CA . GLU C 1 115 ? 61.50600 62.49100 43.47500 1.000 68.14126 453 GLU C CA 1
ATOM 2813 C C . GLU C 1 115 ? 60.24500 61.85300 42.89700 1.000 70.99807 453 GLU C C 1
ATOM 2814 O O . GLU C 1 115 ? 59.24000 61.71200 43.60700 1.000 69.86786 453 GLU C O 1
ATOM 2820 N N . SER C 1 116 ? 60.27000 61.45600 41.62100 1.000 72.87486 454 SER C N 1
ATOM 2821 C CA . SER C 1 116 ? 59.08600 60.83700 41.02700 1.000 69.63198 454 SER C CA 1
ATOM 2822 C C . SER C 1 116 ? 58.93800 59.38200 41.45600 1.000 62.83592 454 SER C C 1
ATOM 2823 O O . SER C 1 116 ? 57.82400 58.84700 41.45000 1.000 62.32870 454 SER C O 1
ATOM 2826 N N . GLU C 1 117 ? 60.04100 58.72300 41.80800 1.000 61.41283 455 GLU C N 1
ATOM 2827 C CA . GLU C 1 117 ? 59.94500 57.34700 42.26700 1.000 63.38100 455 GLU C CA 1
ATOM 2828 C C . GLU C 1 117 ? 59.63300 57.28700 43.75900 1.000 64.99035 455 GLU C C 1
ATOM 2829 O O . GLU C 1 117 ? 58.92700 56.37400 44.21100 1.000 64.37622 455 GLU C O 1
ATOM 2843 N N . ASN C 1 119 ? 57.71800 59.66500 45.28000 1.000 56.97149 457 ASN C N 1
ATOM 2844 C CA . ASN C 1 119 ? 56.27800 59.91700 45.22300 1.000 60.31247 457 ASN C CA 1
ATOM 2845 C C . ASN C 1 119 ? 55.50200 58.67900 44.77900 1.000 57.36907 457 ASN C C 1
ATOM 2846 O O . ASN C 1 119 ? 54.36200 58.47600 45.20400 1.000 51.89593 457 ASN C O 1
ATOM 2851 N N . ALA C 1 120 ? 56.09700 57.84900 43.92400 1.000 55.51969 458 ALA C N 1
ATOM 2852 C CA . ALA C 1 120 ? 55.42600 56.63200 43.48800 1.000 59.48004 458 ALA C CA 1
ATOM 2853 C C . ALA C 1 120 ? 55.30500 55.63600 44.63600 1.000 56.41028 458 ALA C C 1
ATOM 2854 O O . ALA C 1 120 ? 54.23800 55.04800 44.85300 1.000 51.51115 458 ALA C O 1
ATOM 2856 N N . ILE C 1 121 ? 56.39900 55.43200 45.38000 1.000 55.59364 459 ILE C N 1
ATOM 2857 C CA . ILE C 1 121 ? 56.37200 54.53300 46.53000 1.000 53.45412 459 ILE C CA 1
ATOM 2858 C C . ILE C 1 121 ? 55.35700 55.01400 47.56500 1.000 54.87403 459 ILE C C 1
ATOM 2859 O O . ILE C 1 121 ? 54.61900 54.21100 48.15800 1.000 52.59962 459 ILE C O 1
ATOM 2864 N N . ALA C 1 122 ? 55.26500 56.33300 47.75600 1.000 47.78533 460 ALA C N 1
ATOM 2865 C CA . ALA C 1 122 ? 54.31900 56.87300 48.71900 1.000 46.32384 460 ALA C CA 1
ATOM 2866 C C . ALA C 1 122 ? 52.88800 56.68600 48.24300 1.000 53.34775 460 ALA C C 1
ATOM 2867 O O . ALA C 1 122 ? 52.00200 56.35000 49.04100 1.000 53.64174 460 ALA C O 1
ATOM 2869 N N . ALA C 1 123 ? 52.63200 56.91900 46.95500 1.000 53.77967 461 ALA C N 1
ATOM 2870 C CA . ALA C 1 123 ? 51.30200 56.65200 46.41800 1.000 53.16023 461 ALA C CA 1
ATOM 2871 C C . ALA C 1 123 ? 50.95600 55.17700 46.55100 1.000 51.07762 461 ALA C C 1
ATOM 2872 O O . ALA C 1 123 ? 49.83500 54.82800 46.93400 1.000 51.90731 461 ALA C O 1
ATOM 2874 N N . ASP C 1 124 ? 51.91800 54.29700 46.25700 1.000 49.54510 462 ASP C N 1
ATOM 2875 C CA . ASP C 1 124 ? 51.66800 52.86100 46.33000 1.000 53.56323 462 ASP C CA 1
ATOM 2876 C C . ASP C 1 124 ? 51.31700 52.42100 47.75100 1.000 58.37352 462 ASP C C 1
ATOM 2877 O O . ASP C 1 124 ? 50.46800 51.54400 47.95000 1.000 57.09693 462 ASP C O 1
ATOM 2890 N N . CYS C 1 126 ? 49.86100 54.17400 50.09500 1.000 48.01739 464 CYS C N 1
ATOM 2891 C CA . CYS C 1 126 ? 48.49500 54.58600 50.38600 1.000 52.92401 464 CYS C CA 1
ATOM 2892 C C . CYS C 1 126 ? 47.50100 53.65700 49.70000 1.000 53.18442 464 CYS C C 1
ATOM 2893 O O . CYS C 1 126 ? 46.47500 53.29500 50.28400 1.000 55.91142 464 CYS C O 1
ATOM 2896 N N . THR C 1 127 ? 47.80700 53.24000 48.47400 1.000 52.68003 465 THR C N 1
ATOM 2897 C CA . THR C 1 127 ? 46.93900 52.30700 47.76100 1.000 55.69163 465 THR C CA 1
ATOM 2898 C C . THR C 1 127 ? 46.84900 50.97500 48.49900 1.000 51.11337 465 THR C C 1
ATOM 2899 O O . THR C 1 127 ? 45.75500 50.43400 48.69800 1.000 51.74812 465 THR C O 1
ATOM 2903 N N . ASN C 1 128 ? 47.99300 50.44300 48.93500 1.000 49.87485 466 ASN C N 1
ATOM 2904 C CA . ASN C 1 128 ? 47.99400 49.14600 49.60800 1.000 53.11576 466 ASN C CA 1
ATOM 2905 C C . ASN C 1 128 ? 47.30800 49.22200 50.97100 1.000 50.47977 466 ASN C C 1
ATOM 2906 O O . ASN C 1 128 ? 46.62800 48.27700 51.38100 1.000 46.45380 466 ASN C O 1
ATOM 2911 N N . ALA C 1 129 ? 47.45100 50.34800 51.66900 1.000 47.93620 467 ALA C N 1
ATOM 2912 C CA . ALA C 1 129 ? 46.73200 50.54700 52.92300 1.000 49.80144 467 ALA C CA 1
ATOM 2913 C C . ALA C 1 129 ? 45.22300 50.50800 52.70700 1.000 51.72946 467 ALA C C 1
ATOM 2914 O O . ALA C 1 129 ? 44.49800 49.82300 53.43800 1.000 49.55706 467 ALA C O 1
ATOM 2916 N N . ARG C 1 130 ? 44.73000 51.26700 51.72200 1.000 55.84491 468 ARG C N 1
ATOM 2917 C CA . ARG C 1 130 ? 43.29500 51.31200 51.44500 1.000 60.51041 468 ARG C CA 1
ATOM 2918 C C . ARG C 1 130 ? 42.74000 49.90900 51.22900 1.000 60.05253 468 ARG C C 1
ATOM 2919 O O . ARG C 1 130 ? 41.65900 49.57300 51.72900 1.000 58.87203 468 ARG C O 1
ATOM 2927 N N . ARG C 1 131 ? 43.49400 49.06700 50.51700 1.000 55.70142 469 ARG C N 1
ATOM 2928 C CA . ARG C 1 131 ? 43.03000 47.72600 50.19800 1.000 59.10756 469 ARG C CA 1
ATOM 2929 C C . ARG C 1 131 ? 43.04200 46.83000 51.43200 1.000 61.29824 469 ARG C C 1
ATOM 2930 O O . ARG C 1 131 ? 42.15100 45.98800 51.60700 1.000 63.59217 469 ARG C O 1
ATOM 2938 N N . VAL C 1 132 ? 44.03000 47.01900 52.31300 1.000 59.56036 470 VAL C N 1
ATOM 2939 C CA . VAL C 1 132 ? 44.12300 46.21200 53.52400 1.000 57.52911 470 VAL C CA 1
ATOM 2940 C C . VAL C 1 132 ? 43.03800 46.60100 54.52800 1.000 59.29459 470 VAL C C 1
ATOM 2941 O O . VAL C 1 132 ? 42.44700 45.73000 55.17600 1.000 62.87450 470 VAL C O 1
ATOM 2945 N N . VAL C 1 133 ? 42.74600 47.90100 54.67300 1.000 58.01467 471 VAL C N 1
ATOM 2946 C CA . VAL C 1 133 ? 41.77400 48.30200 55.69100 1.000 61.58136 471 VAL C CA 1
ATOM 2947 C C . VAL C 1 133 ? 40.36900 47.82800 55.32900 1.000 67.64345 471 VAL C C 1
ATOM 2948 O O . VAL C 1 133 ? 39.57100 47.51200 56.22200 1.000 74.96010 471 VAL C O 1
ATOM 2952 N N . ARG C 1 134 ? 40.03400 47.76000 54.03500 1.000 70.64310 472 ARG C N 1
ATOM 2953 C CA . ARG C 1 134 ? 38.67800 47.36400 53.66200 1.000 73.84742 472 ARG C CA 1
ATOM 2954 C C . ARG C 1 134 ? 38.42500 45.87900 53.90200 1.000 73.49359 472 ARG C C 1
ATOM 2955 O O . ARG C 1 134 ? 37.27500 45.49600 54.13100 1.000 78.49325 472 ARG C O 1
ATOM 2963 N N . LYS C 1 135 ? 39.46700 45.04100 53.90200 1.000 74.92074 473 LYS C N 1
ATOM 2964 C CA . LYS C 1 135 ? 39.34100 43.68200 54.42600 1.000 77.33611 473 LYS C CA 1
ATOM 2965 C C . LYS C 1 135 ? 39.11500 43.69900 55.93700 1.000 83.97195 473 LYS C C 1
ATOM 2966 O O . LYS C 1 135 ? 39.97700 43.23000 56.69000 1.000 86.86251 473 LYS C O 1
ATOM 2972 N N . SER C 1 136 ? 37.97200 44.22400 56.38900 1.000 85.46874 474 SER C N 1
ATOM 2973 C CA . SER C 1 136 ? 37.67500 44.39900 57.82200 1.000 86.97002 474 SER C CA 1
ATOM 2974 C C . SER C 1 136 ? 38.74700 45.24300 58.51800 1.000 85.52341 474 SER C C 1
ATOM 2975 O O . SER C 1 136 ? 39.20600 44.91000 59.61200 1.000 85.36036 474 SER C O 1
ATOM 2978 N N . ILE D 1 10 ? 55.54100 62.50700 27.81800 1.000 87.49803 348 ILE D N 1
ATOM 2979 C CA . ILE D 1 10 ? 54.79600 61.35700 27.31600 1.000 92.56398 348 ILE D CA 1
ATOM 2980 C C . ILE D 1 10 ? 53.47400 61.74000 26.66000 1.000 96.36845 348 ILE D C 1
ATOM 2981 O O . ILE D 1 10 ? 52.76600 60.87600 26.13600 1.000 92.57489 348 ILE D O 1
ATOM 2986 N N . ASN D 1 11 ? 53.15300 63.03000 26.66900 1.000 96.78942 349 ASN D N 1
ATOM 2987 C CA . ASN D 1 11 ? 51.77300 63.46000 26.45600 1.000 94.05206 349 ASN D CA 1
ATOM 2988 C C . ASN D 1 11 ? 51.53300 63.95300 25.03300 1.000 92.14244 349 ASN D C 1
ATOM 2989 O O . ASN D 1 11 ? 51.08200 65.07100 24.78000 1.000 90.21305 349 ASN D O 1
ATOM 2994 N N . GLN D 1 12 ? 51.83300 63.05500 24.10600 1.000 92.45635 350 GLN D N 1
ATOM 2995 C CA . GLN D 1 12 ? 51.20200 63.03600 22.80000 1.000 93.38860 350 GLN D CA 1
ATOM 2996 C C . GLN D 1 12 ? 49.96800 62.13900 22.78700 1.000 90.76857 350 GLN D C 1
ATOM 2997 O O . GLN D 1 12 ? 49.47500 61.79700 21.70400 1.000 90.39520 350 GLN D O 1
ATOM 3003 N N . ILE D 1 13 ? 49.47200 61.73400 23.96300 1.000 88.56779 351 ILE D N 1
ATOM 3004 C CA . ILE D 1 13 ? 48.31200 60.84900 24.03100 1.000 88.17314 351 ILE D CA 1
ATOM 3005 C C . ILE D 1 13 ? 47.35000 61.30600 25.12700 1.000 90.76853 351 ILE D C 1
ATOM 3006 O O . ILE D 1 13 ? 46.26200 60.73600 25.28000 1.000 89.55424 351 ILE D O 1
ATOM 3011 N N . GLY D 1 14 ? 47.72600 62.35500 25.87400 1.000 89.61738 352 GLY D N 1
ATOM 3012 C CA . GLY D 1 14 ? 46.92000 62.78700 27.01400 1.000 85.94752 352 GLY D CA 1
ATOM 3013 C C . GLY D 1 14 ? 45.51000 63.21000 26.65100 1.000 87.28113 352 GLY D C 1
ATOM 3014 O O . GLY D 1 14 ? 44.61600 63.20300 27.50300 1.000 83.28821 352 GLY D O 1
ATOM 3015 N N . ASN D 1 15 ? 45.29400 63.59500 25.39400 1.000 88.18067 353 ASN D N 1
ATOM 3016 C CA . ASN D 1 15 ? 43.97400 63.89900 24.85900 1.000 83.92267 353 ASN D CA 1
ATOM 3017 C C . ASN D 1 15 ? 43.27000 62.67000 24.28200 1.000 84.35248 353 ASN D C 1
ATOM 3018 O O . ASN D 1 15 ? 42.06100 62.51400 24.49200 1.000 87.51573 353 ASN D O 1
ATOM 3023 N N . ARG D 1 16 ? 44.00700 61.84400 23.55100 1.000 80.58695 354 ARG D N 1
ATOM 3024 C CA . ARG D 1 16 ? 43.44200 60.74000 22.80100 1.000 78.26169 354 ARG D CA 1
ATOM 3025 C C . ARG D 1 16 ? 43.23300 59.40700 23.48400 1.000 74.30832 354 ARG D C 1
ATOM 3026 O O . ARG D 1 16 ? 42.89800 58.42800 22.86000 1.000 62.80414 354 ARG D O 1
ATOM 3034 N N . CYS D 1 17 ? 43.40100 59.41500 24.77800 1.000 69.34787 355 CYS D N 1
ATOM 3035 C CA . CYS D 1 17 ? 43.26100 58.23000 25.61000 1.000 67.58896 355 CYS D CA 1
ATOM 3036 C C . CYS D 1 17 ? 41.98500 58.32300 26.43700 1.000 59.24279 355 CYS D C 1
ATOM 3037 O O . CYS D 1 17 ? 41.17900 59.23200 26.28700 1.000 67.07648 355 CYS D O 1
ATOM 3040 N N . HIS D 1 18 ? 41.81600 57.37000 27.32800 1.000 59.56451 356 HIS D N 1
ATOM 3041 C CA . HIS D 1 18 ? 40.69100 57.40400 28.24300 1.000 61.39555 356 HIS D CA 1
ATOM 3042 C C . HIS D 1 18 ? 40.79600 58.65200 29.12800 1.000 66.06798 356 HIS D C 1
ATOM 3043 O O . HIS D 1 18 ? 41.85500 58.89600 29.72200 1.000 64.40008 356 HIS D O 1
ATOM 3050 N N . PRO D 1 19 ? 39.73800 59.46700 29.21000 1.000 64.21698 357 PRO D N 1
ATOM 3051 C CA . PRO D 1 19 ? 39.81600 60.68400 30.04500 1.000 63.96632 357 PRO D CA 1
ATOM 3052 C C . PRO D 1 19 ? 40.20900 60.41700 31.48500 1.000 59.91417 357 PRO D C 1
ATOM 3053 O O . PRO D 1 19 ? 40.97500 61.19500 32.05900 1.000 68.76778 357 PRO D O 1
ATOM 3057 N N . LYS D 1 20 ? 39.69800 59.35200 32.09400 1.000 62.94357 358 LYS D N 1
ATOM 3058 C CA . LYS D 1 20 ? 40.01800 59.04700 33.48600 1.000 70.14722 358 LYS D CA 1
ATOM 3059 C C . LYS D 1 20 ? 41.37400 58.36600 33.65800 1.000 71.66214 358 LYS D C 1
ATOM 3060 O O . LYS D 1 20 ? 41.79200 58.11700 34.79500 1.000 75.65377 358 LYS D O 1
ATOM 3066 N N . LEU D 1 21 ? 42.06100 58.03400 32.57200 1.000 71.89357 359 LEU D N 1
ATOM 3067 C CA . LEU D 1 21 ? 43.48800 57.79900 32.66500 1.000 73.00352 359 LEU D CA 1
ATOM 3068 C C . LEU D 1 21 ? 44.15300 59.15200 32.86800 1.000 79.31222 359 LEU D C 1
ATOM 3069 O O . LEU D 1 21 ? 43.65800 60.18000 32.39000 1.000 84.26960 359 LEU D O 1
ATOM 3074 N N . TYR D 1 22 ? 45.25600 59.15600 33.61500 1.000 76.44919 360 TYR D N 1
ATOM 3075 C CA . TYR D 1 22 ? 45.92000 60.39100 34.05200 1.000 84.60578 360 TYR D CA 1
ATOM 3076 C C . TYR D 1 22 ? 45.06800 61.12800 35.06200 1.000 87.02854 360 TYR D C 1
ATOM 3077 O O . TYR D 1 22 ? 45.24200 62.33200 35.26600 1.000 86.89734 360 TYR D O 1
ATOM 3086 N N . ASP D 1 23 ? 44.12600 60.41600 35.66500 1.000 83.67504 361 ASP D N 1
ATOM 3087 C CA . ASP D 1 23 ? 43.37100 60.90500 36.80000 1.000 87.04238 361 ASP D CA 1
ATOM 3088 C C . ASP D 1 23 ? 43.82800 60.12100 38.01400 1.000 89.17688 361 ASP D C 1
ATOM 3089 O O . ASP D 1 23 ? 44.04900 58.90700 37.92900 1.000 87.51923 361 ASP D O 1
ATOM 3094 N N . GLU D 1 24 ? 43.99900 60.82800 39.12600 1.000 92.96170 362 GLU D N 1
ATOM 3095 C CA . GLU D 1 24 ? 44.43800 60.19400 40.36100 1.000 91.82060 362 GLU D CA 1
ATOM 3096 C C . GLU D 1 24 ? 43.42200 59.14700 40.79900 1.000 85.53185 362 GLU D C 1
ATOM 3097 O O . GLU D 1 24 ? 42.22400 59.42800 40.89800 1.000 83.54811 362 GLU D O 1
ATOM 3103 N N . GLY D 1 25 ? 43.89400 57.93300 41.04200 1.000 83.52407 363 GLY D N 1
ATOM 3104 C CA . GLY D 1 25 ? 43.00100 56.90700 41.53500 1.000 78.26986 363 GLY D CA 1
ATOM 3105 C C . GLY D 1 25 ? 43.69500 55.57200 41.63100 1.000 72.54129 363 GLY D C 1
ATOM 3106 O O . GLY D 1 25 ? 44.82300 55.38800 41.16900 1.000 71.62645 363 GLY D O 1
ATOM 3107 N N . ASP D 1 26 ? 42.97600 54.64100 42.25000 1.000 73.81442 364 ASP D N 1
ATOM 3108 C CA . ASP D 1 26 ? 43.41400 53.26500 42.42000 1.000 72.06420 364 ASP D CA 1
ATOM 3109 C C . ASP D 1 26 ? 43.89700 52.68700 41.08800 1.000 75.84386 364 ASP D C 1
ATOM 3110 O O . ASP D 1 26 ? 43.20200 52.82600 40.06800 1.000 74.17843 364 ASP D O 1
ATOM 3115 N N . PRO D 1 27 ? 45.07700 52.05100 41.04600 1.000 76.49121 365 PRO D N 1
ATOM 3116 C CA . PRO D 1 27 ? 45.48800 51.37000 39.80900 1.000 69.07854 365 PRO D CA 1
ATOM 3117 C C . PRO D 1 27 ? 44.57100 50.22700 39.41100 1.000 69.33770 365 PRO D C 1
ATOM 3118 O O . PRO D 1 27 ? 44.48800 49.91100 38.21600 1.000 66.76230 365 PRO D O 1
ATOM 3122 N N . SER D 1 28 ? 43.87200 49.59800 40.35900 1.000 64.25667 366 SER D N 1
ATOM 3123 C CA . SER D 1 28 ? 42.97200 48.50000 40.02900 1.000 65.16235 366 SER D CA 1
ATOM 3124 C C . SER D 1 28 ? 41.52000 48.94600 39.82200 1.000 63.82080 366 SER D C 1
ATOM 3125 O O . SER D 1 28 ? 40.63100 48.09000 39.73700 1.000 56.13984 366 SER D O 1
ATOM 3128 N N . GLU D 1 29 ? 41.26300 50.25500 39.74800 1.000 63.80593 367 GLU D N 1
ATOM 3129 C CA . GLU D 1 29 ? 39.93400 50.75800 39.40400 1.000 66.39172 367 GLU D CA 1
ATOM 3130 C C . GLU D 1 29 ? 39.51800 50.27400 38.01200 1.000 64.65908 367 GLU D C 1
ATOM 3131 O O . GLU D 1 29 ? 40.26200 50.42800 37.03900 1.000 61.86364 367 GLU D O 1
ATOM 3137 N N . LYS D 1 30 ? 38.33800 49.66900 37.91300 1.000 62.44568 368 LYS D N 1
ATOM 3138 C CA . LYS D 1 30 ? 37.83800 49.24800 36.60900 1.000 61.57470 368 LYS D CA 1
ATOM 3139 C C . LYS D 1 30 ? 37.33300 50.45900 35.83300 1.000 59.19804 368 LYS D C 1
ATOM 3140 O O . LYS D 1 30 ? 36.43900 51.17500 36.29500 1.000 62.70461 368 LYS D O 1
ATOM 3146 N N . LEU D 1 31 ? 37.91800 50.69600 34.66600 1.000 55.59542 369 LEU D N 1
ATOM 3147 C CA . LEU D 1 31 ? 37.49700 51.76100 33.76800 1.000 50.14797 369 LEU D CA 1
ATOM 3148 C C . LEU D 1 31 ? 36.69100 51.17800 32.61900 1.000 49.71897 369 LEU D C 1
ATOM 3149 O O . LEU D 1 31 ? 37.05600 50.14400 32.05400 1.000 47.42508 369 LEU D O 1
ATOM 3154 N N . GLU D 1 32 ? 35.58900 51.84300 32.27500 1.000 54.10352 370 GLU D N 1
ATOM 3155 C CA . GLU D 1 32 ? 34.88000 51.52100 31.04400 1.000 47.71764 370 GLU D CA 1
ATOM 3156 C C . GLU D 1 32 ? 35.72100 51.99000 29.86700 1.000 41.96422 370 GLU D C 1
ATOM 3157 O O . GLU D 1 32 ? 36.07800 53.16500 29.79700 1.000 45.14116 370 GLU D O 1
ATOM 3163 N N . LEU D 1 33 ? 36.07200 51.08000 28.95300 1.000 44.04514 371 LEU D N 1
ATOM 3164 C CA . LEU D 1 33 ? 37.04300 51.44500 27.91500 1.000 42.99983 371 LEU D CA 1
ATOM 3165 C C . LEU D 1 33 ? 36.48900 52.53300 26.98500 1.000 44.12261 371 LEU D C 1
ATOM 3166 O O . LEU D 1 33 ? 37.16800 53.53000 26.70800 1.000 41.59393 371 LEU D O 1
ATOM 3171 N N . VAL D 1 34 ? 35.25800 52.35400 26.48900 1.000 42.96431 372 VAL D N 1
ATOM 3172 C CA . VAL D 1 34 ? 34.56500 53.33300 25.65500 1.000 45.00866 372 VAL D CA 1
ATOM 3173 C C . VAL D 1 34 ? 33.15800 53.50100 26.22600 1.000 38.38729 372 VAL D C 1
ATOM 3174 O O . VAL D 1 34 ? 32.57200 52.54400 26.73100 1.000 44.18059 372 VAL D O 1
ATOM 3178 N N . THR D 1 35 ? 32.60400 54.71400 26.15500 1.000 41.45560 373 THR D N 1
ATOM 3179 C CA . THR D 1 35 ? 31.34700 54.97300 26.87000 1.000 42.99145 373 THR D CA 1
ATOM 3180 C C . THR D 1 35 ? 30.20300 54.08100 26.36600 1.000 41.77398 373 THR D C 1
ATOM 3181 O O . THR D 1 35 ? 30.04400 53.85600 25.16100 1.000 40.34455 373 THR D O 1
ATOM 3185 N N . GLY D 1 36 ? 29.43500 53.52000 27.30500 1.000 39.74616 374 GLY D N 1
ATOM 3186 C CA . GLY D 1 36 ? 28.28400 52.71200 26.96500 1.000 36.38741 374 GLY D CA 1
ATOM 3187 C C . GLY D 1 36 ? 28.55500 51.29700 26.47100 1.000 42.73564 374 GLY D C 1
ATOM 3188 O O . GLY D 1 36 ? 27.59100 50.57600 26.17700 1.000 40.16877 374 GLY D O 1
ATOM 3189 N N . THR D 1 37 ? 29.82000 50.85900 26.38100 1.000 41.48617 375 THR D N 1
ATOM 3190 C CA . THR D 1 37 ? 30.11600 49.52400 25.85500 1.000 44.51811 375 THR D CA 1
ATOM 3191 C C . THR D 1 37 ? 30.04000 48.43100 26.90100 1.000 42.25736 375 THR D C 1
ATOM 3192 O O . THR D 1 37 ? 29.95200 47.25700 26.52700 1.000 44.07481 375 THR D O 1
ATOM 3196 N N . ASN D 1 38 ? 30.10300 48.78600 28.19000 1.000 43.94721 376 ASN D N 1
ATOM 3197 C CA . ASN D 1 38 ? 30.09100 47.80700 29.28600 1.000 47.23234 376 ASN D CA 1
ATOM 3198 C C . ASN D 1 38 ? 31.25000 46.81300 29.15200 1.000 45.94328 376 ASN D C 1
ATOM 3199 O O . ASN D 1 38 ? 31.12800 45.62600 29.45400 1.000 52.06932 376 ASN D O 1
ATOM 3204 N N . VAL D 1 39 ? 32.38100 47.30700 28.67100 1.000 45.91370 377 VAL D N 1
ATOM 3205 C CA . VAL D 1 39 ? 33.60800 46.53800 28.53400 1.000 50.94433 377 VAL D CA 1
ATOM 3206 C C . VAL D 1 39 ? 34.64600 47.25200 29.38400 1.000 49.25946 377 VAL D C 1
ATOM 3207 O O . VAL D 1 39 ? 35.03300 48.39000 29.07900 1.000 41.64854 377 VAL D O 1
ATOM 3211 N N . TYR D 1 40 ? 35.09000 46.59600 30.44900 1.000 44.35322 378 TYR D N 1
ATOM 3212 C CA . TYR D 1 40 ? 35.89400 47.24400 31.47000 1.000 52.41143 378 TYR D CA 1
ATOM 3213 C C . TYR D 1 40 ? 37.32600 46.71300 31.48300 1.000 49.43500 378 TYR D C 1
ATOM 3214 O O . TYR D 1 40 ? 37.58000 45.55100 31.15800 1.000 47.73787 378 TYR D O 1
ATOM 3223 N N . ILE D 1 41 ? 38.25200 47.59400 31.86300 1.000 47.55490 379 ILE D N 1
ATOM 3224 C CA . ILE D 1 41 ? 39.67200 47.29500 32.00000 1.000 45.65954 379 ILE D CA 1
ATOM 3225 C C . ILE D 1 41 ? 40.19500 48.09100 33.19400 1.000 52.44837 379 ILE D C 1
ATOM 3226 O O . ILE D 1 41 ? 39.77700 49.23200 33.42200 1.000 45.78226 379 ILE D O 1
ATOM 3231 N N . THR D 1 42 ? 41.09800 47.49300 33.97100 1.000 48.42544 380 THR D N 1
ATOM 3232 C CA . THR D 1 42 ? 41.66400 48.22800 35.09800 1.000 52.57950 380 THR D CA 1
ATOM 3233 C C . THR D 1 42 ? 42.55700 49.34700 34.59000 1.000 50.40501 380 THR D C 1
ATOM 3234 O O . THR D 1 42 ? 43.15600 49.24200 33.51700 1.000 55.97928 380 THR D O 1
ATOM 3238 N N . ARG D 1 43 ? 42.64700 50.42900 35.36800 1.000 46.80227 381 ARG D N 1
ATOM 3239 C CA . ARG D 1 43 ? 43.53900 51.52500 34.99100 1.000 51.75382 381 ARG D CA 1
ATOM 3240 C C . ARG D 1 43 ? 44.96800 51.03300 34.78400 1.000 57.03877 381 ARG D C 1
ATOM 3241 O O . ARG D 1 43 ? 45.68000 51.52100 33.89400 1.000 52.95395 381 ARG D O 1
ATOM 3249 N N . ALA D 1 44 ? 45.41000 50.07100 35.60600 1.000 55.67703 382 ALA D N 1
ATOM 3250 C CA . ALA D 1 44 ? 46.78400 49.59700 35.50200 1.000 57.70451 382 ALA D CA 1
ATOM 3251 C C . ALA D 1 44 ? 47.00500 48.87300 34.18100 1.000 51.58229 382 ALA D C 1
ATOM 3252 O O . ALA D 1 44 ? 48.00400 49.12100 33.49700 1.000 47.73094 382 ALA D O 1
ATOM 3254 N N . GLN D 1 45 ? 46.07900 47.98200 33.79600 1.000 49.79379 383 GLN D N 1
ATOM 3255 C CA . GLN D 1 45 ? 46.22200 47.31000 32.50700 1.000 51.21465 383 GLN D CA 1
ATOM 3256 C C . GLN D 1 45 ? 46.20300 48.31300 31.35900 1.000 49.73198 383 GLN D C 1
ATOM 3257 O O . GLN D 1 45 ? 46.97700 48.18200 30.40700 1.000 47.16244 383 GLN D O 1
ATOM 3263 N N . LEU D 1 46 ? 45.35200 49.34400 31.45000 1.000 52.28473 384 LEU D N 1
ATOM 3264 C CA . LEU D 1 46 ? 45.27100 50.33400 30.37400 1.000 51.87603 384 LEU D CA 1
ATOM 3265 C C . LEU D 1 46 ? 46.53900 51.16200 30.29100 1.000 49.26883 384 LEU D C 1
ATOM 3266 O O . LEU D 1 46 ? 46.96100 51.54900 29.19600 1.000 49.45818 384 LEU D O 1
ATOM 3279 N N . ASN D 1 48 ? 49.62100 50.26100 31.26300 1.000 51.98205 386 ASN D N 1
ATOM 3280 C CA . ASN D 1 48 ? 50.61900 49.35700 30.69800 1.000 53.85843 386 ASN D CA 1
ATOM 3281 C C . ASN D 1 48 ? 50.53500 49.33400 29.17000 1.000 53.29965 386 ASN D C 1
ATOM 3282 O O . ASN D 1 48 ? 51.55500 49.46500 28.48400 1.000 52.96618 386 ASN D O 1
ATOM 3287 N N . CYS D 1 49 ? 49.31400 49.23600 28.62100 1.000 52.83826 387 CYS D N 1
ATOM 3288 C CA . CYS D 1 49 ? 49.13300 49.24600 27.17200 1.000 42.36176 387 CYS D CA 1
ATOM 3289 C C . CYS D 1 49 ? 49.62700 50.54500 26.54200 1.000 50.06489 387 CYS D C 1
ATOM 3290 O O . CYS D 1 49 ? 50.24400 50.53100 25.46900 1.000 49.59318 387 CYS D O 1
ATOM 3293 N N . HIS D 1 50 ? 49.34500 51.68600 27.16800 1.000 48.91808 388 HIS D N 1
ATOM 3294 C CA . HIS D 1 50 ? 49.71700 52.94000 26.52500 1.000 52.14382 388 HIS D CA 1
ATOM 3295 C C . HIS D 1 50 ? 51.21200 53.19900 26.63800 1.000 50.79256 388 HIS D C 1
ATOM 3296 O O . HIS D 1 50 ? 51.83500 53.65000 25.67200 1.000 52.00268 388 HIS D O 1
ATOM 3303 N N . VAL D 1 51 ? 51.80500 52.91100 27.80000 1.000 51.40934 389 VAL D N 1
ATOM 3304 C CA . VAL D 1 51 ? 53.24100 53.12600 27.97200 1.000 55.12453 389 VAL D CA 1
ATOM 3305 C C . VAL D 1 51 ? 54.02600 52.22800 27.02100 1.000 56.47933 389 VAL D C 1
ATOM 3306 O O . VAL D 1 51 ? 54.92000 52.69300 26.30000 1.000 57.76915 389 VAL D O 1
ATOM 3310 N N . SER D 1 52 ? 53.67600 50.93700 26.97500 1.000 51.30572 390 SER D N 1
ATOM 3311 C CA . SER D 1 52 ? 54.35300 50.00900 26.07700 1.000 51.04447 390 SER D CA 1
ATOM 3312 C C . SER D 1 52 ? 54.22000 50.43900 24.62100 1.000 54.11627 390 SER D C 1
ATOM 3313 O O . SER D 1 52 ? 55.19300 50.38700 23.86500 1.000 55.84184 390 SER D O 1
ATOM 3316 N N . ALA D 1 53 ? 53.02800 50.88700 24.21100 1.000 58.33456 391 ALA D N 1
ATOM 3317 C CA . ALA D 1 53 ? 52.78100 51.18200 22.80100 1.000 53.53304 391 ALA D CA 1
ATOM 3318 C C . ALA D 1 53 ? 53.27700 52.55800 22.38000 1.000 55.50253 391 ALA D C 1
ATOM 3319 O O . ALA D 1 53 ? 53.62500 52.74200 21.20700 1.000 54.93471 391 ALA D O 1
ATOM 3321 N N . GLY D 1 54 ? 53.31500 53.52400 23.30000 1.000 54.52409 392 GLY D N 1
ATOM 3322 C CA . GLY D 1 54 ? 53.63600 54.89300 22.91900 1.000 54.40370 392 GLY D CA 1
ATOM 3323 C C . GLY D 1 54 ? 52.75900 55.39600 21.78000 1.000 60.22304 392 GLY D C 1
ATOM 3324 O O . GLY D 1 54 ? 51.52500 55.33400 21.83000 1.000 61.05804 392 GLY D O 1
ATOM 3325 N N . THR D 1 55 ? 53.40300 55.87900 20.72200 1.000 61.36491 393 THR D N 1
ATOM 3326 C CA . THR D 1 55 ? 52.69700 56.42600 19.57200 1.000 60.93406 393 THR D CA 1
ATOM 3327 C C . THR D 1 55 ? 52.20900 55.34100 18.62000 1.000 60.66017 393 THR D C 1
ATOM 3328 O O . THR D 1 55 ? 51.32700 55.59700 17.79100 1.000 66.84729 393 THR D O 1
ATOM 3332 N N . ARG D 1 56 ? 52.71400 54.12300 18.76900 1.000 59.60584 394 ARG D N 1
ATOM 3333 C CA . ARG D 1 56 ? 52.39000 53.00800 17.88700 1.000 60.00201 394 ARG D CA 1
ATOM 3334 C C . ARG D 1 56 ? 50.93200 52.55900 18.01800 1.000 57.54238 394 ARG D C 1
ATOM 3335 O O . ARG D 1 56 ? 50.60700 51.75000 18.89000 1.000 58.76989 394 ARG D O 1
ATOM 3343 N N . HIS D 1 57 ? 50.04400 53.04200 17.15400 1.000 56.71425 395 HIS D N 1
ATOM 3344 C CA . HIS D 1 57 ? 48.64000 52.67200 17.30000 1.000 56.06584 395 HIS D CA 1
ATOM 3345 C C . HIS D 1 57 ? 48.37700 51.23300 16.87400 1.000 57.86271 395 HIS D C 1
ATOM 3346 O O . HIS D 1 57 ? 47.38600 50.62800 17.30200 1.000 53.65197 395 HIS D O 1
ATOM 3353 N N . LYS D 1 58 ? 49.24000 50.66200 16.03900 1.000 57.42853 396 LYS D N 1
ATOM 3354 C CA . LYS D 1 58 ? 49.11100 49.23900 15.73600 1.000 54.61623 396 LYS D CA 1
ATOM 3355 C C . LYS D 1 58 ? 49.51900 48.39400 16.94200 1.000 52.28077 396 LYS D C 1
ATOM 3356 O O . LYS D 1 58 ? 48.89800 47.36300 17.22500 1.000 49.92579 396 LYS D O 1
ATOM 3362 N N . VAL D 1 59 ? 50.52500 48.84900 17.69300 1.000 46.93458 397 VAL D N 1
ATOM 3363 C CA . VAL D 1 59 ? 50.95000 48.15100 18.89900 1.000 50.91401 397 VAL D CA 1
ATOM 3364 C C . VAL D 1 59 ? 49.89900 48.29100 20.00700 1.000 51.34805 397 VAL D C 1
ATOM 3365 O O . VAL D 1 59 ? 49.60100 47.32200 20.72100 1.000 46.71464 397 VAL D O 1
ATOM 3369 N N . LEU D 1 60 ? 49.30600 49.48800 20.15700 1.000 51.57712 398 LEU D N 1
ATOM 3370 C CA . LEU D 1 60 ? 48.21000 49.67800 21.11400 1.000 48.25842 398 LEU D CA 1
ATOM 3371 C C . LEU D 1 60 ? 47.09800 48.65200 20.90700 1.000 43.53174 398 LEU D C 1
ATOM 3372 O O . LEU D 1 60 ? 46.67800 47.97600 21.85000 1.000 43.43206 398 LEU D O 1
ATOM 3377 N N . LEU D 1 61 ? 46.60800 48.52200 19.67600 1.000 41.66101 399 LEU D N 1
ATOM 3378 C CA . LEU D 1 61 ? 45.64500 47.47500 19.37100 1.000 44.57594 399 LEU D CA 1
ATOM 3379 C C . LEU D 1 61 ? 46.15600 46.10200 19.81200 1.000 47.81424 399 LEU D C 1
ATOM 3380 O O . LEU D 1 61 ? 45.40200 45.28900 20.36600 1.000 44.56128 399 LEU D O 1
ATOM 3385 N N . ARG D 1 62 ? 47.43500 45.81900 19.55600 1.000 47.07194 400 ARG D N 1
ATOM 3386 C CA . ARG D 1 62 ? 48.00500 44.53600 19.96300 1.000 51.68489 400 ARG D CA 1
ATOM 3387 C C . ARG D 1 62 ? 47.98000 44.38900 21.48300 1.000 44.75588 400 ARG D C 1
ATOM 3388 O O . ARG D 1 62 ? 47.52600 43.37000 22.01900 1.000 43.70601 400 ARG D O 1
ATOM 3396 N N . ARG D 1 63 ? 48.46400 45.41000 22.19300 1.000 37.88127 401 ARG D N 1
ATOM 3397 C CA . ARG D 1 63 ? 48.48900 45.35100 23.64700 1.000 40.87475 401 ARG D CA 1
ATOM 3398 C C . ARG D 1 63 ? 47.08400 45.21200 24.22500 1.000 45.29265 401 ARG D C 1
ATOM 3399 O O . ARG D 1 63 ? 46.86300 44.41200 25.14600 1.000 42.87225 401 ARG D O 1
ATOM 3407 N N . LEU D 1 64 ? 46.11100 45.96500 23.68900 1.000 44.40771 402 LEU D N 1
ATOM 3408 C CA . LEU D 1 64 ? 44.75700 45.87700 24.23500 1.000 41.95581 402 LEU D CA 1
ATOM 3409 C C . LEU D 1 64 ? 44.18100 44.49000 24.01800 1.000 39.04991 402 LEU D C 1
ATOM 3410 O O . LEU D 1 64 ? 43.58700 43.91200 24.93400 1.000 41.27614 402 LEU D O 1
ATOM 3415 N N . LEU D 1 65 ? 44.37900 43.91900 22.82600 1.000 38.90954 403 LEU D N 1
ATOM 3416 C CA . LEU D 1 65 ? 43.84000 42.58700 22.56900 1.000 43.94447 403 LEU D CA 1
ATOM 3417 C C . LEU D 1 65 ? 44.53100 41.53800 23.43600 1.000 48.24343 403 LEU D C 1
ATOM 3418 O O . LEU D 1 65 ? 43.87800 40.61600 23.93100 1.000 48.44791 403 LEU D O 1
ATOM 3423 N N . ALA D 1 66 ? 45.85300 41.66200 23.63100 1.000 45.10650 404 ALA D N 1
ATOM 3424 C CA . ALA D 1 66 ? 46.55600 40.76900 24.54900 1.000 49.03187 404 ALA D CA 1
ATOM 3425 C C . ALA D 1 66 ? 46.01000 40.91500 25.96400 1.000 52.18180 404 ALA D C 1
ATOM 3426 O O . ALA D 1 66 ? 45.93100 39.93800 26.71800 1.000 46.00084 404 ALA D O 1
ATOM 3428 N N . SER D 1 67 ? 45.62200 42.13600 26.33600 1.000 45.95404 405 SER D N 1
ATOM 3429 C CA . SER D 1 67 ? 45.17300 42.38100 27.69500 1.000 44.64962 405 SER D CA 1
ATOM 3430 C C . SER D 1 67 ? 43.85200 41.67700 27.98900 1.000 47.14851 405 SER D C 1
ATOM 3431 O O . SER D 1 67 ? 43.65600 41.18500 29.10400 1.000 46.79531 405 SER D O 1
ATOM 3434 N N . PHE D 1 68 ? 42.95400 41.58300 27.00200 1.000 45.89687 406 PHE D N 1
ATOM 3435 C CA . PHE D 1 68 ? 41.66700 40.92100 27.20400 1.000 45.94547 406 PHE D CA 1
ATOM 3436 C C . PHE D 1 68 ? 41.71600 39.41400 26.98500 1.000 53.76157 406 PHE D C 1
ATOM 3437 O O . PHE D 1 68 ? 40.91300 38.68800 27.58800 1.000 48.40138 406 PHE D O 1
ATOM 3445 N N . PHE D 1 69 ? 42.61800 38.92700 26.12300 1.000 53.25559 407 PHE D N 1
ATOM 3446 C CA . PHE D 1 69 ? 42.64400 37.53000 25.70400 1.000 55.15706 407 PHE D CA 1
ATOM 3447 C C . PHE D 1 69 ? 44.04400 36.95700 25.87000 1.000 60.35313 407 PHE D C 1
ATOM 3448 O O . PHE D 1 69 ? 45.01600 37.53900 25.37100 1.000 56.48977 407 PHE D O 1
ATOM 3456 N N . ASP D 1 70 ? 44.14400 35.80900 26.54200 1.000 57.65955 408 ASP D N 1
ATOM 3457 C CA . ASP D 1 70 ? 45.41600 35.10800 26.61500 1.000 60.79240 408 ASP D CA 1
ATOM 3458 C C . ASP D 1 70 ? 45.63300 34.30300 25.33500 1.000 62.10259 408 ASP D C 1
ATOM 3459 O O . ASP D 1 70 ? 44.77500 34.24700 24.44900 1.000 55.82063 408 ASP D O 1
ATOM 3464 N N . ARG D 1 71 ? 46.80300 33.66000 25.25400 1.000 65.18671 409 ARG D N 1
ATOM 3465 C CA . ARG D 1 71 ? 47.21500 32.98700 24.02300 1.000 65.80797 409 ARG D CA 1
ATOM 3466 C C . ARG D 1 71 ? 46.24400 31.88100 23.64100 1.000 64.74891 409 ARG D C 1
ATOM 3467 O O . ARG D 1 71 ? 45.92200 31.70700 22.46000 1.000 68.95357 409 ARG D O 1
ATOM 3475 N N . ASN D 1 72 ? 45.75600 31.13300 24.63100 1.000 65.20237 410 ASN D N 1
ATOM 3476 C CA . ASN D 1 72 ? 44.82200 30.04600 24.35700 1.000 72.55711 410 ASN D CA 1
ATOM 3477 C C . ASN D 1 72 ? 43.53800 30.56700 23.71800 1.000 73.48516 410 ASN D C 1
ATOM 3478 O O . ASN D 1 72 ? 43.09900 30.05400 22.68200 1.000 71.86206 410 ASN D O 1
ATOM 3483 N N . THR D 1 73 ? 42.93100 31.59700 24.32300 1.000 74.30114 411 THR D N 1
ATOM 3484 C CA . THR D 1 73 ? 41.71000 32.19700 23.78000 1.000 71.99086 411 THR D CA 1
ATOM 3485 C C . THR D 1 73 ? 41.92600 32.71300 22.36000 1.000 74.27191 411 THR D C 1
ATOM 3486 O O . THR D 1 73 ? 41.10300 32.46600 21.46600 1.000 76.87985 411 THR D O 1
ATOM 3490 N N . LEU D 1 74 ? 43.02900 33.43800 22.13500 1.000 67.22006 412 LEU D N 1
ATOM 3491 C CA . LEU D 1 74 ? 43.33900 33.91100 20.78700 1.000 71.21972 412 LEU D CA 1
ATOM 3492 C C . LEU D 1 74 ? 43.48800 32.74600 19.81900 1.000 76.52776 412 LEU D C 1
ATOM 3493 O O . LEU D 1 74 ? 42.93400 32.76800 18.71400 1.000 74.83949 412 LEU D O 1
ATOM 3498 N N . ALA D 1 75 ? 44.23400 31.71000 20.22300 1.000 76.32440 413 ALA D N 1
ATOM 3499 C CA . ALA D 1 75 ? 44.54500 30.61900 19.30600 1.000 78.60232 413 ALA D CA 1
ATOM 3500 C C . ALA D 1 75 ? 43.31500 29.81000 18.90100 1.000 82.30069 413 ALA D C 1
ATOM 3501 O O . ALA D 1 75 ? 43.32600 29.20700 17.82100 1.000 83.06222 413 ALA D O 1
ATOM 3503 N 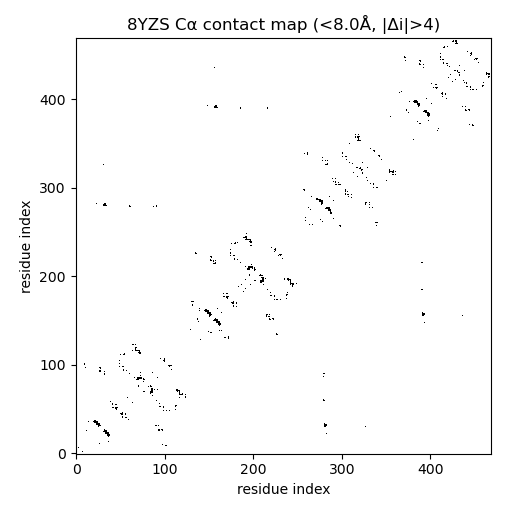N . ASN D 1 76 ? 42.25600 29.79600 19.72100 1.000 81.97850 414 ASN D N 1
ATOM 3504 C CA . ASN D 1 76 ? 41.04400 29.03700 19.41200 1.000 78.00351 414 ASN D CA 1
ATOM 3505 C C . ASN D 1 76 ? 40.10200 29.76700 18.45400 1.000 81.29213 414 ASN D C 1
ATOM 3506 O O . ASN D 1 76 ? 38.99900 29.26700 18.19800 1.000 76.19329 414 ASN D O 1
ATOM 3511 N N . SER D 1 77 ? 40.50200 30.92500 17.92400 1.000 82.65183 415 SER D N 1
ATOM 3512 C CA . SER D 1 77 ? 39.72400 31.64600 16.91100 1.000 82.34537 415 SER D CA 1
ATOM 3513 C C . SER D 1 77 ? 40.57900 31.86300 15.67400 1.000 82.83968 415 SER D C 1
ATOM 3514 O O . SER D 1 77 ? 41.79400 31.66300 15.71600 1.000 86.20632 415 SER D O 1
ATOM 3517 N N . PRO D 1 93 ? 35.99000 32.71300 16.99800 1.000 84.43795 431 PRO D N 1
ATOM 3518 C CA . PRO D 1 93 ? 35.47600 34.09400 17.02200 1.000 89.30633 431 PRO D CA 1
ATOM 3519 C C . PRO D 1 93 ? 35.68700 34.80500 18.38300 1.000 83.90137 431 PRO D C 1
ATOM 3520 O O . PRO D 1 93 ? 35.11600 34.38500 19.40100 1.000 81.87286 431 PRO D O 1
ATOM 3524 N N . LEU D 1 94 ? 36.50700 35.85900 18.39400 1.000 78.71602 432 LEU D N 1
ATOM 3525 C CA . LEU D 1 94 ? 36.76000 36.60800 19.62000 1.000 75.80911 432 LEU D CA 1
ATOM 3526 C C . LEU D 1 94 ? 35.52000 37.39900 20.02200 1.000 72.67178 432 LEU D C 1
ATOM 3527 O O . LEU D 1 94 ? 34.72000 37.80300 19.17000 1.000 69.65644 432 LEU D O 1
ATOM 3532 N N . ASP D 1 95 ? 35.36700 37.61400 21.33600 1.000 71.85402 433 ASP D N 1
ATOM 3533 C CA . ASP D 1 95 ? 34.18900 38.29200 21.88200 1.000 68.84687 433 ASP D CA 1
ATOM 3534 C C . ASP D 1 95 ? 33.90200 39.58800 21.13300 1.000 67.70402 433 ASP D C 1
ATOM 3535 O O . ASP D 1 95 ? 34.73900 40.49900 21.09500 1.000 66.19024 433 ASP D O 1
ATOM 3540 N N . SER D 1 96 ? 32.71000 39.65900 20.53300 1.000 62.30808 434 SER D N 1
ATOM 3541 C CA . SER D 1 96 ? 32.37700 40.78700 19.66700 1.000 64.93513 434 SER D CA 1
ATOM 3542 C C . SER D 1 96 ? 32.33100 42.10000 20.44500 1.000 64.84137 434 SER D C 1
ATOM 3543 O O . SER D 1 96 ? 32.72300 43.15300 19.92300 1.000 64.72519 434 SER D O 1
ATOM 3546 N N . ARG D 1 97 ? 31.85800 42.06500 21.69100 1.000 57.96371 435 ARG D N 1
ATOM 3547 C CA . ARG D 1 97 ? 31.69800 43.31600 22.41900 1.000 61.45198 435 ARG D CA 1
ATOM 3548 C C . ARG D 1 97 ? 33.04500 43.87500 22.86300 1.000 62.47345 435 ARG D C 1
ATOM 3549 O O . ARG D 1 97 ? 33.25500 45.09500 22.81900 1.000 58.61064 435 ARG D O 1
ATOM 3557 N N . VAL D 1 98 ? 33.98200 43.00100 23.25400 1.000 61.27161 436 VAL D N 1
ATOM 3558 C CA . VAL D 1 98 ? 35.35200 43.44000 23.51300 1.000 56.14115 436 VAL D CA 1
ATOM 3559 C C . VAL D 1 98 ? 35.97800 43.98700 22.24100 1.000 52.37452 436 VAL D C 1
ATOM 3560 O O . VAL D 1 98 ? 36.63500 45.03500 22.25100 1.000 49.48479 436 VAL D O 1
ATOM 3564 N N . LEU D 1 99 ? 35.78700 43.28300 21.12400 1.000 56.69566 437 LEU D N 1
ATOM 3565 C CA . LEU D 1 99 ? 36.39600 43.69900 19.86400 1.000 56.28874 437 LEU D CA 1
ATOM 3566 C C . LEU D 1 99 ? 35.87000 45.05300 19.41800 1.000 54.66800 437 LEU D C 1
ATOM 3567 O O . LEU D 1 99 ? 36.64600 45.93900 19.03400 1.000 49.09063 437 LEU D O 1
ATOM 3572 N N . HIS D 1 100 ? 34.54500 45.21700 19.43900 1.000 57.78868 438 HIS D N 1
ATOM 3573 C CA . HIS D 1 100 ? 33.94500 46.50800 19.12700 1.000 60.76229 438 HIS D CA 1
ATOM 3574 C C . HIS D 1 100 ? 34.55800 47.60500 19.98700 1.000 52.98754 438 HIS D C 1
ATOM 3575 O O . HIS D 1 100 ? 35.02800 48.63000 19.47200 1.000 45.69888 438 HIS D O 1
ATOM 3582 N N . ALA D 1 101 ? 34.61900 47.36900 21.30300 1.000 49.76397 439 ALA D N 1
ATOM 3583 C CA . ALA D 1 101 ? 35.09700 48.40000 22.21900 1.000 43.59687 439 ALA D CA 1
ATOM 3584 C C . ALA D 1 101 ? 36.56200 48.72600 21.97000 1.000 42.67568 439 ALA D C 1
ATOM 3585 O O . ALA D 1 101 ? 36.95400 49.90100 21.97500 1.000 40.56182 439 ALA D O 1
ATOM 3587 N N . VAL D 1 102 ? 37.38300 47.71200 21.69600 1.000 38.88233 440 VAL D N 1
ATOM 3588 C CA . VAL D 1 102 ? 38.80400 47.98600 21.47200 1.000 44.15100 440 VAL D CA 1
ATOM 3589 C C . VAL D 1 102 ? 39.00900 48.74700 20.15700 1.000 42.34092 440 VAL D C 1
ATOM 3590 O O . VAL D 1 102 ? 39.81900 49.68400 20.07200 1.000 40.91422 440 VAL D O 1
ATOM 3594 N N . LYS D 1 103 ? 38.26600 48.36900 19.11800 1.000 45.82667 441 LYS D N 1
ATOM 3595 C CA . LYS D 1 103 ? 38.38900 49.05800 17.84000 1.000 49.35684 441 LYS D CA 1
ATOM 3596 C C . LYS D 1 103 ? 37.88300 50.49600 17.93100 1.000 47.79038 441 LYS D C 1
ATOM 3597 O O . LYS D 1 103 ? 38.54000 51.41300 17.41200 1.000 44.81835 441 LYS D O 1
ATOM 3603 N N . TYR D 1 104 ? 36.73000 50.72400 18.59200 1.000 43.17751 442 TYR D N 1
ATOM 3604 C CA . TYR D 1 104 ? 36.30300 52.10500 18.85000 1.000 48.39758 442 TYR D CA 1
ATOM 3605 C C . TYR D 1 104 ? 37.40300 52.87700 19.56500 1.000 47.45875 442 TYR D C 1
ATOM 3606 O O . TYR D 1 104 ? 37.74700 54.00000 19.17700 1.000 43.54094 442 TYR D O 1
ATOM 3615 N N . TYR D 1 105 ? 37.97600 52.27300 20.61600 1.000 45.14736 443 TYR D N 1
ATOM 3616 C CA . TYR D 1 105 ? 39.00300 52.95200 21.39600 1.000 40.87207 443 TYR D CA 1
ATOM 3617 C C . TYR D 1 105 ? 40.20600 53.31300 20.53600 1.000 46.82806 443 TYR D C 1
ATOM 3618 O O . TYR D 1 105 ? 40.72600 54.43400 20.61900 1.000 47.91027 443 TYR D O 1
ATOM 3627 N N . CYS D 1 106 ? 40.67300 52.36800 19.70500 1.000 46.25659 444 CYS D N 1
ATOM 3628 C CA . CYS D 1 106 ? 41.87600 52.63200 18.91900 1.000 51.61011 444 CYS D CA 1
ATOM 3629 C C . CYS D 1 106 ? 41.59200 53.57300 17.75600 1.000 58.89017 444 CYS D C 1
ATOM 3630 O O . CYS D 1 106 ? 42.48000 54.33400 17.34500 1.000 60.37966 444 CYS D O 1
ATOM 3633 N N . GLN D 1 107 ? 40.36800 53.55400 17.22300 1.000 52.86889 445 GLN D N 1
ATOM 3634 C CA . GLN D 1 107 ? 40.04100 54.50000 16.16000 1.000 65.08167 445 GLN D CA 1
ATOM 3635 C C . GLN D 1 107 ? 39.94500 55.92900 16.69200 1.000 60.88337 445 GLN D C 1
ATOM 3636 O O . GLN D 1 107 ? 40.27600 56.88900 15.98600 1.000 60.75254 445 GLN D O 1
ATOM 3642 N N . ASN D 1 108 ? 39.51500 56.08900 17.94100 1.000 58.57033 446 ASN D N 1
ATOM 3643 C CA . ASN D 1 108 ? 39.59900 57.40200 18.56600 1.000 56.23452 446 ASN D CA 1
ATOM 3644 C C . ASN D 1 108 ? 41.04700 57.80100 18.82300 1.000 60.72142 446 ASN D C 1
ATOM 3645 O O . ASN D 1 108 ? 41.40400 58.98200 18.73200 1.000 59.17715 446 ASN D O 1
ATOM 3650 N N . PHE D 1 109 ? 41.89300 56.82600 19.15600 1.000 61.18337 447 PHE D N 1
ATOM 3651 C CA . PHE D 1 109 ? 43.30800 57.10200 19.36900 1.000 59.99641 447 PHE D CA 1
ATOM 3652 C C . PHE D 1 109 ? 43.98100 57.57800 18.08700 1.000 59.71820 447 PHE D C 1
ATOM 3653 O O . PHE D 1 109 ? 44.84800 58.46000 18.11000 1.000 57.60996 447 PHE D O 1
ATOM 3661 N N . ALA D 1 110 ? 43.61800 56.97600 16.96200 1.000 57.69277 448 ALA D N 1
ATOM 3662 C CA . ALA D 1 110 ? 44.22800 57.28800 15.67700 1.000 66.26324 448 ALA D CA 1
ATOM 3663 C C . ALA D 1 110 ? 43.13200 57.13500 14.63400 1.000 69.53142 448 ALA D C 1
ATOM 3664 O O . ALA D 1 110 ? 42.84800 56.02700 14.16500 1.000 65.95888 448 ALA D O 1
ATOM 3666 N N . PRO D 1 111 ? 42.46700 58.23600 14.27700 1.000 70.32284 449 PRO D N 1
ATOM 3667 C CA . PRO D 1 111 ? 41.41600 58.13500 13.24700 1.000 72.55363 449 PRO D CA 1
ATOM 3668 C C . PRO D 1 111 ? 41.96400 57.69500 11.89300 1.000 70.18755 449 PRO D C 1
ATOM 3669 O O . PRO D 1 111 ? 41.18800 57.25900 11.03300 1.000 67.84293 449 PRO D O 1
ATOM 3673 N N . ASN D 1 112 ? 43.28900 57.75500 11.71300 1.000 72.99547 450 ASN D N 1
ATOM 3674 C CA . ASN D 1 112 ? 43.96800 57.13400 10.57700 1.000 76.70831 450 ASN D CA 1
ATOM 3675 C C . ASN D 1 112 ? 43.63800 55.64800 10.42100 1.000 78.81414 450 ASN D C 1
ATOM 3676 O O . ASN D 1 112 ? 43.72200 55.10500 9.31200 1.000 76.51224 450 ASN D O 1
ATOM 3681 N N . PHE D 1 113 ? 43.28600 54.97400 11.51700 1.000 72.46286 451 PHE D N 1
ATOM 3682 C CA . PHE D 1 113 ? 43.28000 53.51500 11.57400 1.000 73.61271 451 PHE D CA 1
ATOM 3683 C C . PHE D 1 113 ? 42.12600 52.95500 10.75500 1.000 71.98357 451 PHE D C 1
ATOM 3684 O O . PHE D 1 113 ? 40.95700 53.13800 11.11000 1.000 73.55431 451 PHE D O 1
ATOM 3692 N N . LYS D 1 114 ? 42.44800 52.24700 9.67500 1.000 73.46535 452 LYS D N 1
ATOM 3693 C CA . LYS D 1 114 ? 41.41700 51.64900 8.84200 1.000 75.18418 452 LYS D CA 1
ATOM 3694 C C . LYS D 1 114 ? 40.87600 50.39300 9.50700 1.000 72.52262 452 LYS D C 1
ATOM 3695 O O . LYS D 1 114 ? 41.62600 49.60400 10.08500 1.000 78.14981 452 LYS D O 1
ATOM 3701 N N . GLU D 1 115 ? 39.56200 50.21200 9.41800 1.000 66.18017 453 GLU D N 1
ATOM 3702 C CA . GLU D 1 115 ? 38.92700 49.04200 10.00800 1.000 68.80760 453 GLU D CA 1
ATOM 3703 C C . GLU D 1 115 ? 39.43000 47.74600 9.38600 1.000 78.63649 453 GLU D C 1
ATOM 3704 O O . GLU D 1 115 ? 39.38900 46.69000 10.03000 1.000 80.33786 453 GLU D O 1
ATOM 3710 N N . SER D 1 116 ? 39.89100 47.79100 8.13500 1.000 80.29394 454 SER D N 1
ATOM 3711 C CA . SER D 1 116 ? 40.36100 46.56400 7.50300 1.000 77.09175 454 SER D CA 1
ATOM 3712 C C . SER D 1 116 ? 41.64200 46.06100 8.16300 1.000 74.64243 454 SER D C 1
ATOM 3713 O O . SER D 1 116 ? 41.76500 44.86600 8.45000 1.000 74.82285 454 SER D O 1
ATOM 3716 N N . GLU D 1 117 ? 42.59900 46.95400 8.43300 1.000 72.03320 455 GLU D N 1
ATOM 3717 C CA . GLU D 1 117 ? 43.85000 46.50500 9.02900 1.000 78.21757 455 GLU D CA 1
ATOM 3718 C C . GLU D 1 117 ? 43.71000 46.18700 10.50600 1.000 74.64961 455 GLU D C 1
ATOM 3719 O O . GLU D 1 117 ? 44.59600 45.53300 11.06300 1.000 74.62827 455 GLU D O 1
ATOM 3733 N N . ASN D 1 119 ? 41.07700 44.39100 11.86500 1.000 74.87327 457 ASN D N 1
ATOM 3734 C CA . ASN D 1 119 ? 40.76300 42.97000 11.80600 1.000 76.18029 457 ASN D CA 1
ATOM 3735 C C . ASN D 1 119 ? 41.91600 42.16100 11.23200 1.000 71.67739 457 ASN D C 1
ATOM 3736 O O . ASN D 1 119 ? 41.97700 40.95200 11.46600 1.000 72.95000 457 ASN D O 1
ATOM 3741 N N . ALA D 1 120 ? 42.83400 42.80200 10.50200 1.000 72.19037 458 ALA D N 1
ATOM 3742 C CA . ALA D 1 120 ? 44.04300 42.11400 10.06000 1.000 73.81561 458 ALA D CA 1
ATOM 3743 C C . ALA D 1 120 ? 44.95600 41.82100 11.24400 1.000 71.39295 458 ALA D C 1
ATOM 3744 O O . ALA D 1 120 ? 45.41700 40.68700 11.42300 1.000 66.40692 458 ALA D O 1
ATOM 3746 N N . ILE D 1 121 ? 45.22300 42.84500 12.06300 1.000 71.62554 459 ILE D N 1
ATOM 3747 C CA . ILE D 1 121 ? 46.05100 42.68600 13.25100 1.000 67.32243 459 ILE D CA 1
ATOM 3748 C C . ILE D 1 121 ? 45.44300 41.66400 14.19800 1.000 67.07030 459 ILE D C 1
ATOM 3749 O O . ILE D 1 121 ? 46.17100 40.91400 14.86100 1.000 68.97316 459 ILE D O 1
ATOM 3754 N N . ALA D 1 122 ? 44.11000 41.58300 14.24900 1.000 64.66504 460 ALA D N 1
ATOM 3755 C CA . ALA D 1 122 ? 43.46500 40.65400 15.17200 1.000 66.53699 460 ALA D CA 1
ATOM 3756 C C . ALA D 1 122 ? 43.54300 39.22000 14.66500 1.000 72.65105 460 ALA D C 1
ATOM 3757 O O . ALA D 1 122 ? 43.82600 38.29400 15.43800 1.000 73.52790 460 ALA D O 1
ATOM 3759 N N . ALA D 1 123 ? 43.29100 39.01000 13.37200 1.000 72.04196 461 ALA D N 1
ATOM 3760 C CA . ALA D 1 123 ? 43.49700 37.68400 12.80000 1.000 70.65286 461 ALA D CA 1
ATOM 3761 C C . ALA D 1 123 ? 44.95900 37.27400 12.90100 1.000 68.36106 461 ALA D C 1
ATOM 3762 O O . ALA D 1 123 ? 45.26800 36.11300 13.18500 1.000 73.75457 461 ALA D O 1
ATOM 3764 N N . ASP D 1 124 ? 45.87300 38.22300 12.69600 1.000 65.67403 462 ASP D N 1
ATOM 3765 C CA . ASP D 1 124 ? 47.29500 37.90200 12.69200 1.000 67.90746 462 ASP D CA 1
ATOM 3766 C C . ASP D 1 124 ? 47.75100 37.36200 14.04400 1.000 78.14860 462 ASP D C 1
ATOM 3767 O O . ASP D 1 124 ? 48.65100 36.51200 14.11300 1.000 81.11176 462 ASP D O 1
ATOM 3780 N N . CYS D 1 126 ? 45.77600 35.77100 16.19700 1.000 69.60758 464 CYS D N 1
ATOM 3781 C CA . CYS D 1 126 ? 45.17700 34.45000 16.35300 1.000 74.31690 464 CYS D CA 1
ATOM 3782 C C . CYS D 1 126 ? 45.99500 33.39500 15.61500 1.000 74.62639 464 CYS D C 1
ATOM 3783 O O . CYS D 1 126 ? 46.15800 32.27300 16.10600 1.000 73.29929 464 CYS D O 1
ATOM 3786 N N . THR D 1 127 ? 46.53200 33.74600 14.44400 1.000 77.02933 465 THR D N 1
ATOM 3787 C CA . THR D 1 127 ? 47.48200 32.87500 13.76000 1.000 76.29766 465 THR D CA 1
ATOM 3788 C C . THR D 1 127 ? 48.74000 32.67300 14.60100 1.000 76.58326 465 THR D C 1
ATOM 3789 O O . THR D 1 127 ? 49.15800 31.53600 14.85100 1.000 81.78164 465 THR D O 1
ATOM 3793 N N . ASN D 1 128 ? 49.35700 33.77200 15.05100 1.000 73.18318 466 ASN D N 1
ATOM 3794 C CA . ASN D 1 128 ? 50.58700 33.67600 15.84000 1.000 76.43907 466 ASN D CA 1
ATOM 3795 C C . ASN D 1 128 ? 50.40900 32.78500 17.06100 1.000 76.11913 466 ASN D C 1
ATOM 3796 O O . ASN D 1 128 ? 51.33700 32.07700 17.47000 1.000 80.24521 466 ASN D O 1
ATOM 3801 N N . ALA D 1 129 ? 49.22800 32.81500 17.66600 1.000 75.28214 467 ALA D N 1
ATOM 3802 C CA . ALA D 1 129 ? 49.04000 32.08500 18.91000 1.000 76.08648 467 ALA D CA 1
ATOM 3803 C C . ALA D 1 129 ? 48.87300 30.58900 18.67700 1.000 75.50982 467 ALA D C 1
ATOM 3804 O O . ALA D 1 129 ? 49.32300 29.79000 19.50500 1.000 74.60278 467 ALA D O 1
ATOM 3806 N N . ARG D 1 130 ? 48.22800 30.18900 17.57600 1.000 77.57573 468 ARG D N 1
ATOM 3807 C CA . ARG D 1 130 ? 48.11200 28.76800 17.25900 1.000 79.67146 468 ARG D CA 1
ATOM 3808 C C . ARG D 1 130 ? 49.48200 28.10700 17.22600 1.000 79.71418 468 ARG D C 1
ATOM 3809 O O . ARG D 1 130 ? 49.72500 27.11200 17.92600 1.000 77.89380 468 ARG D O 1
ATOM 3817 N N . ARG D 1 131 ? 50.39600 28.66400 16.42200 1.000 76.40222 469 ARG D N 1
ATOM 3818 C CA . ARG D 1 131 ? 51.74200 28.11500 16.30700 1.000 80.26446 469 ARG D CA 1
ATOM 3819 C C . ARG D 1 131 ? 52.39400 27.93800 17.67200 1.000 80.53360 469 ARG D C 1
ATOM 3820 O O . ARG D 1 131 ? 52.87000 26.84800 18.01300 1.000 83.74737 469 ARG D O 1
ATOM 3828 N N . VAL D 1 132 ? 52.42100 29.00400 18.46700 1.000 75.79194 470 VAL D N 1
ATOM 3829 C CA . VAL D 1 132 ? 53.13200 28.98900 19.73200 1.000 73.36837 470 VAL D CA 1
ATOM 3830 C C . VAL D 1 132 ? 52.24500 28.44200 20.84700 1.000 74.75311 470 VAL D C 1
ATOM 3831 O O . VAL D 1 132 ? 51.75800 27.31100 20.77000 1.000 77.87743 470 VAL D O 1
#

Organism: Homo sapiens (NCBI:txid9606)

Secondary structure (DSSP, 8-state):
-TTTTS---SS-GGGSSS--TT-EEESSTTS--EEETTT--HHHHHTT-HHHHHHHHHHHH--HHHHHTB-TT-SS--SS-TTPBPS-HHHHHHHHHHHHHHSTT--S---HHHH--HHHHHHSPPP--/--S-SSS-GGGSS---TTPEEESSTTS--EEETTT--HHHHHTT-HHHHHHHHHHHH--HHHHHTB-TT-SS--SS-TTPBPP-HHHHHHHHHHHHHH-TT--TT--HHHH--HHHHHHSPPP--/-TTTTTTS-TTSSSS--TTPEEESSTTS--EEETTT--HHHHHTT-HHHHHHHHHHHH--HHHHHH--PPPHHHHHHHHHHHHHH-TT--TT--HHHH--HHHHHHHH--/--SSTTTS-TTTTSSS-TTPEEESSTTS--EEETTT--HHHHHTT-HHHHHHHHHHHH--HHHHHT----HHHHHHHHHHHHHH-TT--S---HHHH--HHHHH-

Nearest PDB structures (foldseek):
  8yzs-assembly2_B  TM=9.614E-01  e=7.940E-18  Homo sapiens
  8yzs-assembly3_C  TM=9.159E-01  e=5.761E-13  Homo sapiens
  8yzs-assembly4_D  TM=9.290E-01  e=8.823E-13  Homo sapiens
  7bv9-assembly1_A  TM=7.971E-01  e=1.281E-12  Homo sapiens
  4ix7-assembly1_B  TM=7.721E-01  e=3.558E-03  Drosophila melanogaster

B-factor: mean 50.86, std 15.42, range [23.77, 168.49]

Foldseek 3Di:
DVPPPDPDQLADPCLPVPDDQQDWDDRDPPLPDTDGSVQLCLCVVQPLPLLSSLVSLVCRVAPLVLLLLAQFQPPDADPPDNSRHHDDNSSNVSSVVSSCSNPVVDDPVVSVSRNVVVVSNVPPDDDDD/DQLDDQADPCLPPPDDQQDWDDRDPPLPDTDGSVQLCLSVVQRLPLLSSLVSQVCRPAPLVLLLQAQQQPPDADPPDRSHHHDDNSSVVSSVVRSCSSPVVPDPVVSVSRNVNVVSNVPDDDDDD/DPLQCQLADVCLPPDDDQQDWDDRDPPLPDTDGSVLLVLCVVCVLPLLSSLVSQVCSVDPLVPLLPDVPDDPSSVVSSVVSSCSRPVVDDPVVVVSSNVSVVSNVVVVVD/DPPCCPLADVCQVPDDDQQDWDDRDPPLPDTDGSVLLVLCVVCPLPLLSSLVSQVCRVDPLVRLLVDPDDPSSVVSSVVSSCSRPVVDDPVVVVSSNVNVVSNVD

Solvent-accessible surface area: 28741 Å² total

Radius of gyration: 32.21 Å; Cα contacts (8 Å, |Δi|>4): 568; chains: 4; bounding box: 94×75×68 Å

GO terms:
  GO:0005515 protein binding (F, IPI)
  GO:0005654 nucleoplasm (C, IDA)
  GO:0005829 cytosol (C, IDA)
  GO:0005634 nucleus (C, IDA)
  GO:0045892 negative regulation of DNA-templated transcription (P, IMP)
  GO:0008284 positive regulation of cell population proliferation (P, IMP)